Protein AF-A0A969I2B2-F1 (afdb_monomer)

Nearest PDB structures (foldseek):
  4gcz-assembly1_A  TM=7.208E-01  e=5.228E-14  Bacillus subtilis subsp. subtilis str. 168
  8a6x-assembly1_B  TM=5.875E-01  e=2.732E-14  Pseudomonas putida KT2440
  6blk-assembly3_A  TM=8.561E-01  e=3.526E-10  Mycolicibacterium hassiacum DSM 44199
  8a7f-assembly1_A  TM=5.817E-01  e=2.649E-13  Pseudomonas putida KT2440
  8isk-assembly1_B  TM=5.769E-01  e=7.878E-08  Zea mays

Radius of gyration: 53.0 Å; Cα contacts (8 Å, |Δi|>4): 396; chains: 1; bounding box: 136×80×151 Å

Foldseek 3Di:
DDDDDDDDDDDDDDDDDDDDDDDDDDDDADWDKDWDDDPPDPDIDIDIHRVVVVCVVCVVVVVVVVVVVVVVVVVVVVVVVVVVVVVVVVVVVVVVVVVVVVVVVVVVVVVVVVVVVVVLVVVLVQLVLLVVVLVVVLVVQLVVLVCLQVVLVVVLVVLVVLVVVLVVVVVVVVVVPDVVVNVVSCVVSVVVVSVVVSVVSVVSNVVSVVLNVLSVVLSCLLNDDLPDAFDFADVVVLLVSLCSSCVSLCVVQEAEAEAEDDDGTARASSNLVSLLSNLLVVVLSVQCVVQVPDRKYWYWHWDADPNWKIKIKIKIQGQWDDPVCQVCLLPQQDDPDDPSNDSSHSNVSSQCRQCVRQVWHWHWDIDRRIIMIMIIGTRDRPPPPPDPPPPPPDDDPPDDDD

Sequence (402 aa):
MTHRQATHYSNPARIAIPADPEVNSTEPDDVLVFYTTLSGSAWTLGYAVPAANLRASLMPLNAGAAVMALLLASSLGLLCWSFWCQHQRLERDNATLEQRVTERTAELQGALQTLQNTQIQLVQGEKMAALGQLVAGIAHEINNPTNFIYGNVTHARQYLDELNRLLTALLPLARQSNPEMVAALVADVELDFLQGDFAKLLTSMQHGAERTRNIVLSLRNFARLDEAPQKAVNLHDGIDQTLTLLSNRLKHGVKVIRNYGNLPLMECYPSQLNQVFMNLLVNALDAMEAASTSQPTLTITTGCVAGEQMVLSFSDNGPGIPPEQQARIFDPFFTTKAVGKGTGLGLAISHQIVVEQHAGKLYLESSPVGTTFTLELPLQPTQSLAHNQTVSLLPSLAVKTG

Secondary structure (DSSP, 8-state):
------------------------------EEEEEEE-TTSS-EEEEEEEHHHHHHHHHHHHHHHHHHHHHHHHHHHHHHHHHHHHHHHHHHHHHHHHHHHHHHHHHHHHHHHHHHHHHHHHHHHHHHHHHHHHHHHHHHHHHHHHHHHHHHHHHHHHHHHHHHHHHHHHHHHHHTT-HHHHHHHHHHTTHHHHHHHHHHHHHHHHHHHHHHHHHHHHHHHHHS-S-PPPEEE-HHHHHHHHHHHTHHHHTTTPEEEEEE-----EEE-HHHHHHHHHHHHHHHHHHHHHTT-SS-EEEEEEEEETTTEEEEEEEE-SS---HHHHTTTTSTT---SPTTT--S-HHHHHHIIIIIITS-EEEEEEETTEEEEEEEEESS------S------PPP------

Mean predicted aligned error: 16.87 Å

Solvent-accessible surface area (backbone atoms only — not comparable to full-atom values): 23118 Å² total; per-residue (Å²): 134,84,89,83,93,90,84,89,90,83,87,91,87,88,87,87,87,84,84,85,84,87,83,85,84,82,91,76,81,70,58,51,70,50,74,51,72,50,87,96,57,100,53,72,52,70,52,74,44,55,43,66,63,54,50,65,64,45,50,62,55,54,51,49,50,51,53,51,50,53,52,49,52,51,52,51,50,50,49,53,50,52,50,52,54,49,51,57,48,50,54,51,52,49,55,52,49,53,50,51,50,53,53,52,51,51,52,50,52,52,52,50,54,49,52,52,54,51,49,56,51,50,54,51,50,49,54,49,50,58,47,56,73,40,44,68,51,48,52,52,60,42,48,53,30,49,46,47,32,58,63,41,52,57,54,52,49,51,54,51,52,52,50,50,52,51,54,61,58,43,57,63,41,63,76,67,71,45,65,68,64,51,51,52,55,46,58,76,63,42,49,71,59,50,55,54,48,50,53,52,47,53,51,49,28,49,53,17,52,52,50,43,50,51,53,54,50,47,51,52,55,65,71,48,75,85,79,62,71,73,39,74,37,58,64,64,60,43,50,53,47,41,50,58,75,42,41,65,68,40,68,76,62,44,45,76,45,78,48,75,46,83,70,74,67,33,67,38,48,66,58,59,54,35,49,34,51,42,41,53,53,51,51,42,50,51,41,20,59,76,62,65,39,83,77,35,38,40,38,40,39,35,36,56,52,94,84,50,32,39,37,41,33,47,31,28,54,18,60,39,55,60,78,91,48,62,85,45,53,53,38,73,57,39,60,92,55,59,92,91,74,48,77,17,40,55,50,24,52,31,42,46,48,35,36,75,74,43,69,26,44,71,51,75,52,58,40,76,70,15,34,32,41,38,38,40,36,46,57,62,67,73,79,74,91,72,86,82,81,73,82,74,77,74,82,80,82,77,77,80,87,127

pLDDT: mean 77.23, std 19.61, range [26.81, 98.12]

Structure (mmCIF, N/CA/C/O backbone):
data_AF-A0A969I2B2-F1
#
_entry.id   AF-A0A969I2B2-F1
#
loop_
_atom_site.group_PDB
_atom_site.id
_atom_site.type_symbol
_atom_site.label_atom_id
_atom_site.label_alt_id
_atom_site.label_comp_id
_atom_site.label_asym_id
_atom_site.label_entity_id
_atom_site.label_seq_id
_atom_site.pdbx_PDB_ins_code
_atom_site.Cartn_x
_atom_site.Cartn_y
_atom_site.Cartn_z
_atom_site.occupancy
_atom_site.B_iso_or_equiv
_atom_site.auth_seq_id
_atom_site.auth_comp_id
_atom_site.auth_asym_id
_atom_site.auth_atom_id
_atom_site.pdbx_PDB_model_num
ATOM 1 N N . MET A 1 1 ? -47.568 54.260 36.498 1.00 35.81 1 MET A N 1
ATOM 2 C CA . MET A 1 1 ? -48.825 54.845 35.969 1.00 35.81 1 MET A CA 1
ATOM 3 C C . MET A 1 1 ? -49.821 53.709 35.757 1.00 35.81 1 MET A C 1
ATOM 5 O O . MET A 1 1 ? -49.339 52.608 35.564 1.00 35.81 1 MET A O 1
ATOM 9 N N . THR A 1 2 ? -51.130 54.005 35.862 1.00 32.94 2 THR A N 1
ATOM 10 C CA . THR A 1 2 ? -52.325 53.135 36.095 1.00 32.94 2 THR A CA 1
ATOM 11 C C . THR A 1 2 ? -52.418 52.567 37.530 1.00 32.94 2 THR A C 1
ATOM 13 O O . THR A 1 2 ? -51.658 51.669 37.856 1.00 32.94 2 THR A O 1
ATOM 16 N N . HIS A 1 3 ? -53.102 53.185 38.525 1.00 28.86 3 HIS A N 1
ATOM 17 C CA . HIS A 1 3 ? -54.566 53.389 38.773 1.00 28.86 3 HIS A CA 1
ATOM 18 C C . HIS A 1 3 ? -55.379 52.076 38.685 1.00 28.86 3 HIS A C 1
ATOM 20 O O . HIS A 1 3 ? -55.185 51.365 37.713 1.00 28.86 3 HIS A O 1
ATOM 26 N N . ARG A 1 4 ? -56.305 51.662 39.579 1.00 29.98 4 ARG A N 1
ATOM 27 C CA . ARG A 1 4 ? -57.244 52.277 40.566 1.00 29.98 4 ARG A CA 1
ATOM 28 C C . ARG A 1 4 ? -57.745 51.151 41.525 1.00 29.98 4 ARG A C 1
ATOM 30 O O . ARG A 1 4 ? -57.874 50.028 41.066 1.00 29.98 4 ARG A O 1
ATOM 37 N N . GLN A 1 5 ? -57.831 51.339 42.853 1.00 30.39 5 GLN A N 1
ATOM 38 C CA . GLN A 1 5 ? -58.982 51.767 43.703 1.00 30.39 5 GLN A CA 1
ATOM 39 C C . GLN A 1 5 ? -60.193 50.813 43.846 1.00 30.39 5 GLN A C 1
ATOM 41 O O . GLN A 1 5 ? -60.841 50.533 42.846 1.00 30.39 5 GLN A O 1
ATOM 46 N N . ALA A 1 6 ? -60.550 50.482 45.106 1.00 28.42 6 ALA A N 1
ATOM 47 C CA . ALA A 1 6 ? -61.898 50.486 45.742 1.00 28.42 6 ALA A CA 1
ATOM 48 C C . ALA A 1 6 ? -61.867 49.647 47.054 1.00 28.42 6 ALA A C 1
ATOM 50 O O . ALA A 1 6 ? -61.179 48.636 47.072 1.00 28.42 6 ALA A O 1
ATOM 51 N N . THR A 1 7 ? -62.532 49.899 48.193 1.00 29.84 7 THR A N 1
ATOM 52 C CA . THR A 1 7 ? -63.362 50.983 48.772 1.00 29.84 7 THR A CA 1
ATOM 53 C C . THR A 1 7 ? -63.624 50.618 50.253 1.00 29.84 7 THR A C 1
ATOM 55 O O . THR A 1 7 ? -63.816 49.447 50.566 1.00 29.84 7 THR A O 1
ATOM 58 N N . HIS A 1 8 ? -63.669 51.613 51.146 1.00 30.02 8 HIS A N 1
ATOM 59 C CA . HIS A 1 8 ? -64.176 51.540 52.532 1.00 30.02 8 HIS A CA 1
ATOM 60 C C . HIS A 1 8 ? -65.716 51.560 52.573 1.00 30.02 8 HIS A C 1
ATOM 62 O O . HIS A 1 8 ? -66.288 52.258 51.746 1.00 30.02 8 HIS A O 1
ATOM 68 N N . TYR A 1 9 ? -66.359 50.950 53.585 1.00 29.98 9 TYR A N 1
ATOM 69 C CA . TYR A 1 9 ? -67.604 51.460 54.197 1.00 29.98 9 TYR A CA 1
ATOM 70 C C . TYR A 1 9 ? -67.812 50.954 55.640 1.00 29.98 9 TYR A C 1
ATOM 72 O O . TYR A 1 9 ? -67.269 49.933 56.054 1.00 29.98 9 TYR A O 1
ATOM 80 N N . SER A 1 10 ? -68.563 51.754 56.394 1.00 29.80 10 SER A N 1
ATOM 81 C CA . SER A 1 10 ? -68.676 51.891 57.851 1.00 29.80 10 SER A CA 1
ATOM 82 C C . SER A 1 10 ? -69.996 51.354 58.463 1.00 29.80 10 SER A C 1
ATOM 84 O O . SER A 1 10 ? -70.934 51.022 57.752 1.00 29.80 10 SER A O 1
ATOM 86 N N . ASN A 1 11 ? -70.003 51.312 59.803 1.00 27.41 11 ASN A N 1
ATOM 87 C CA . ASN A 1 11 ? -70.902 50.752 60.846 1.00 27.41 11 ASN A CA 1
ATOM 88 C C . ASN A 1 11 ? -72.357 51.363 60.951 1.00 27.41 11 ASN A C 1
ATOM 90 O O . ASN A 1 11 ? -72.691 52.215 60.133 1.00 27.41 11 ASN A O 1
ATOM 94 N N . PRO A 1 12 ? -73.167 51.115 62.022 1.00 41.94 12 PRO A N 1
ATOM 95 C CA . PRO A 1 12 ? -74.282 50.153 62.230 1.00 41.94 12 PRO A CA 1
ATOM 96 C C . PRO A 1 12 ? -75.696 50.796 62.405 1.00 41.94 12 PRO A C 1
ATOM 98 O O . PRO A 1 12 ? -75.838 52.014 62.377 1.00 41.94 12 PRO A O 1
ATOM 101 N N . ALA A 1 13 ? -76.741 50.002 62.712 1.00 29.00 13 ALA A N 1
ATOM 102 C CA . ALA A 1 13 ? -78.041 50.500 63.205 1.00 29.00 13 ALA A CA 1
ATOM 103 C C . ALA A 1 13 ? -78.548 49.732 64.451 1.00 29.00 13 ALA A C 1
ATOM 105 O O . ALA A 1 13 ? -78.667 48.509 64.438 1.00 29.00 13 ALA A O 1
ATOM 106 N N . ARG A 1 14 ? -78.853 50.483 65.523 1.00 28.69 14 ARG A N 1
ATOM 107 C CA . ARG A 1 14 ? -79.584 50.076 66.743 1.00 28.69 14 ARG A CA 1
ATOM 108 C C . ARG A 1 14 ? -81.069 50.428 66.585 1.00 28.69 14 ARG A C 1
ATOM 110 O O . ARG A 1 14 ? -81.373 51.503 66.078 1.00 28.69 14 ARG A O 1
ATOM 117 N N . ILE A 1 15 ? -81.967 49.603 67.123 1.00 30.88 15 ILE A N 1
ATOM 118 C CA . ILE A 1 15 ? -83.361 49.974 67.432 1.00 30.88 15 ILE A CA 1
ATOM 119 C C . ILE A 1 15 ? -83.537 49.871 68.954 1.00 30.88 15 ILE A C 1
ATOM 121 O O . ILE A 1 15 ? -83.073 48.913 69.569 1.00 30.88 15 ILE A O 1
ATOM 125 N N . ALA A 1 16 ? -84.145 50.898 69.546 1.00 28.38 16 ALA A N 1
ATOM 126 C CA . ALA A 1 16 ? -84.400 51.080 70.977 1.00 28.38 16 ALA A CA 1
ATOM 127 C C . ALA A 1 16 ? -85.917 51.103 71.262 1.00 28.38 16 ALA A C 1
ATOM 129 O O . ALA A 1 16 ? -86.686 51.078 70.302 1.00 28.38 16 ALA A O 1
ATOM 130 N N . ILE A 1 17 ? -86.275 51.294 72.551 1.00 30.73 17 ILE A N 1
ATOM 131 C CA . ILE A 1 17 ? -87.557 51.776 73.156 1.00 30.73 17 ILE A CA 1
ATOM 132 C C . ILE A 1 17 ? -88.256 50.688 74.026 1.00 30.73 17 ILE A C 1
ATOM 134 O O . ILE A 1 17 ? -88.412 49.577 73.527 1.00 30.73 17 ILE A O 1
ATOM 138 N N . PRO A 1 18 ? -88.805 50.974 75.241 1.00 38.19 18 PRO A N 1
ATOM 139 C CA . PRO A 1 18 ? -88.449 51.990 76.255 1.00 38.19 18 PRO A CA 1
ATOM 140 C C . PRO A 1 18 ? -88.569 51.554 77.755 1.00 38.19 18 PRO A C 1
ATOM 142 O O . PRO A 1 18 ? -89.218 50.574 78.094 1.00 38.19 18 PRO A O 1
ATOM 145 N N . ALA A 1 19 ? -87.995 52.407 78.615 1.00 28.33 19 ALA A N 1
ATOM 146 C CA . ALA A 1 19 ? -88.453 52.928 79.921 1.00 28.33 19 ALA A CA 1
ATOM 147 C C . ALA A 1 19 ? -88.907 52.018 81.096 1.00 28.33 19 ALA A C 1
ATOM 149 O O . ALA A 1 19 ? -89.959 51.388 81.075 1.00 28.33 19 ALA A O 1
ATOM 150 N N . ASP A 1 20 ? -88.116 52.158 82.166 1.00 30.14 20 ASP A N 1
ATOM 151 C CA . ASP A 1 20 ? -88.347 52.033 83.620 1.00 30.14 20 ASP A CA 1
ATOM 152 C C . ASP A 1 20 ? -89.751 52.418 84.162 1.00 30.14 20 ASP A C 1
ATOM 154 O O . ASP A 1 20 ? -90.448 53.239 83.555 1.00 30.14 20 ASP A O 1
ATOM 158 N N . PRO A 1 21 ? -90.157 51.879 85.340 1.00 37.66 21 PRO A N 1
ATOM 159 C CA . PRO A 1 21 ? -89.801 52.537 86.608 1.00 37.66 21 PRO A CA 1
ATOM 160 C C . PRO A 1 21 ? -89.321 51.597 87.737 1.00 37.66 21 PRO A C 1
ATOM 162 O O . PRO A 1 21 ? -89.997 50.642 88.109 1.00 37.66 21 PRO A O 1
ATOM 165 N N . GLU A 1 22 ? -88.156 51.949 88.290 1.00 32.00 22 GLU A N 1
ATOM 166 C CA . GLU A 1 22 ? -87.705 51.860 89.693 1.00 32.00 22 GLU A CA 1
ATOM 167 C C . GLU A 1 22 ? -88.364 50.823 90.627 1.00 32.00 22 GLU A C 1
ATOM 169 O O . GLU A 1 22 ? -89.477 51.055 91.078 1.00 32.00 22 GLU A O 1
ATOM 174 N N . VAL A 1 23 ? -87.595 49.817 91.089 1.00 28.89 23 VAL A N 1
ATOM 175 C CA . VAL A 1 23 ? -87.392 49.518 92.531 1.00 28.89 23 VAL A CA 1
ATOM 176 C C . VAL A 1 23 ? -86.052 48.778 92.733 1.00 28.89 23 VAL A C 1
ATOM 178 O O . VAL A 1 23 ? -85.897 47.617 92.384 1.00 28.89 23 VAL A O 1
ATOM 181 N N . ASN A 1 24 ? -85.100 49.500 93.322 1.00 26.81 24 ASN A N 1
ATOM 182 C CA . ASN A 1 24 ? -84.130 49.120 94.359 1.00 26.81 24 ASN A CA 1
ATOM 183 C C . ASN A 1 24 ? -83.604 47.662 94.518 1.00 26.81 24 ASN A C 1
ATOM 185 O O . ASN A 1 24 ? -84.344 46.733 94.826 1.00 26.81 24 ASN A O 1
ATOM 189 N N . SER A 1 25 ? -82.268 47.597 94.622 1.00 29.66 25 SER A N 1
ATOM 190 C CA . SER A 1 25 ? -81.428 46.709 95.458 1.00 29.66 25 SER A CA 1
ATOM 191 C C . SER A 1 25 ? -80.918 45.347 94.931 1.00 29.66 25 SER A C 1
ATOM 193 O O . SER A 1 25 ? -81.668 44.413 94.680 1.00 29.66 25 SER A O 1
ATOM 195 N N . THR A 1 26 ? -79.575 45.267 94.931 1.00 31.33 26 THR A N 1
ATOM 196 C CA . THR A 1 26 ? -78.662 44.105 95.065 1.00 31.33 26 THR A CA 1
ATOM 197 C C . THR A 1 26 ? -78.613 43.048 93.951 1.00 31.33 26 THR A C 1
ATOM 199 O O . THR A 1 26 ? -79.557 42.297 93.739 1.00 31.33 26 THR A O 1
ATOM 202 N N . GLU A 1 27 ? -77.447 42.969 93.293 1.00 36.81 27 GLU A N 1
ATOM 203 C CA . GLU A 1 27 ? -77.009 41.918 92.359 1.00 36.81 27 GLU A CA 1
ATOM 204 C C . GLU A 1 27 ? -77.214 40.494 92.915 1.00 36.81 27 GLU A C 1
ATOM 206 O O . GLU A 1 27 ? -76.779 40.207 94.033 1.00 36.81 27 GLU A O 1
ATOM 211 N N . PRO A 1 28 ? -77.762 39.568 92.109 1.00 47.31 28 PRO A N 1
ATOM 212 C CA . PRO A 1 28 ? -77.466 38.149 92.224 1.00 47.31 28 PRO A CA 1
ATOM 213 C C . PRO A 1 28 ? -76.717 37.637 90.982 1.00 47.31 28 PRO A C 1
ATOM 215 O O . PRO A 1 28 ? -76.972 38.066 89.858 1.00 47.31 28 PRO A O 1
ATOM 218 N N . ASP A 1 29 ? -75.799 36.702 91.226 1.00 47.59 29 ASP A N 1
ATOM 219 C CA . ASP A 1 29 ? -74.978 35.963 90.261 1.00 47.59 29 ASP A CA 1
ATOM 220 C C . ASP A 1 29 ? -75.674 35.629 88.924 1.00 47.59 29 ASP A C 1
ATOM 222 O O . ASP A 1 29 ? -76.835 35.224 88.896 1.00 47.59 29 ASP A O 1
ATOM 226 N N . ASP A 1 30 ? -74.919 35.727 87.818 1.00 61.34 30 ASP A N 1
ATOM 227 C CA . ASP A 1 30 ? -75.319 35.382 86.443 1.00 61.34 30 ASP A CA 1
ATOM 228 C C . ASP A 1 30 ? -76.009 33.998 86.367 1.00 61.34 30 ASP A C 1
ATOM 230 O O . ASP A 1 30 ? -75.364 32.942 86.320 1.00 61.34 30 ASP A O 1
ATOM 234 N N . VAL A 1 31 ? -77.339 33.983 86.299 1.00 56.91 31 VAL A N 1
ATOM 235 C CA . VAL A 1 31 ? -78.154 32.789 86.039 1.00 56.91 31 VAL A CA 1
ATOM 236 C C . VAL A 1 31 ? -78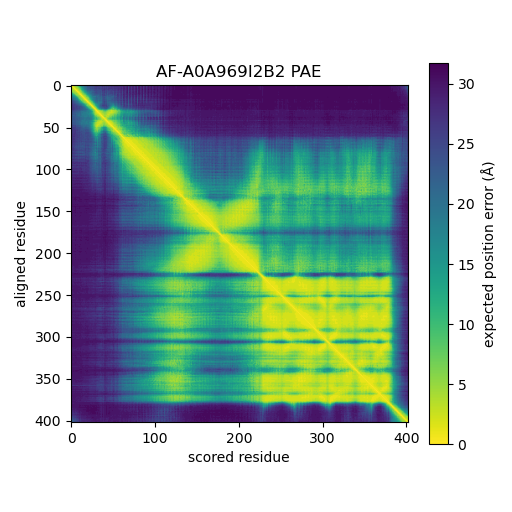.785 32.930 84.658 1.00 56.91 31 VAL A C 1
ATOM 238 O O . VAL A 1 31 ? -79.512 33.881 84.383 1.00 56.91 31 VAL A O 1
ATOM 241 N N . LEU A 1 32 ? -78.523 31.965 83.774 1.00 57.78 32 LEU A N 1
ATOM 242 C CA . LEU A 1 32 ? -79.167 31.907 82.465 1.00 57.78 32 LEU A CA 1
ATOM 243 C C . LEU A 1 32 ? -80.500 31.176 82.611 1.00 57.78 32 LEU A C 1
ATOM 245 O O . LEU A 1 32 ? -80.550 30.012 83.016 1.00 57.78 32 LEU A O 1
ATOM 249 N N . VAL A 1 33 ? -81.584 31.874 82.285 1.00 53.69 33 VAL A N 1
ATOM 250 C CA . VAL A 1 33 ? -82.944 31.350 82.405 1.00 53.69 33 VAL A CA 1
ATOM 251 C C . VAL A 1 33 ? -83.490 31.054 81.017 1.00 53.69 33 VAL A C 1
ATOM 253 O O . VAL A 1 33 ? -83.642 31.952 80.190 1.00 53.69 33 VAL A O 1
ATOM 256 N N . PHE A 1 34 ? -83.808 29.787 80.772 1.00 58.59 34 PHE A N 1
ATOM 257 C CA . PHE A 1 34 ? -84.489 29.347 79.561 1.00 58.59 34 PHE A CA 1
ATOM 258 C C . PHE A 1 34 ? -85.960 29.123 79.888 1.00 58.59 34 PHE A C 1
ATOM 260 O O . PHE A 1 34 ? -86.284 28.430 80.851 1.00 58.59 34 PHE A O 1
ATOM 267 N N . TYR A 1 35 ? -86.858 29.695 79.093 1.00 55.78 35 TYR A N 1
ATOM 268 C CA . TYR A 1 35 ? -88.294 29.491 79.243 1.00 55.78 35 TYR A CA 1
ATOM 269 C C . TYR A 1 35 ? -88.865 28.797 78.014 1.00 55.78 35 TYR A C 1
ATOM 271 O O . TYR A 1 35 ? -88.461 29.053 76.880 1.00 55.78 35 TYR A O 1
ATOM 279 N N . THR A 1 36 ? -89.832 27.919 78.250 1.00 55.09 36 THR A N 1
ATOM 280 C CA . THR A 1 36 ? -90.653 27.335 77.196 1.00 55.09 36 THR A CA 1
ATOM 281 C C . THR A 1 36 ? -92.116 27.325 77.634 1.00 55.09 36 THR A C 1
ATOM 283 O O . THR A 1 36 ? -92.439 27.098 78.804 1.00 55.09 36 THR A O 1
ATOM 286 N N . THR A 1 37 ? -93.015 27.655 76.712 1.00 56.22 37 THR A N 1
ATOM 287 C CA . THR A 1 37 ? -94.462 27.687 76.939 1.00 56.22 37 THR A CA 1
ATOM 288 C C . THR A 1 37 ? -95.058 26.320 76.623 1.00 56.22 37 THR A C 1
ATOM 290 O O . THR A 1 37 ? -94.885 25.787 75.526 1.00 56.22 37 THR A O 1
ATOM 293 N N . LEU A 1 38 ? -95.787 25.739 77.579 1.00 53.69 38 LEU A N 1
ATOM 294 C CA . LEU A 1 38 ? -96.500 24.481 77.361 1.00 53.69 38 LEU A CA 1
ATOM 295 C C . LEU A 1 38 ? -97.772 24.763 76.554 1.00 53.69 38 LEU A C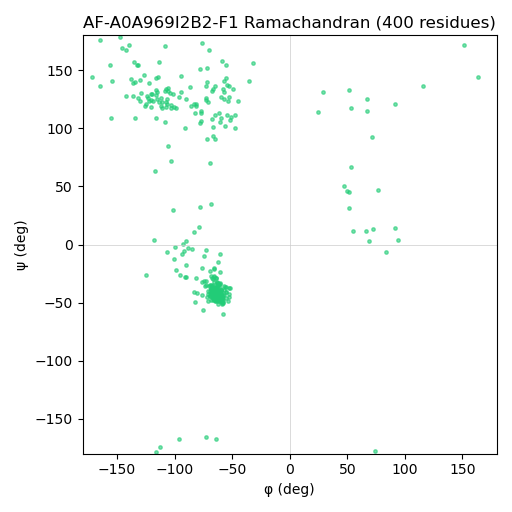 1
ATOM 297 O O . LEU A 1 38 ? -98.741 25.330 77.064 1.00 53.69 38 LEU A O 1
ATOM 301 N N . SER A 1 39 ? -97.734 24.382 75.276 1.00 44.25 39 SER A N 1
ATOM 302 C CA . SER A 1 39 ? -98.822 24.548 74.306 1.00 44.25 39 SER A CA 1
ATOM 303 C C . SER A 1 39 ? -100.187 24.139 74.883 1.00 44.25 39 SER A C 1
ATOM 305 O O . SER A 1 39 ? -100.363 23.007 75.329 1.00 44.25 39 SER A O 1
ATOM 307 N N . GLY A 1 40 ? -101.151 25.068 74.860 1.00 53.59 40 GLY A N 1
ATOM 308 C CA . GLY A 1 40 ? -102.536 24.849 75.300 1.00 53.59 40 GLY A CA 1
ATOM 309 C C . GLY A 1 40 ? -102.849 25.228 76.753 1.00 53.59 40 GLY A C 1
ATOM 310 O O . GLY A 1 40 ? -103.978 25.027 77.194 1.00 53.59 40 GLY A O 1
ATOM 311 N N . SER A 1 41 ? -101.897 25.803 77.495 1.00 52.09 41 SER A N 1
ATOM 312 C CA . SER A 1 41 ? -102.121 26.288 78.862 1.00 52.09 41 SER A CA 1
ATOM 313 C C . SER A 1 41 ? -101.508 27.676 79.085 1.00 52.09 41 SER A C 1
ATOM 315 O O . SER A 1 41 ? -100.575 28.064 78.386 1.00 52.09 41 SER A O 1
ATOM 317 N N . ALA A 1 42 ? -102.012 28.429 80.068 1.00 54.16 42 ALA A N 1
ATOM 318 C CA . ALA A 1 42 ? -101.475 29.745 80.438 1.00 54.16 42 ALA A CA 1
ATOM 319 C C . ALA A 1 42 ? -100.193 29.670 81.301 1.00 54.16 42 ALA A C 1
ATOM 321 O O . ALA A 1 42 ? -99.818 30.658 81.928 1.00 54.16 42 ALA A O 1
ATOM 322 N N . TRP A 1 43 ? -99.536 28.505 81.366 1.00 58.75 43 TRP A N 1
ATOM 323 C CA . TRP A 1 43 ? -98.376 28.257 82.224 1.00 58.75 43 TRP A CA 1
ATOM 324 C C . TRP A 1 43 ? -97.069 28.212 81.413 1.00 58.75 43 TRP A C 1
ATOM 326 O O . TRP A 1 43 ? -96.973 27.541 80.382 1.00 58.75 43 TRP A O 1
ATOM 336 N N . THR A 1 44 ? -96.035 28.893 81.910 1.00 60.19 44 THR A N 1
ATOM 337 C CA . THR A 1 44 ? -94.654 28.879 81.393 1.00 60.19 44 THR A CA 1
ATOM 338 C C . THR A 1 44 ? -93.763 28.053 82.315 1.00 60.19 44 THR A C 1
ATOM 340 O O . THR A 1 44 ? -93.764 28.271 83.525 1.00 60.19 44 THR A O 1
ATOM 343 N N . LEU A 1 45 ? -92.963 27.139 81.755 1.00 48.22 45 LEU A N 1
ATOM 344 C CA . LEU A 1 45 ? -91.941 26.420 82.514 1.00 48.22 45 LEU A CA 1
ATOM 345 C C . LEU A 1 45 ? -90.582 27.088 82.274 1.00 48.22 45 LEU A C 1
ATOM 347 O O . LEU A 1 45 ? -90.098 27.142 81.142 1.00 48.22 45 LEU A O 1
ATOM 351 N N . GLY A 1 46 ? -89.985 27.622 83.339 1.00 49.72 46 GLY A N 1
ATOM 352 C CA . GLY A 1 46 ? -88.639 28.192 83.323 1.00 49.72 46 GLY A CA 1
ATOM 353 C C . GLY A 1 46 ? -87.640 27.239 83.971 1.00 49.72 46 GLY A C 1
ATOM 354 O O . GLY A 1 46 ? -87.878 26.767 85.081 1.00 49.72 46 GLY A O 1
ATOM 355 N N . TYR A 1 47 ? -86.523 26.969 83.298 1.00 51.53 47 TYR A N 1
ATOM 356 C CA . TYR A 1 47 ? -85.378 26.274 83.882 1.00 51.53 47 TYR A CA 1
ATOM 357 C C . TYR A 1 47 ? -84.211 27.254 83.999 1.00 51.53 47 TYR A C 1
ATOM 359 O O . TYR A 1 47 ? -83.759 27.833 83.009 1.00 51.53 47 TYR A O 1
ATOM 367 N N . ALA A 1 48 ? -83.758 27.466 85.230 1.00 56.47 48 ALA A N 1
ATOM 368 C CA . ALA A 1 48 ? -82.691 28.394 85.561 1.00 56.47 48 ALA A CA 1
ATOM 369 C C . ALA A 1 48 ? -81.407 27.601 85.825 1.00 56.47 48 ALA A C 1
ATOM 371 O O . ALA A 1 48 ? -81.359 26.787 86.747 1.00 56.47 48 ALA A O 1
ATOM 372 N N . VAL A 1 49 ? -80.375 27.822 85.007 1.00 57.78 49 VAL A N 1
ATOM 373 C CA . VAL A 1 49 ? -79.061 27.194 85.189 1.00 57.78 49 VAL A CA 1
ATOM 374 C C . VAL A 1 49 ? -78.057 28.271 85.586 1.00 57.78 49 VAL A C 1
ATOM 376 O O . VAL A 1 49 ? -77.907 29.252 84.852 1.00 57.78 49 VAL A O 1
ATOM 379 N N . PRO A 1 50 ? -77.328 28.108 86.704 1.00 61.69 50 PRO A N 1
ATOM 380 C CA . PRO A 1 50 ? -76.247 29.023 87.054 1.00 61.69 50 PRO A CA 1
ATOM 381 C C . PRO A 1 50 ? -75.220 29.073 85.915 1.00 61.69 50 PRO A C 1
ATOM 383 O O . PRO A 1 50 ? -74.701 28.026 85.512 1.00 61.69 50 PRO A O 1
ATOM 386 N N . ALA A 1 51 ? -74.895 30.260 85.390 1.00 58.41 51 ALA A N 1
ATOM 387 C CA . ALA A 1 51 ? -73.973 30.400 84.256 1.00 58.41 51 ALA A CA 1
ATOM 388 C C . ALA A 1 51 ? -72.572 29.838 84.570 1.00 58.41 51 ALA A C 1
ATOM 390 O O . ALA A 1 51 ? -71.853 29.399 83.665 1.00 58.41 51 ALA A O 1
ATOM 391 N N . ALA A 1 52 ? -72.216 29.769 85.858 1.00 58.41 52 ALA A N 1
ATOM 392 C CA . ALA A 1 52 ? -71.021 29.104 86.367 1.00 58.41 52 ALA A CA 1
ATOM 393 C C . ALA A 1 52 ? -70.920 27.625 85.937 1.00 58.41 52 ALA A C 1
ATOM 395 O O . ALA A 1 52 ? -69.848 27.189 85.521 1.00 58.41 52 ALA A O 1
ATOM 396 N N . ASN A 1 53 ? -72.027 26.870 85.938 1.00 54.47 53 ASN A N 1
ATOM 397 C CA . ASN A 1 53 ? -72.027 25.443 85.585 1.00 54.47 53 ASN A CA 1
ATOM 398 C C . ASN A 1 53 ? -71.825 25.205 84.076 1.00 54.47 53 ASN A C 1
ATOM 400 O O . ASN A 1 53 ? -71.193 24.222 83.679 1.00 54.47 53 ASN A O 1
ATOM 404 N N . LEU A 1 54 ? -72.305 26.123 83.226 1.00 55.53 54 LEU A N 1
ATOM 405 C CA . LEU A 1 54 ? -72.090 26.061 81.775 1.00 55.53 54 LEU A CA 1
ATOM 406 C C . LEU A 1 54 ? -70.666 26.500 81.392 1.00 55.53 54 LEU A C 1
ATOM 408 O O . LEU A 1 54 ? -70.012 25.826 80.595 1.00 55.53 54 LEU A O 1
ATOM 412 N N . ARG A 1 55 ? -70.152 27.590 81.989 1.00 56.12 55 ARG A N 1
ATOM 413 C CA . ARG A 1 55 ? -68.755 28.038 81.806 1.00 56.12 55 ARG A CA 1
ATOM 414 C C . ARG A 1 55 ? -67.756 26.973 82.261 1.00 56.12 55 ARG A C 1
ATOM 416 O O . ARG A 1 55 ? -66.781 26.738 81.551 1.00 56.12 55 ARG A O 1
ATOM 423 N N . ALA A 1 56 ? -68.024 26.300 83.382 1.00 55.62 56 ALA A N 1
ATOM 424 C CA . ALA A 1 56 ? -67.188 25.212 83.888 1.00 55.62 56 ALA A CA 1
ATOM 425 C C . ALA A 1 56 ? -67.125 24.009 82.926 1.00 55.62 56 ALA A C 1
ATOM 427 O O . ALA A 1 56 ? -66.065 23.407 82.781 1.00 55.62 56 ALA A O 1
ATOM 428 N N . SER A 1 57 ? -68.218 23.696 82.219 1.00 54.97 57 SER A N 1
ATOM 429 C CA . SER A 1 57 ? -68.252 22.593 81.241 1.00 54.97 57 SER A CA 1
ATOM 430 C C . SER A 1 57 ? -67.667 22.962 79.868 1.00 54.97 57 SER A C 1
ATOM 432 O O . SER A 1 57 ? -67.133 22.097 79.178 1.00 54.97 57 SER A O 1
ATOM 434 N N . LEU A 1 58 ? -67.733 24.236 79.459 1.00 54.50 58 LEU A N 1
ATOM 435 C CA . LEU A 1 58 ? -67.272 24.707 78.140 1.00 54.50 58 LEU A CA 1
ATOM 436 C C . LEU A 1 58 ? -65.804 25.175 78.113 1.00 54.50 58 LEU A C 1
ATOM 438 O O . LEU A 1 58 ? -65.150 25.061 77.075 1.00 54.50 58 LEU A O 1
ATOM 442 N N . MET A 1 59 ? -65.253 25.666 79.231 1.00 59.06 59 MET A N 1
ATOM 443 C CA . MET A 1 59 ? -63.831 26.041 79.331 1.00 59.06 59 MET A CA 1
ATOM 444 C C . MET A 1 59 ? -62.848 24.926 78.923 1.00 59.06 59 MET A C 1
ATOM 446 O O . MET A 1 59 ? -61.963 25.208 78.110 1.00 59.06 59 MET A O 1
ATOM 450 N N . PRO A 1 60 ? -62.968 23.674 79.411 1.00 59.50 60 PRO A N 1
ATOM 451 C CA . PRO A 1 60 ? -62.059 22.600 79.007 1.00 59.50 60 PRO A CA 1
ATOM 452 C C . PRO A 1 60 ? -62.191 22.227 77.520 1.00 59.50 60 PRO A C 1
ATOM 454 O O . PRO A 1 60 ? -61.199 21.835 76.908 1.00 59.50 60 PRO A O 1
ATOM 457 N N . LEU A 1 61 ? -63.370 22.413 76.908 1.00 60.94 61 LEU A N 1
ATOM 458 C CA . LEU A 1 61 ? -63.595 22.166 75.477 1.00 60.94 61 LEU A CA 1
ATOM 459 C C . LEU A 1 61 ? -62.862 23.199 74.598 1.00 60.94 61 LEU A C 1
ATOM 461 O O . LEU A 1 61 ? -62.178 22.834 73.642 1.00 60.94 61 LEU A O 1
ATOM 465 N N . ASN A 1 62 ? -62.943 24.484 74.962 1.00 67.19 62 ASN A N 1
ATOM 466 C CA . ASN A 1 62 ? -62.234 25.568 74.269 1.00 67.19 62 ASN A CA 1
ATOM 467 C C . ASN A 1 62 ? -60.713 25.493 74.473 1.00 67.19 62 ASN A C 1
ATOM 469 O O . ASN A 1 62 ? -59.952 25.742 73.537 1.00 67.19 62 ASN A O 1
ATOM 473 N N . ALA A 1 63 ? -60.261 25.103 75.669 1.00 71.31 63 ALA A N 1
ATOM 474 C CA . ALA A 1 63 ? -58.847 24.851 75.935 1.00 71.31 63 ALA A CA 1
ATOM 475 C C . ALA A 1 63 ? -58.316 23.669 75.102 1.00 71.31 63 ALA A C 1
ATOM 477 O O . ALA A 1 63 ? -57.250 23.776 74.498 1.00 71.31 63 ALA A O 1
ATOM 478 N N . GLY A 1 64 ? -59.080 22.575 74.992 1.00 72.88 64 GLY A N 1
ATOM 479 C CA . GLY A 1 64 ? -58.733 21.425 74.150 1.00 72.88 64 GLY A CA 1
ATOM 480 C C . GLY A 1 64 ? -58.634 21.773 72.660 1.00 72.88 64 GLY A C 1
ATOM 481 O O . GLY A 1 64 ? -57.675 21.372 72.000 1.00 72.88 64 GLY A O 1
ATOM 482 N N . ALA A 1 65 ? -59.566 22.577 72.139 1.00 76.25 65 ALA A N 1
ATOM 483 C CA . ALA A 1 65 ? -59.529 23.060 70.757 1.00 76.25 65 ALA A CA 1
ATOM 484 C C . ALA A 1 65 ? -58.310 23.959 70.478 1.00 76.25 65 ALA A C 1
ATOM 486 O O . ALA A 1 65 ? -57.668 23.819 69.437 1.00 76.25 65 ALA A O 1
ATOM 487 N N . ALA A 1 66 ? -57.942 24.838 71.417 1.00 74.81 66 ALA A N 1
ATOM 488 C CA . ALA A 1 66 ? -56.752 25.682 71.300 1.00 74.81 66 ALA A CA 1
ATOM 489 C C . ALA A 1 66 ? -55.450 24.860 71.306 1.00 74.81 66 ALA A C 1
ATOM 491 O O . ALA A 1 66 ? -54.563 25.097 70.485 1.00 74.81 66 ALA A O 1
ATOM 492 N N . VAL A 1 67 ? -55.350 23.850 72.179 1.00 79.94 67 VAL A N 1
ATOM 493 C CA . VAL A 1 67 ? -54.212 22.915 72.201 1.00 79.94 67 VAL A CA 1
ATOM 494 C C . VAL A 1 67 ? -54.126 22.137 70.886 1.00 79.94 67 VAL A C 1
ATOM 496 O O . VAL A 1 67 ? -53.048 22.023 70.308 1.00 79.94 67 VAL A O 1
ATOM 499 N N . MET A 1 68 ? -55.256 21.656 70.363 1.00 80.50 68 MET A N 1
ATOM 500 C CA . MET A 1 68 ? -55.301 20.937 69.090 1.00 80.50 68 MET A CA 1
ATOM 501 C C . MET A 1 68 ? -54.908 21.828 67.902 1.00 80.50 68 MET A C 1
ATOM 503 O O . MET A 1 68 ? -54.156 21.389 67.036 1.00 80.50 68 MET A O 1
ATOM 507 N N . ALA A 1 69 ? -55.333 23.094 67.885 1.00 76.75 69 ALA A N 1
ATOM 508 C CA . ALA A 1 69 ? -54.929 24.063 66.868 1.00 76.75 69 ALA A CA 1
ATOM 509 C C . ALA A 1 69 ? -53.418 24.357 66.907 1.00 76.75 69 ALA A C 1
ATOM 511 O O . ALA A 1 69 ? -52.781 24.421 65.857 1.00 76.75 69 ALA A O 1
ATOM 512 N N . LEU A 1 70 ? -52.822 24.473 68.100 1.00 84.06 70 LEU A N 1
ATOM 513 C CA . LEU A 1 70 ? -51.374 24.648 68.267 1.00 84.06 70 LEU A CA 1
ATOM 514 C C . LEU A 1 70 ? -50.580 23.408 67.828 1.00 84.06 70 LEU A C 1
ATOM 516 O O . LEU A 1 70 ? -49.528 23.543 67.204 1.00 84.06 70 LEU A O 1
ATOM 520 N N . LEU A 1 71 ? -51.085 22.202 68.109 1.00 87.56 71 LEU A N 1
ATOM 521 C CA . LEU A 1 71 ? -50.486 20.946 67.643 1.00 87.56 71 LEU A CA 1
ATOM 522 C C . LEU A 1 71 ? -50.570 20.802 66.118 1.00 87.56 71 LEU A C 1
ATOM 524 O O . LEU A 1 71 ? -49.596 20.412 65.479 1.00 87.56 71 LEU A O 1
ATOM 528 N N . LEU A 1 72 ? -51.703 21.167 65.516 1.00 88.25 72 LEU A N 1
ATOM 529 C CA . LEU A 1 72 ? -51.847 21.173 64.062 1.00 88.25 72 LEU A CA 1
ATOM 530 C C . LEU A 1 72 ? -50.910 22.199 63.425 1.00 88.25 72 LEU A C 1
ATOM 532 O O . LEU A 1 72 ? -50.164 21.846 62.514 1.00 88.25 72 LEU A O 1
ATOM 536 N N . ALA A 1 73 ? -50.873 23.430 63.938 1.00 85.69 73 ALA A N 1
ATOM 537 C CA . ALA A 1 73 ? -49.986 24.476 63.439 1.00 85.69 73 ALA A CA 1
ATOM 538 C C . ALA A 1 73 ? -48.502 24.089 63.558 1.00 85.69 73 ALA A C 1
ATOM 540 O O . ALA A 1 73 ? -47.738 24.306 62.616 1.00 85.69 73 ALA A O 1
ATOM 541 N N . SER A 1 74 ? -48.090 23.467 64.669 1.00 90.94 74 SER A N 1
ATOM 542 C CA . SER A 1 74 ? -46.714 22.987 64.831 1.00 90.94 74 SER A CA 1
ATOM 543 C C . SER A 1 74 ? -46.395 21.824 63.887 1.00 90.94 74 SER A C 1
ATOM 545 O O . SER A 1 74 ? -45.334 21.828 63.264 1.00 90.94 74 SER A O 1
ATOM 547 N N . SER A 1 75 ? -47.324 20.882 63.689 1.00 91.44 75 SER A N 1
ATOM 548 C CA . SER A 1 75 ? -47.150 19.774 62.740 1.00 91.44 75 SER A CA 1
ATOM 549 C C . SER A 1 75 ? -47.053 20.245 61.281 1.00 91.44 75 SER A C 1
ATOM 551 O O . SER A 1 75 ? -46.183 19.782 60.546 1.00 91.44 75 SER A O 1
ATOM 553 N N . LEU A 1 76 ? -47.872 21.226 60.881 1.00 93.12 76 LEU A N 1
ATOM 554 C CA . LEU A 1 76 ? -47.816 21.884 59.571 1.00 93.12 76 LEU A CA 1
ATOM 555 C C . LEU A 1 76 ? -46.504 22.652 59.386 1.00 93.12 76 LEU A C 1
ATOM 557 O O . LEU A 1 76 ? -45.884 22.555 58.330 1.00 93.12 76 LEU A O 1
ATOM 561 N N . GLY A 1 77 ? -46.045 23.363 60.421 1.00 91.94 77 GLY A N 1
ATOM 562 C CA . GLY A 1 77 ? -44.749 24.042 60.415 1.00 91.94 77 GLY A CA 1
ATOM 563 C C . GLY A 1 77 ? -43.581 23.074 60.207 1.00 91.94 77 GLY A C 1
ATOM 564 O O . GLY A 1 77 ? -42.716 23.331 59.372 1.00 91.94 77 GLY A O 1
ATOM 565 N N . LEU A 1 78 ? -43.589 21.929 60.899 1.00 94.62 78 LEU A N 1
ATOM 566 C CA . LEU A 1 78 ? -42.588 20.869 60.731 1.00 94.62 78 LEU A CA 1
ATOM 567 C C . LEU A 1 78 ? -42.633 20.245 59.329 1.00 94.62 78 LEU A C 1
ATOM 569 O O . LEU A 1 78 ? -41.580 20.009 58.738 1.00 94.62 78 LEU A O 1
ATOM 573 N N . LEU A 1 79 ? -43.827 20.026 58.772 1.00 94.75 79 LEU A N 1
ATOM 574 C CA . LEU A 1 79 ? -44.010 19.537 57.402 1.00 94.75 79 LEU A CA 1
ATOM 575 C C . LEU A 1 79 ? -43.446 20.519 56.371 1.00 94.75 79 LEU A C 1
ATOM 577 O O . LEU A 1 79 ? -42.616 20.122 55.555 1.00 94.75 79 LEU A O 1
ATOM 581 N N . CYS A 1 80 ? -43.815 21.800 56.448 1.00 94.12 80 CYS A N 1
ATOM 582 C CA . CYS A 1 80 ? -43.289 22.845 55.566 1.00 94.12 80 CYS A CA 1
ATOM 583 C C . CYS A 1 80 ? -41.766 22.974 55.677 1.00 94.12 80 CYS A C 1
ATOM 585 O O . CYS A 1 80 ? -41.083 23.060 54.658 1.00 94.12 80 CYS A O 1
ATOM 587 N N . TRP A 1 81 ? -41.227 22.931 56.900 1.00 93.12 81 TRP A N 1
ATOM 588 C CA . TRP A 1 81 ? -39.784 22.931 57.132 1.00 93.12 81 TRP A CA 1
ATOM 589 C C . TRP A 1 81 ? -39.109 21.709 56.498 1.00 93.12 81 TRP A C 1
ATOM 591 O O . TRP A 1 81 ? -38.114 21.852 55.791 1.00 93.12 81 TRP A O 1
ATOM 601 N N . SER A 1 82 ? -39.675 20.512 56.683 1.00 94.94 82 SER A N 1
ATOM 602 C CA . SER A 1 82 ? -39.137 19.277 56.102 1.00 94.94 82 SER A CA 1
ATOM 603 C C . SER A 1 82 ? -39.146 19.303 54.571 1.00 94.94 82 SER A C 1
ATOM 605 O O . SER A 1 82 ? -38.143 18.952 53.952 1.00 94.94 82 SER A O 1
ATOM 607 N N . PHE A 1 83 ? -40.227 19.801 53.964 1.00 95.75 83 PHE A N 1
ATOM 608 C CA . PHE A 1 83 ? -40.362 19.924 52.516 1.00 95.75 83 PHE A CA 1
ATOM 609 C C . PHE A 1 83 ? -39.384 20.957 51.953 1.00 95.75 83 PHE A C 1
ATOM 611 O O . PHE A 1 83 ? -38.715 20.695 50.956 1.00 95.75 83 PHE A O 1
ATOM 618 N N . TRP A 1 84 ? -39.226 22.099 52.629 1.00 94.38 84 TRP A N 1
ATOM 619 C CA . TRP A 1 84 ? -38.234 23.110 52.266 1.00 94.38 84 TRP A CA 1
ATOM 620 C C . TRP A 1 84 ? -36.804 22.559 52.347 1.00 94.38 84 TRP A C 1
ATOM 622 O O . TRP A 1 84 ? -36.027 22.714 51.403 1.00 94.38 84 TRP A O 1
ATOM 632 N N . CYS A 1 85 ? -36.464 21.841 53.424 1.00 95.38 85 CYS A N 1
ATOM 633 C CA . CYS A 1 85 ? -35.172 21.166 53.546 1.00 95.38 85 CYS A CA 1
ATOM 634 C C . CYS A 1 85 ? -34.954 20.128 52.435 1.00 95.38 85 CYS A C 1
ATOM 636 O O . CYS A 1 85 ? -33.849 20.030 51.901 1.00 95.38 85 CYS A O 1
ATOM 638 N N . GLN A 1 86 ? -35.987 19.363 52.073 1.00 94.25 86 GLN A N 1
ATOM 639 C CA . GLN A 1 86 ? -35.909 18.361 51.012 1.00 94.25 86 GLN A CA 1
ATOM 640 C C . GLN A 1 86 ? -35.734 19.004 49.630 1.00 94.25 86 GLN A C 1
ATOM 642 O O . GLN A 1 86 ? -34.898 18.543 48.857 1.00 94.25 86 GLN A O 1
ATOM 647 N N . HIS A 1 87 ? -36.444 20.098 49.341 1.00 93.94 87 HIS A N 1
ATOM 648 C CA . HIS A 1 87 ? -36.296 20.860 48.099 1.00 93.94 87 HIS A CA 1
ATOM 649 C C . HIS A 1 87 ? -34.881 21.430 47.952 1.00 93.94 87 HIS A C 1
ATOM 651 O O . HIS A 1 87 ? -34.238 21.247 46.924 1.00 93.94 87 HIS A O 1
ATOM 657 N N . GLN A 1 88 ? -34.351 22.040 49.016 1.00 93.94 88 GLN A N 1
ATOM 658 C CA . GLN A 1 88 ? -32.975 22.543 49.046 1.00 93.94 88 GLN A CA 1
ATOM 659 C C . GLN A 1 88 ? -31.939 21.430 48.846 1.00 93.94 88 GLN A C 1
ATOM 661 O O . GLN A 1 88 ? -30.886 21.649 48.248 1.00 93.94 88 GLN A O 1
ATOM 666 N N . ARG A 1 89 ? -32.214 20.220 49.346 1.00 95.50 89 ARG A N 1
ATOM 667 C CA . ARG A 1 89 ? -31.350 19.059 49.114 1.00 95.50 89 ARG A CA 1
ATOM 668 C C . ARG A 1 89 ? -31.401 18.607 47.656 1.00 95.50 89 ARG A C 1
ATOM 670 O O . ARG A 1 89 ? -30.347 18.394 47.072 1.00 95.50 89 ARG A O 1
ATOM 677 N N . LEU A 1 90 ? -32.596 18.549 47.068 1.00 94.56 90 LEU A N 1
ATOM 678 C CA . LEU A 1 90 ? -32.793 18.191 45.664 1.00 94.56 90 LEU A CA 1
ATOM 679 C C . LEU A 1 90 ? -32.069 19.162 44.721 1.00 94.56 90 LEU A C 1
ATOM 681 O O . LEU A 1 90 ? -31.395 18.717 43.802 1.00 94.56 90 LEU A O 1
ATOM 685 N N . GLU A 1 91 ? -32.166 20.472 44.962 1.00 94.25 91 GLU A N 1
ATOM 686 C CA . GLU A 1 91 ? -31.474 21.486 44.153 1.00 94.25 91 GLU A CA 1
ATOM 687 C C . GLU A 1 91 ? -29.951 21.336 44.225 1.00 94.25 91 GLU A C 1
ATOM 689 O O . GLU A 1 91 ? -29.275 21.404 43.199 1.00 94.25 91 GLU A O 1
ATOM 694 N N . ARG A 1 92 ? -29.402 21.075 45.419 1.00 94.88 92 ARG A N 1
ATOM 695 C CA . ARG A 1 92 ? -27.963 20.811 45.589 1.00 94.88 92 ARG A CA 1
ATOM 696 C C . ARG A 1 92 ? -27.527 19.537 44.877 1.00 94.88 92 ARG A C 1
ATOM 698 O O . ARG A 1 92 ? -26.480 19.538 44.230 1.00 94.88 92 ARG A O 1
ATOM 705 N N . ASP A 1 93 ? -28.312 18.471 44.991 1.00 92.81 93 ASP A N 1
ATOM 706 C CA . ASP A 1 93 ? -28.022 17.202 44.330 1.00 92.81 93 ASP A CA 1
ATOM 707 C C . ASP A 1 93 ? -28.079 17.367 42.800 1.00 92.81 93 ASP A C 1
ATOM 709 O O . ASP A 1 93 ? -27.168 16.909 42.114 1.00 92.81 93 ASP A O 1
ATOM 713 N N . ASN A 1 94 ? -29.064 18.103 42.266 1.00 93.94 94 ASN A N 1
ATOM 714 C CA . ASN A 1 94 ? -29.159 18.421 40.836 1.00 93.94 94 ASN A CA 1
ATOM 715 C C . ASN A 1 94 ? -27.972 19.255 40.347 1.00 93.94 94 ASN A C 1
ATOM 717 O O . ASN A 1 94 ? -27.334 18.877 39.371 1.00 93.94 94 ASN A O 1
ATOM 721 N N . ALA A 1 95 ? -27.617 20.334 41.050 1.00 94.62 95 ALA A N 1
ATOM 722 C CA . ALA A 1 95 ? -26.466 21.159 40.684 1.00 94.62 95 ALA A CA 1
ATOM 723 C C . ALA A 1 95 ? -25.158 20.345 40.693 1.00 94.62 95 ALA A C 1
ATOM 725 O O . ALA A 1 95 ? -24.324 20.472 39.798 1.00 94.62 95 ALA A O 1
ATOM 726 N N . THR A 1 96 ? -25.003 19.448 41.672 1.00 96.00 96 THR A N 1
ATOM 727 C CA . THR A 1 96 ? -23.846 18.544 41.750 1.00 96.00 96 THR A CA 1
ATOM 728 C C . THR A 1 96 ? -23.842 17.534 40.598 1.00 96.00 96 THR A C 1
ATOM 730 O O . THR A 1 96 ? -22.782 17.220 40.056 1.00 96.00 96 THR A O 1
ATOM 733 N N . LEU A 1 97 ? -25.008 17.006 40.212 1.00 95.38 97 LEU A N 1
ATOM 734 C CA . LEU A 1 97 ? -25.145 16.097 39.072 1.00 95.38 97 LEU A CA 1
ATOM 735 C C . LEU A 1 97 ? -24.830 16.800 37.751 1.00 95.38 97 LEU A C 1
ATOM 737 O O . LEU A 1 97 ? -24.062 16.255 36.963 1.00 95.38 97 LEU A O 1
ATOM 741 N N . GLU A 1 98 ? -25.352 18.005 37.527 1.00 94.62 98 GLU A N 1
ATOM 742 C CA . GLU A 1 98 ? -25.049 18.813 36.340 1.00 94.62 98 GLU A CA 1
ATOM 743 C C . GLU A 1 98 ? -23.550 19.113 36.241 1.00 94.62 98 GLU A C 1
ATOM 745 O O . GLU A 1 98 ? -22.940 18.915 35.185 1.00 94.62 98 GLU A O 1
ATOM 750 N N . GLN A 1 99 ? -22.918 19.485 37.357 1.00 95.81 99 GLN A N 1
ATOM 751 C CA . GLN A 1 99 ? -21.472 19.678 37.407 1.00 95.81 99 GLN A CA 1
ATOM 752 C C . GLN A 1 99 ? -20.717 18.388 37.044 1.00 95.81 99 GLN A C 1
ATOM 754 O O . GLN A 1 99 ? -19.847 18.401 36.180 1.00 95.81 99 GLN A O 1
ATOM 759 N N . ARG A 1 100 ? -21.090 17.238 37.615 1.00 95.06 100 ARG A N 1
ATOM 760 C CA . ARG A 1 100 ? -20.449 15.955 37.275 1.00 95.06 100 ARG A CA 1
ATOM 761 C C . ARG A 1 100 ? -20.640 15.569 35.813 1.00 95.06 100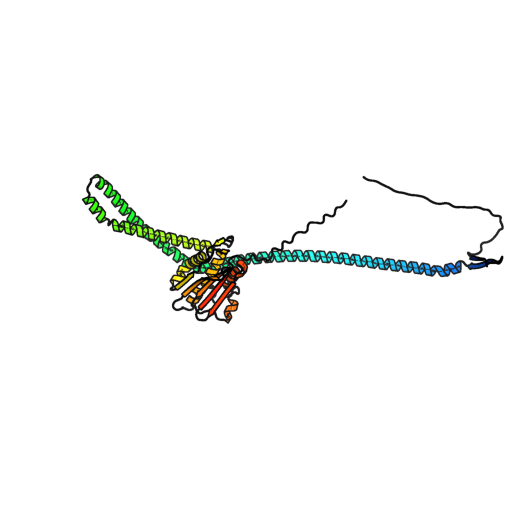 ARG A C 1
ATOM 763 O O . ARG A 1 100 ? -19.719 15.031 35.206 1.00 95.06 100 ARG A O 1
ATOM 770 N N . VAL A 1 101 ? -21.820 15.807 35.243 1.00 95.81 101 VAL A N 1
ATOM 771 C CA . VAL A 1 101 ? -22.087 15.526 33.827 1.00 95.81 101 VAL A CA 1
ATOM 772 C C . VAL A 1 101 ? -21.200 16.399 32.949 1.00 95.81 101 VAL A C 1
ATOM 774 O O . VAL A 1 101 ? -20.564 15.879 32.036 1.00 95.81 101 VAL A O 1
ATOM 777 N N . THR A 1 102 ? -21.108 17.697 33.235 1.00 95.06 102 THR A N 1
ATOM 778 C CA . THR A 1 102 ? -20.247 18.614 32.471 1.00 95.06 102 THR A CA 1
ATOM 779 C C . THR A 1 102 ? -18.766 18.253 32.583 1.00 95.06 102 THR A C 1
ATOM 781 O O . THR A 1 102 ? -18.098 18.158 31.554 1.00 95.06 102 THR A O 1
ATOM 784 N N . GLU A 1 103 ? -18.272 17.942 33.783 1.00 95.06 103 GLU A N 1
ATOM 785 C CA . GLU A 1 103 ? -16.900 17.466 34.007 1.00 95.06 103 GLU A CA 1
ATOM 786 C C . GLU A 1 103 ? -16.618 16.174 33.230 1.00 95.06 103 GLU A C 1
ATOM 788 O O . GLU A 1 103 ? -15.659 16.107 32.462 1.00 95.06 103 GLU A O 1
ATOM 793 N N . ARG A 1 104 ? -17.493 15.165 33.343 1.00 92.75 104 ARG A N 1
ATOM 794 C CA . ARG A 1 104 ? -17.334 13.894 32.619 1.00 92.75 104 ARG A CA 1
ATOM 795 C C . ARG A 1 104 ? -17.422 14.058 31.111 1.00 92.75 104 ARG A C 1
ATOM 797 O O . ARG A 1 104 ? -16.689 13.393 30.389 1.00 92.75 104 ARG A O 1
ATOM 804 N N . THR A 1 105 ? -18.290 14.942 30.631 1.00 93.25 105 THR A N 1
ATOM 805 C CA . THR A 1 105 ? -18.412 15.225 29.197 1.00 93.25 105 THR A CA 1
ATOM 806 C C . THR A 1 105 ? -17.131 15.875 28.673 1.00 93.25 105 THR A C 1
ATOM 808 O O . THR A 1 105 ? -16.632 15.465 27.627 1.00 93.25 105 THR A O 1
ATOM 811 N N . ALA A 1 106 ? -16.545 16.815 29.421 1.00 93.81 106 ALA A N 1
ATOM 812 C CA . ALA A 1 106 ? -15.271 17.437 29.065 1.00 93.81 106 ALA A CA 1
ATOM 813 C C . ALA A 1 106 ? -14.099 16.438 29.102 1.00 93.81 106 ALA A C 1
ATOM 815 O O . ALA A 1 106 ? -13.290 16.413 28.173 1.00 93.81 106 ALA A O 1
ATOM 816 N N . GLU A 1 107 ? -14.029 15.577 30.124 1.00 94.38 107 GLU A N 1
ATOM 817 C CA . GLU A 1 107 ? -13.033 14.498 30.209 1.00 94.38 107 GLU A CA 1
ATOM 818 C C . GLU A 1 107 ? -13.138 13.534 29.022 1.00 94.38 107 GLU A C 1
ATOM 820 O O . GLU A 1 107 ? -12.129 13.220 28.388 1.00 94.38 107 GLU A O 1
ATOM 825 N N . LEU A 1 108 ? -14.355 13.088 28.690 1.00 91.69 108 LEU A N 1
ATOM 826 C CA . LEU A 1 108 ? -14.609 12.193 27.561 1.00 91.69 108 LEU A CA 1
ATOM 827 C C . LEU A 1 108 ? -14.218 12.840 26.235 1.00 91.69 108 LEU A C 1
ATOM 829 O O . LEU A 1 108 ? -13.568 12.201 25.412 1.00 91.69 108 LEU A O 1
ATOM 833 N N . GLN A 1 109 ? -14.570 14.109 26.033 1.00 89.88 109 GLN A N 1
ATOM 834 C CA . GLN A 1 109 ? -14.210 14.835 24.820 1.00 89.88 109 GLN A CA 1
ATOM 835 C C . GLN A 1 109 ? -12.689 15.000 24.693 1.00 89.88 109 GLN A C 1
ATOM 837 O O . GLN A 1 109 ? -12.138 14.798 23.610 1.00 89.88 109 GLN A O 1
ATOM 842 N N . GLY A 1 110 ? -11.999 15.293 25.800 1.00 91.62 110 GLY A N 1
ATOM 843 C CA . GLY A 1 110 ? -10.539 15.330 25.847 1.00 91.62 110 GLY A CA 1
ATOM 844 C C . GLY A 1 110 ? -9.915 13.977 25.499 1.00 91.62 110 GLY A C 1
ATOM 845 O O . GLY A 1 110 ? -9.049 13.905 24.627 1.00 91.62 110 GLY A O 1
ATOM 846 N N . ALA A 1 111 ? -10.401 12.896 26.113 1.00 89.38 111 ALA A N 1
ATOM 847 C CA . ALA A 1 111 ? -9.928 11.539 25.850 1.00 89.38 111 ALA A CA 1
ATOM 848 C C . ALA A 1 111 ? -10.166 11.106 24.394 1.00 89.38 111 ALA A C 1
ATOM 850 O O . ALA A 1 111 ? -9.269 10.530 23.779 1.00 89.38 111 ALA A O 1
ATOM 851 N N . LEU A 1 112 ? -11.330 11.424 23.815 1.00 88.50 112 LEU A N 1
ATOM 852 C CA . LEU A 1 112 ? -11.635 11.157 22.406 1.00 88.50 112 LEU A CA 1
ATOM 853 C C . LEU A 1 112 ? -10.678 11.896 21.471 1.00 88.50 112 LEU A C 1
ATOM 855 O O . LEU A 1 112 ? -10.148 11.289 20.542 1.00 88.50 112 LEU A O 1
ATOM 859 N N . GLN A 1 113 ? -10.402 13.175 21.737 1.00 84.31 113 GLN A N 1
ATOM 860 C CA . GLN A 1 113 ? -9.451 13.942 20.935 1.00 84.31 113 GLN A CA 1
ATOM 861 C C . GLN A 1 113 ? -8.036 13.358 21.031 1.00 84.31 113 GLN A C 1
ATOM 863 O O . GLN A 1 113 ? -7.333 13.260 20.024 1.00 84.31 113 GLN A O 1
ATOM 868 N N . THR A 1 114 ? -7.609 12.950 22.230 1.00 87.19 114 THR A N 1
ATOM 869 C CA . THR A 1 114 ? -6.319 12.278 22.416 1.00 87.19 114 THR A CA 1
ATOM 870 C C . THR A 1 114 ? -6.264 10.968 21.636 1.00 87.19 114 THR A C 1
ATOM 872 O O . THR A 1 114 ? -5.311 10.763 20.890 1.00 87.19 114 THR A O 1
ATOM 875 N N . LEU A 1 115 ? -7.294 10.121 21.739 1.00 84.88 115 LEU A N 1
ATOM 876 C CA . LEU A 1 115 ? -7.370 8.855 21.007 1.00 84.88 115 LEU A CA 1
ATOM 877 C C . LEU A 1 115 ? -7.302 9.063 19.492 1.00 84.88 115 LEU A C 1
ATOM 879 O O . LEU A 1 115 ? -6.511 8.393 18.831 1.00 84.88 115 LEU A O 1
ATOM 883 N N . GLN A 1 116 ? -8.057 10.021 18.948 1.00 73.94 116 GLN A N 1
ATOM 884 C CA . GLN A 1 116 ? -8.017 10.355 17.521 1.00 73.94 116 GLN A CA 1
ATOM 885 C C . GLN A 1 116 ? -6.618 10.798 17.076 1.00 73.94 116 GLN A C 1
ATOM 887 O O . GLN A 1 116 ? -6.095 10.304 16.076 1.00 73.94 116 GLN A O 1
ATOM 892 N N . ASN A 1 117 ? -5.973 11.684 17.839 1.00 75.69 117 ASN A N 1
ATOM 893 C CA . ASN A 1 117 ? -4.626 12.156 17.519 1.00 75.69 117 ASN A CA 1
ATOM 894 C C . ASN A 1 117 ? -3.600 11.014 17.561 1.00 75.69 117 ASN A C 1
ATOM 896 O O . ASN A 1 117 ? -2.757 10.904 16.668 1.00 75.69 117 ASN A O 1
ATOM 900 N N . THR A 1 118 ? -3.678 10.143 18.570 1.00 80.69 118 THR A N 1
ATOM 901 C CA . THR A 1 118 ? -2.811 8.964 18.676 1.00 80.69 118 THR A CA 1
ATOM 902 C C . THR A 1 118 ? -3.047 7.993 17.520 1.00 80.69 118 THR A C 1
ATOM 904 O O . THR A 1 118 ? -2.084 7.483 16.953 1.00 80.69 118 THR A O 1
ATOM 907 N N . GLN A 1 119 ? -4.298 7.774 17.111 1.00 77.06 119 GLN A N 1
ATOM 908 C CA . GLN A 1 119 ? -4.627 6.915 15.974 1.00 77.06 119 GLN A CA 1
ATOM 909 C C . GLN A 1 119 ? -4.007 7.435 14.669 1.00 77.06 119 GLN A C 1
ATOM 911 O O . GLN A 1 119 ? -3.373 6.664 13.949 1.00 77.06 119 GLN A O 1
ATOM 916 N N . ILE A 1 120 ? -4.111 8.741 14.392 1.00 76.25 120 ILE A N 1
ATOM 917 C CA . ILE A 1 120 ? -3.486 9.364 13.212 1.00 76.25 120 ILE A CA 1
ATOM 918 C C . ILE A 1 120 ? -1.968 9.145 13.225 1.00 76.25 120 ILE A C 1
ATOM 920 O O . ILE A 1 120 ? -1.387 8.746 12.214 1.00 76.25 120 ILE A O 1
ATOM 924 N N . GLN A 1 121 ? -1.323 9.350 14.378 1.00 75.81 121 GLN A N 1
ATOM 925 C CA . GLN A 1 121 ? 0.117 9.132 14.524 1.00 75.81 121 GLN A CA 1
ATOM 926 C C . GLN A 1 121 ? 0.516 7.669 14.294 1.00 75.81 121 GLN A C 1
ATOM 928 O O . GLN A 1 121 ? 1.533 7.417 13.649 1.00 75.81 121 GLN A O 1
ATOM 933 N N . LEU A 1 122 ? -0.275 6.707 14.779 1.00 79.12 122 LEU A N 1
ATOM 934 C CA . LEU A 1 122 ? -0.013 5.279 14.578 1.00 79.12 122 LEU A CA 1
ATOM 935 C C . LEU A 1 122 ? -0.132 4.877 13.106 1.00 79.12 122 LEU A C 1
ATOM 937 O O . LEU A 1 122 ? 0.755 4.198 12.589 1.00 79.12 122 LEU A O 1
ATOM 941 N N . VAL A 1 123 ? -1.179 5.337 12.414 1.00 75.25 123 VAL A N 1
ATOM 942 C CA . VAL A 1 123 ? -1.357 5.088 10.974 1.00 75.25 123 VAL A CA 1
ATOM 943 C C . VAL A 1 123 ? -0.201 5.697 10.179 1.00 75.25 123 VAL A C 1
ATOM 945 O O . VAL A 1 123 ? 0.365 5.044 9.303 1.00 75.25 123 VAL A O 1
ATOM 948 N N . GLN A 1 124 ? 0.208 6.925 10.504 1.00 72.56 124 GLN A N 1
ATOM 949 C CA . GLN A 1 124 ? 1.343 7.564 9.842 1.00 72.56 124 GLN A CA 1
ATOM 950 C C . GLN A 1 124 ? 2.660 6.829 10.125 1.00 72.56 124 GLN A C 1
ATOM 952 O O . GLN A 1 124 ? 3.462 6.636 9.211 1.00 72.56 124 GLN A O 1
ATOM 957 N N . GLY A 1 125 ? 2.875 6.388 11.365 1.00 75.31 125 GLY A N 1
ATOM 958 C CA . GLY A 1 125 ? 4.033 5.585 11.748 1.00 75.31 125 GLY A CA 1
ATOM 959 C C . GLY A 1 125 ? 4.108 4.266 10.978 1.00 75.31 125 GLY A C 1
ATOM 960 O O . GLY A 1 125 ? 5.184 3.895 10.512 1.00 75.31 125 GLY A O 1
ATOM 961 N N . GLU A 1 126 ? 2.975 3.591 10.775 1.00 76.50 126 GLU A N 1
ATOM 962 C CA . GLU A 1 126 ? 2.905 2.362 9.980 1.00 76.50 126 GLU A CA 1
ATOM 963 C C . GLU A 1 126 ? 3.207 2.613 8.498 1.00 76.50 126 GLU A C 1
ATOM 965 O O . GLU A 1 126 ? 4.075 1.930 7.948 1.00 76.50 126 GLU A O 1
ATOM 970 N N . LYS A 1 127 ? 2.623 3.654 7.885 1.00 74.06 127 LYS A N 1
ATOM 971 C CA . LYS A 1 127 ? 2.955 4.049 6.503 1.00 74.06 127 LYS A CA 1
ATOM 972 C C . LYS A 1 127 ? 4.448 4.340 6.344 1.00 74.06 127 LYS A C 1
ATOM 974 O O . LYS A 1 127 ? 5.064 3.904 5.373 1.00 74.06 127 LYS A O 1
ATOM 979 N N . MET A 1 128 ? 5.050 5.055 7.296 1.00 73.38 128 MET A N 1
ATOM 980 C CA . MET A 1 128 ? 6.484 5.367 7.269 1.00 73.38 128 MET A CA 1
ATOM 981 C C . MET A 1 128 ? 7.358 4.130 7.490 1.00 73.38 128 MET A C 1
ATOM 983 O O . MET A 1 128 ? 8.419 4.027 6.879 1.00 73.38 128 MET A O 1
ATOM 987 N N . ALA A 1 129 ? 6.923 3.174 8.312 1.00 72.06 129 ALA A N 1
ATOM 988 C CA . ALA A 1 129 ? 7.628 1.910 8.498 1.00 72.06 129 ALA A CA 1
ATOM 989 C C . ALA A 1 129 ? 7.584 1.045 7.227 1.00 72.06 129 ALA A C 1
ATOM 991 O O . ALA A 1 129 ? 8.628 0.555 6.792 1.00 72.06 129 ALA A O 1
ATOM 992 N N . ALA A 1 130 ? 6.411 0.921 6.592 1.00 70.94 130 ALA A N 1
ATOM 993 C CA . ALA A 1 130 ? 6.249 0.237 5.309 1.00 70.94 130 ALA A CA 1
ATOM 994 C C . ALA A 1 130 ? 7.113 0.894 4.221 1.00 70.94 130 ALA A C 1
ATOM 996 O O . ALA A 1 130 ? 7.830 0.213 3.488 1.00 70.94 130 ALA A O 1
ATOM 997 N N . LEU A 1 131 ? 7.132 2.231 4.176 1.00 71.25 131 LEU A N 1
ATOM 998 C CA . LEU A 1 131 ? 8.016 2.981 3.291 1.00 71.25 131 LEU A CA 1
ATOM 999 C C . LEU A 1 131 ? 9.488 2.685 3.591 1.00 71.25 131 LEU A C 1
ATOM 1001 O O . LEU A 1 131 ? 10.238 2.380 2.670 1.00 71.25 131 LEU A O 1
ATOM 1005 N N . GLY A 1 132 ? 9.884 2.729 4.866 1.00 70.69 132 GLY A N 1
ATOM 1006 C CA . GLY A 1 132 ? 11.236 2.452 5.354 1.00 70.69 132 GLY A CA 1
ATOM 1007 C C . GLY A 1 132 ? 11.779 1.106 4.880 1.00 70.69 132 GLY A C 1
ATOM 1008 O O . GLY A 1 132 ? 12.916 1.030 4.417 1.00 70.69 132 GLY A O 1
ATOM 1009 N N . GLN A 1 133 ? 10.946 0.063 4.908 1.00 65.88 133 GLN A N 1
ATOM 1010 C CA . GLN A 1 133 ? 11.300 -1.262 4.387 1.00 65.88 133 GLN A CA 1
ATOM 1011 C C . GLN A 1 133 ? 11.545 -1.267 2.873 1.00 65.88 133 GLN A C 1
ATOM 1013 O O . GLN A 1 133 ? 12.352 -2.053 2.380 1.00 65.88 133 GLN A O 1
ATOM 1018 N N . LEU A 1 134 ? 10.894 -0.367 2.137 1.00 70.31 134 LEU A N 1
ATOM 1019 C CA . LEU A 1 134 ? 11.038 -0.230 0.691 1.00 70.31 134 LEU A CA 1
ATOM 1020 C C . LEU A 1 134 ? 12.144 0.756 0.280 1.00 70.31 134 LEU A C 1
ATOM 1022 O O . LEU A 1 134 ? 12.602 0.676 -0.859 1.00 70.31 134 LEU A O 1
ATOM 1026 N N . VAL A 1 135 ? 12.622 1.645 1.167 1.00 69.81 135 VAL A N 1
ATOM 1027 C CA . VAL A 1 135 ? 13.584 2.723 0.832 1.00 69.81 135 VAL A CA 1
ATOM 1028 C C . VAL A 1 135 ? 14.825 2.196 0.112 1.00 69.81 135 VAL A C 1
ATOM 1030 O O . VAL A 1 135 ? 15.221 2.767 -0.902 1.00 69.81 135 VAL A O 1
ATOM 1033 N N . ALA A 1 136 ? 15.420 1.095 0.583 1.00 66.69 136 ALA A N 1
ATOM 1034 C CA . ALA A 1 136 ? 16.612 0.523 -0.049 1.00 66.69 136 ALA A CA 1
ATOM 1035 C C . ALA A 1 136 ? 16.330 0.040 -1.485 1.00 66.69 136 ALA A C 1
ATOM 1037 O O . ALA A 1 136 ? 17.132 0.260 -2.394 1.00 66.69 136 ALA A O 1
ATOM 1038 N N . GLY A 1 137 ? 15.158 -0.563 -1.709 1.00 68.38 137 GLY A N 1
ATOM 1039 C CA . GLY A 1 137 ? 14.728 -1.008 -3.030 1.00 68.38 137 GLY A CA 1
ATOM 1040 C C . GLY A 1 137 ? 14.369 0.153 -3.955 1.00 68.38 137 GLY A C 1
ATOM 1041 O O . GLY A 1 137 ? 14.745 0.133 -5.123 1.00 68.38 137 GLY A O 1
ATOM 1042 N N . ILE A 1 138 ? 13.710 1.187 -3.427 1.00 77.62 138 ILE A N 1
ATOM 1043 C CA . ILE A 1 138 ? 13.300 2.380 -4.177 1.00 77.62 138 ILE A CA 1
ATOM 1044 C C . ILE A 1 138 ? 14.512 3.220 -4.581 1.00 77.62 138 ILE A C 1
ATOM 1046 O O . ILE A 1 138 ? 14.590 3.663 -5.723 1.00 77.62 138 ILE A O 1
ATOM 1050 N N . ALA A 1 139 ? 15.489 3.404 -3.690 1.00 76.81 139 ALA A N 1
ATOM 1051 C CA . ALA A 1 139 ? 16.727 4.103 -4.022 1.00 76.81 139 ALA A CA 1
ATOM 1052 C C . ALA A 1 139 ? 17.448 3.416 -5.191 1.00 76.81 139 ALA A C 1
ATOM 1054 O O . ALA A 1 139 ? 17.864 4.073 -6.144 1.00 76.81 139 ALA A O 1
ATOM 1055 N N . HIS A 1 140 ? 17.523 2.082 -5.170 1.00 76.44 140 HIS A N 1
ATOM 1056 C CA . HIS A 1 140 ? 18.101 1.319 -6.271 1.00 76.44 140 HIS A CA 1
ATOM 1057 C C . HIS A 1 140 ? 17.255 1.410 -7.560 1.00 76.44 140 HIS A C 1
ATOM 1059 O O . HIS A 1 140 ? 17.802 1.538 -8.657 1.00 76.44 140 HIS A O 1
ATOM 1065 N N . GLU A 1 141 ? 15.926 1.387 -7.443 1.00 77.75 141 GLU A N 1
ATOM 1066 C CA . GLU A 1 141 ? 14.974 1.541 -8.554 1.00 77.75 141 GLU A CA 1
ATOM 1067 C C . GLU A 1 141 ? 14.998 2.933 -9.194 1.00 77.75 141 GLU A C 1
ATOM 1069 O O . GLU A 1 141 ? 14.722 3.031 -10.385 1.00 77.75 141 GLU A O 1
ATOM 1074 N N . ILE A 1 142 ? 15.329 3.988 -8.443 1.00 84.50 142 ILE A N 1
ATOM 1075 C CA . ILE A 1 142 ? 15.527 5.354 -8.955 1.00 84.50 142 ILE A CA 1
ATOM 1076 C C . ILE A 1 142 ? 16.918 5.489 -9.578 1.00 84.50 142 ILE A C 1
ATOM 1078 O O . ILE A 1 142 ? 17.063 6.074 -10.654 1.00 84.50 142 ILE A O 1
ATOM 1082 N N . ASN A 1 143 ? 17.945 4.926 -8.940 1.00 84.38 143 ASN A N 1
ATOM 1083 C CA . ASN A 1 143 ? 19.316 5.006 -9.441 1.00 84.38 143 ASN A CA 1
ATOM 1084 C C . ASN A 1 143 ? 19.475 4.314 -10.799 1.00 84.38 143 ASN A C 1
ATOM 1086 O O . ASN A 1 143 ? 20.179 4.831 -11.658 1.00 84.38 143 ASN A O 1
ATOM 1090 N N . ASN A 1 144 ? 18.786 3.196 -11.038 1.00 83.38 144 ASN A N 1
ATOM 1091 C CA . ASN A 1 144 ? 18.868 2.465 -12.308 1.00 83.38 144 ASN A CA 1
ATOM 1092 C C . ASN A 1 144 ? 18.483 3.311 -13.546 1.00 83.38 144 ASN A C 1
ATOM 1094 O O . ASN A 1 144 ? 19.329 3.501 -14.419 1.00 83.38 144 ASN A O 1
ATOM 1098 N N . PRO A 1 145 ? 17.259 3.862 -13.657 1.00 87.12 145 PRO A N 1
ATOM 1099 C CA . PRO A 1 145 ? 16.899 4.752 -14.754 1.00 87.12 145 PRO A CA 1
ATOM 1100 C C . PRO A 1 145 ? 17.719 6.040 -14.757 1.00 87.12 145 PRO A C 1
ATOM 1102 O O . PRO A 1 145 ? 18.043 6.537 -15.829 1.00 87.12 145 PRO A O 1
ATOM 1105 N N . THR A 1 146 ? 18.116 6.555 -13.590 1.00 89.31 146 THR A N 1
ATOM 1106 C CA . THR A 1 146 ? 18.989 7.737 -13.515 1.00 89.31 146 THR A CA 1
ATOM 1107 C C . THR A 1 146 ? 20.352 7.464 -14.153 1.00 89.31 146 THR A C 1
ATOM 1109 O O . THR A 1 146 ? 20.843 8.301 -14.905 1.00 89.31 146 THR A O 1
ATOM 1112 N N . ASN A 1 147 ? 20.920 6.273 -13.953 1.00 86.56 147 ASN A N 1
ATOM 1113 C CA . ASN A 1 147 ? 22.146 5.838 -14.620 1.00 86.56 147 ASN A CA 1
ATOM 1114 C C . ASN A 1 147 ? 21.941 5.664 -16.128 1.00 86.56 147 ASN A C 1
ATOM 1116 O O . ASN A 1 147 ? 22.808 6.066 -16.899 1.00 86.56 147 ASN A O 1
ATOM 1120 N N . PHE A 1 148 ? 20.791 5.134 -16.565 1.00 83.62 148 PHE A N 1
ATOM 1121 C CA . PHE A 1 148 ? 20.457 5.076 -17.993 1.00 83.62 148 PHE A CA 1
ATOM 1122 C C . PHE A 1 148 ? 20.298 6.454 -18.620 1.00 83.62 148 PHE A C 1
ATOM 1124 O O . PHE A 1 148 ? 20.552 6.584 -19.805 1.00 83.62 148 PHE A O 1
ATOM 1131 N N . ILE A 1 149 ? 19.885 7.476 -17.873 1.00 90.75 149 ILE A N 1
ATOM 1132 C CA . ILE A 1 149 ? 19.868 8.854 -18.370 1.00 90.75 149 ILE A CA 1
ATOM 1133 C C . ILE A 1 149 ? 21.300 9.389 -18.401 1.00 90.75 149 ILE A C 1
ATOM 1135 O O . ILE A 1 149 ? 21.797 9.780 -19.450 1.00 90.75 149 ILE A O 1
ATOM 1139 N N . TYR A 1 150 ? 21.991 9.355 -17.263 1.00 89.81 150 TYR A N 1
ATOM 1140 C CA . TYR A 1 150 ? 23.307 9.964 -17.092 1.00 89.81 150 TYR A CA 1
ATOM 1141 C C . TYR A 1 150 ? 24.381 9.367 -18.014 1.00 89.81 150 TYR A C 1
ATOM 1143 O O . TYR A 1 150 ? 25.119 10.112 -18.660 1.00 89.81 150 TYR A O 1
ATOM 1151 N N . GLY A 1 151 ? 24.449 8.036 -18.127 1.00 87.56 151 GLY A N 1
ATOM 1152 C CA . GLY A 1 151 ? 25.412 7.362 -19.004 1.00 87.56 151 GLY A CA 1
ATOM 1153 C C . GLY A 1 151 ? 25.183 7.699 -20.478 1.00 87.56 151 GLY A C 1
ATOM 1154 O O . GLY A 1 151 ? 26.120 7.977 -21.221 1.00 87.56 151 GLY A O 1
ATOM 1155 N N . ASN A 1 152 ? 23.916 7.784 -20.870 1.00 91.19 152 ASN A N 1
ATOM 1156 C CA . ASN A 1 152 ? 23.507 8.087 -22.231 1.00 91.19 152 ASN A CA 1
ATOM 1157 C C . ASN A 1 152 ? 23.688 9.561 -22.622 1.00 91.19 152 ASN A C 1
ATOM 1159 O O . ASN A 1 152 ? 24.006 9.847 -23.773 1.00 91.19 152 ASN A O 1
ATOM 1163 N N . VAL A 1 153 ? 23.562 10.507 -21.685 1.00 92.62 153 VAL A N 1
ATOM 1164 C CA . VAL A 1 153 ? 23.797 11.940 -21.954 1.00 92.62 153 VAL A CA 1
ATOM 1165 C C . VAL A 1 153 ? 25.197 12.186 -22.528 1.00 92.62 153 VAL A C 1
ATOM 1167 O O . VAL A 1 153 ? 25.362 13.026 -23.413 1.00 92.62 153 VAL A O 1
ATOM 1170 N N . THR A 1 154 ? 26.204 11.438 -22.067 1.00 90.00 154 THR A N 1
ATOM 1171 C CA . THR A 1 154 ? 27.582 11.570 -22.566 1.00 90.00 154 THR A CA 1
ATOM 1172 C C . THR A 1 154 ? 27.684 11.175 -24.039 1.00 90.00 154 THR A C 1
ATOM 1174 O O . THR A 1 154 ? 28.228 11.937 -24.837 1.00 90.00 154 THR A O 1
ATOM 1177 N N . HIS A 1 155 ? 27.106 10.032 -24.412 1.00 90.81 155 HIS A N 1
ATOM 1178 C CA . HIS A 1 155 ? 27.081 9.548 -25.794 1.00 90.81 155 HIS A CA 1
ATOM 1179 C C . HIS A 1 155 ? 26.219 10.428 -26.702 1.00 90.81 155 HIS A C 1
ATOM 1181 O O . HIS A 1 155 ? 26.635 10.778 -27.802 1.00 90.81 155 HIS A O 1
ATOM 1187 N N . ALA A 1 156 ? 25.066 10.889 -26.209 1.00 92.19 156 ALA A N 1
ATOM 1188 C CA . ALA A 1 156 ? 24.226 11.840 -26.927 1.00 92.19 156 ALA A CA 1
ATOM 1189 C C . ALA A 1 156 ? 24.993 13.126 -27.277 1.00 92.19 156 ALA A C 1
ATOM 1191 O O . ALA A 1 156 ? 24.843 13.649 -28.379 1.00 92.19 156 ALA A O 1
ATOM 1192 N N . ARG A 1 157 ? 25.844 13.620 -26.366 1.00 92.44 157 ARG A N 1
ATOM 1193 C CA . ARG A 1 157 ? 26.696 14.784 -26.638 1.00 92.44 157 ARG A CA 1
ATOM 1194 C C . ARG A 1 157 ? 27.751 14.490 -27.705 1.00 92.44 157 ARG A C 1
ATOM 1196 O O . ARG A 1 157 ? 27.934 15.317 -28.587 1.00 92.44 157 ARG A O 1
ATOM 1203 N N . GLN A 1 158 ? 28.396 13.323 -27.654 1.00 91.00 158 GLN A N 1
ATOM 1204 C CA . GLN A 1 158 ? 29.375 12.908 -28.668 1.00 91.00 158 GLN A CA 1
ATOM 1205 C C . GLN A 1 158 ? 28.747 12.843 -30.067 1.00 91.00 158 GLN A C 1
ATOM 1207 O O . GLN A 1 158 ? 29.278 13.441 -30.999 1.00 91.00 158 GLN A O 1
ATOM 1212 N N . TYR A 1 159 ? 27.573 12.220 -30.194 1.00 91.00 159 TYR A N 1
ATOM 1213 C CA . TYR A 1 159 ? 26.847 12.160 -31.466 1.00 91.00 159 TYR A CA 1
ATOM 1214 C C . TYR A 1 159 ? 26.406 13.540 -31.961 1.00 91.00 159 TYR A C 1
ATOM 1216 O O . TYR A 1 159 ? 26.484 13.821 -33.156 1.00 91.00 159 TYR A O 1
ATOM 1224 N N . LEU A 1 160 ? 25.997 14.438 -31.058 1.00 90.56 160 LEU A N 1
ATOM 1225 C CA . LEU A 1 160 ? 25.680 15.821 -31.421 1.00 90.56 160 LEU A CA 1
ATOM 1226 C C . LEU A 1 160 ? 26.916 16.568 -31.959 1.00 90.56 160 LEU A C 1
ATOM 1228 O O . LEU A 1 160 ? 26.809 17.307 -32.939 1.00 90.56 160 LEU A O 1
ATOM 1232 N N . ASP A 1 161 ? 28.084 16.375 -31.342 1.00 90.94 161 ASP A N 1
ATOM 1233 C CA . ASP A 1 161 ? 29.342 16.998 -31.766 1.00 90.94 161 ASP A CA 1
ATOM 1234 C C . ASP A 1 161 ? 29.802 16.472 -33.138 1.00 90.94 161 ASP A C 1
ATOM 1236 O O . ASP A 1 161 ? 30.203 17.258 -34.001 1.00 90.94 161 ASP A O 1
ATOM 1240 N N . GLU A 1 162 ? 29.684 15.164 -33.381 1.00 87.88 162 GLU A N 1
ATOM 1241 C CA . GLU A 1 162 ? 29.972 14.538 -34.679 1.00 87.88 162 GLU A CA 1
ATOM 1242 C C . GLU A 1 162 ? 29.032 15.041 -35.781 1.00 87.88 162 GLU A C 1
ATOM 1244 O O . GLU A 1 162 ? 29.495 15.440 -36.854 1.00 87.88 162 GLU A O 1
ATOM 1249 N N . LEU A 1 163 ? 27.727 15.132 -35.498 1.00 88.31 163 LEU A N 1
ATOM 1250 C CA . LEU A 1 163 ? 26.748 15.717 -36.417 1.00 88.31 163 LEU A CA 1
ATOM 1251 C C . LEU A 1 163 ? 27.067 17.181 -36.730 1.00 88.31 163 LEU A C 1
ATOM 1253 O O . LEU A 1 163 ? 27.049 17.576 -37.895 1.00 88.31 163 LEU A O 1
ATOM 1257 N N . ASN A 1 164 ? 27.410 17.987 -35.722 1.00 88.00 164 ASN A N 1
ATOM 1258 C CA . ASN A 1 164 ? 27.795 19.385 -35.922 1.00 88.00 164 ASN A CA 1
ATOM 1259 C C . ASN A 1 164 ? 29.064 19.515 -36.774 1.00 88.00 164 ASN A C 1
ATOM 1261 O O . ASN A 1 164 ? 29.145 20.394 -37.640 1.00 88.00 164 ASN A O 1
ATOM 1265 N N . ARG A 1 165 ? 30.050 18.636 -36.566 1.00 87.12 165 ARG A N 1
ATOM 1266 C CA . ARG A 1 165 ? 31.280 18.596 -37.364 1.00 87.12 165 ARG A CA 1
ATOM 1267 C C . ARG A 1 165 ? 30.980 18.258 -38.824 1.00 87.12 165 ARG A C 1
ATOM 1269 O O . ARG A 1 165 ? 31.465 18.961 -39.712 1.00 87.12 165 ARG A O 1
ATOM 1276 N N . LEU A 1 166 ? 30.149 17.245 -39.069 1.00 86.06 166 LEU A N 1
ATOM 1277 C CA . LEU A 1 166 ? 29.712 16.858 -40.410 1.00 86.06 166 LEU A CA 1
ATOM 1278 C C . LEU A 1 166 ? 28.940 17.998 -41.090 1.00 86.06 166 LEU A C 1
ATOM 1280 O O . LEU A 1 166 ? 29.250 18.361 -42.221 1.00 86.06 166 LEU A O 1
ATOM 1284 N N . LEU A 1 167 ? 28.011 18.642 -40.384 1.00 84.50 167 LEU A N 1
ATOM 1285 C CA . LEU A 1 167 ? 27.213 19.751 -40.914 1.00 84.50 167 LEU A CA 1
ATOM 1286 C C . LEU A 1 167 ? 28.083 20.973 -41.264 1.00 84.50 167 LEU A C 1
ATOM 1288 O O . LEU A 1 167 ? 27.898 21.597 -42.311 1.00 84.50 167 LEU A O 1
ATOM 1292 N N . THR A 1 168 ? 29.094 21.262 -40.439 1.00 86.69 168 THR A N 1
ATOM 1293 C CA . THR A 1 168 ? 30.082 22.327 -40.686 1.00 86.69 168 THR A CA 1
ATOM 1294 C C . THR A 1 168 ? 30.953 22.028 -41.908 1.00 86.69 168 THR A C 1
ATOM 1296 O O . THR A 1 168 ? 31.237 22.933 -42.692 1.00 86.69 168 THR A O 1
ATOM 1299 N N . ALA A 1 169 ? 31.362 20.771 -42.094 1.00 83.44 169 ALA A N 1
ATOM 1300 C CA . ALA A 1 169 ? 32.190 20.341 -43.220 1.00 83.44 169 ALA A CA 1
ATOM 1301 C C . ALA A 1 169 ? 31.400 20.219 -44.539 1.00 83.44 169 ALA A C 1
ATOM 1303 O O . ALA A 1 169 ? 31.935 20.518 -45.609 1.00 83.44 169 ALA A O 1
ATOM 1304 N N . LEU A 1 170 ? 30.115 19.859 -44.478 1.00 82.44 170 LEU A N 1
ATOM 1305 C CA . LEU A 1 170 ? 29.237 19.784 -45.648 1.00 82.44 170 LEU A CA 1
ATOM 1306 C C . LEU A 1 170 ? 28.887 21.159 -46.224 1.00 82.44 170 LEU A C 1
ATOM 1308 O O . LEU A 1 170 ? 28.785 21.301 -47.441 1.00 82.44 170 LEU A O 1
ATOM 1312 N N . LEU A 1 171 ? 28.728 22.185 -45.383 1.00 77.75 171 LEU A N 1
ATOM 1313 C CA . LEU A 1 171 ? 28.320 23.526 -45.814 1.00 77.75 171 LEU A CA 1
ATOM 1314 C C . LEU A 1 171 ? 29.222 24.148 -46.915 1.00 77.75 171 LEU A C 1
ATOM 1316 O O . LEU A 1 171 ? 28.679 24.667 -47.895 1.00 77.75 171 LEU A O 1
ATOM 1320 N N . PRO A 1 172 ? 30.569 24.115 -46.828 1.00 80.50 172 PRO A N 1
ATOM 1321 C CA . PRO A 1 172 ? 31.440 24.589 -47.905 1.00 80.50 172 PRO A CA 1
ATOM 1322 C C . PRO A 1 172 ? 31.484 23.649 -49.122 1.00 80.50 172 PRO A C 1
ATOM 1324 O O . PRO A 1 172 ? 31.549 24.142 -50.247 1.00 80.50 172 PRO A O 1
ATOM 1327 N N . LEU A 1 173 ? 31.405 22.326 -48.931 1.00 77.38 173 LEU A N 1
ATOM 1328 C CA . LEU A 1 173 ? 31.430 21.343 -50.027 1.00 77.38 173 LEU A CA 1
ATOM 1329 C C . LEU A 1 173 ? 30.163 21.400 -50.891 1.00 77.38 173 LEU A C 1
ATOM 1331 O O . LEU A 1 173 ? 30.241 21.328 -52.118 1.00 77.38 173 LEU A O 1
ATOM 1335 N N . ALA A 1 174 ? 29.004 21.615 -50.265 1.00 71.44 174 ALA A N 1
ATOM 1336 C CA . ALA A 1 174 ? 27.733 21.813 -50.953 1.00 71.44 174 ALA A CA 1
ATOM 1337 C C . ALA A 1 174 ? 27.746 23.078 -51.828 1.00 71.44 174 ALA A C 1
ATOM 1339 O O . ALA A 1 174 ? 27.226 23.066 -52.941 1.00 71.44 174 ALA A O 1
ATOM 1340 N N . ARG A 1 175 ? 28.410 24.156 -51.379 1.00 72.69 175 ARG A N 1
ATOM 1341 C CA . ARG A 1 175 ? 28.603 25.379 -52.185 1.00 72.69 175 ARG A CA 1
ATOM 1342 C C . ARG A 1 175 ? 29.489 25.152 -53.412 1.00 72.69 175 ARG A C 1
ATOM 1344 O O . ARG A 1 175 ? 29.339 25.865 -54.397 1.00 72.69 175 ARG A O 1
ATOM 1351 N N . GLN A 1 176 ? 30.397 24.180 -53.355 1.00 78.12 176 GLN A N 1
ATOM 1352 C CA . GLN A 1 176 ? 31.322 23.844 -54.442 1.00 78.12 176 GLN A CA 1
ATOM 1353 C C . GLN A 1 176 ? 30.794 22.738 -55.374 1.00 78.12 176 GLN A C 1
ATOM 1355 O O . GLN A 1 176 ? 31.475 22.398 -56.335 1.00 78.12 176 GLN A O 1
ATOM 1360 N N . SER A 1 177 ? 29.588 22.199 -55.131 1.00 75.44 177 SER A N 1
ATOM 1361 C CA . SER A 1 177 ? 28.967 21.126 -55.932 1.00 75.44 177 SER A CA 1
ATOM 1362 C C . SER A 1 177 ? 29.877 19.907 -56.147 1.00 75.44 177 SER A C 1
ATOM 1364 O O . SER A 1 177 ? 29.981 19.402 -57.262 1.00 75.44 177 SER A O 1
ATOM 1366 N N . ASN A 1 178 ? 30.541 19.429 -55.086 1.00 77.94 178 ASN A N 1
ATOM 1367 C CA . ASN A 1 178 ? 31.402 18.241 -55.143 1.00 77.94 178 ASN A CA 1
ATOM 1368 C C . ASN A 1 178 ? 30.733 17.016 -54.471 1.00 77.94 178 ASN A C 1
ATOM 1370 O O . ASN A 1 178 ? 30.963 16.767 -53.283 1.00 77.94 178 ASN A O 1
ATOM 1374 N N . PRO A 1 179 ? 29.881 16.263 -55.195 1.00 77.44 179 PRO A N 1
ATOM 1375 C CA . PRO A 1 179 ? 29.093 15.166 -54.631 1.00 77.44 179 PRO A CA 1
ATOM 1376 C C . PRO A 1 179 ? 29.931 13.963 -54.175 1.00 77.44 179 PRO A C 1
ATOM 1378 O O . PRO A 1 179 ? 29.534 13.292 -53.226 1.00 77.44 179 PRO A O 1
ATOM 1381 N N . GLU A 1 180 ? 31.095 13.701 -54.782 1.00 81.00 180 GLU A N 1
ATOM 1382 C CA . GLU A 1 180 ? 31.973 12.592 -54.370 1.00 81.00 180 GLU A CA 1
ATOM 1383 C C . GLU A 1 180 ? 32.569 12.828 -52.979 1.00 81.00 180 GLU A C 1
ATOM 1385 O O . GLU A 1 180 ? 32.540 11.941 -52.128 1.00 81.00 180 GLU A O 1
ATOM 1390 N N . MET A 1 181 ? 33.045 14.050 -52.711 1.00 78.25 181 MET A N 1
ATOM 1391 C CA . MET A 1 181 ? 33.602 14.410 -51.403 1.00 78.25 181 MET A CA 1
ATOM 1392 C C . MET A 1 181 ? 32.528 14.394 -50.303 1.00 78.25 181 MET A C 1
ATOM 1394 O O . MET A 1 181 ? 32.801 14.020 -49.165 1.00 78.25 181 MET A O 1
ATOM 1398 N N . VAL A 1 182 ? 31.292 14.773 -50.647 1.00 78.81 182 VAL A N 1
ATOM 1399 C CA . VAL A 1 182 ? 30.131 14.692 -49.746 1.00 78.81 182 VAL A CA 1
ATOM 1400 C C . VAL A 1 182 ? 29.795 13.237 -49.419 1.00 78.81 182 VAL A C 1
ATOM 1402 O O . VAL A 1 182 ? 29.620 12.910 -48.249 1.00 78.81 182 VAL A O 1
ATOM 1405 N N . ALA A 1 183 ? 29.745 12.358 -50.424 1.00 79.44 183 ALA A N 1
ATOM 1406 C CA . ALA A 1 183 ? 29.465 10.939 -50.221 1.00 79.44 183 ALA A CA 1
ATOM 1407 C C . ALA A 1 183 ? 30.545 10.255 -49.365 1.00 79.44 183 ALA A C 1
ATOM 1409 O O . ALA A 1 183 ? 30.212 9.494 -48.460 1.00 79.44 183 ALA A O 1
ATOM 1410 N N . ALA A 1 184 ? 31.823 10.577 -49.595 1.00 81.94 184 ALA A N 1
ATOM 1411 C CA . ALA A 1 184 ? 32.933 10.063 -48.795 1.00 81.94 184 ALA A CA 1
ATOM 1412 C C . ALA A 1 184 ? 32.839 10.501 -47.324 1.00 81.94 184 ALA A C 1
ATOM 1414 O O . ALA A 1 184 ? 33.013 9.683 -46.427 1.00 81.94 184 ALA A O 1
ATOM 1415 N N . LEU A 1 185 ? 32.506 11.770 -47.072 1.00 79.56 185 LEU A N 1
ATOM 1416 C CA . LEU A 1 185 ? 32.366 12.309 -45.718 1.00 79.56 185 LEU A CA 1
ATOM 1417 C C . LEU A 1 185 ? 31.159 11.721 -44.966 1.00 79.56 185 LEU A C 1
ATOM 1419 O O . LEU A 1 185 ? 31.238 11.475 -43.767 1.00 79.56 185 LEU A O 1
ATOM 1423 N N . VAL A 1 186 ? 30.038 11.497 -45.659 1.00 79.62 186 VAL A N 1
ATOM 1424 C CA . VAL A 1 186 ? 28.845 10.856 -45.077 1.00 79.62 186 VAL A CA 1
ATOM 1425 C C . VAL A 1 186 ? 29.115 9.389 -44.733 1.00 79.62 186 VAL A C 1
ATOM 1427 O O . VAL A 1 186 ? 28.648 8.917 -43.696 1.00 79.62 186 VAL A O 1
ATOM 1430 N N . ALA A 1 187 ? 29.881 8.685 -45.572 1.00 81.94 187 ALA A N 1
ATOM 1431 C CA . ALA A 1 187 ? 30.288 7.307 -45.317 1.00 81.94 187 ALA A CA 1
ATOM 1432 C C . ALA A 1 187 ? 31.285 7.193 -44.148 1.00 81.94 187 ALA A C 1
ATOM 1434 O O . ALA A 1 187 ? 31.142 6.287 -43.337 1.00 81.94 187 ALA A O 1
ATOM 1435 N N . ASP A 1 188 ? 32.240 8.124 -44.026 1.00 82.44 188 ASP A N 1
ATOM 1436 C CA . ASP A 1 188 ? 33.249 8.157 -42.948 1.00 82.44 188 ASP A CA 1
ATOM 1437 C C . ASP A 1 188 ? 32.630 8.287 -41.545 1.00 82.44 188 ASP A C 1
ATOM 1439 O O . ASP A 1 188 ? 33.132 7.726 -40.578 1.00 82.44 188 ASP A O 1
ATOM 1443 N N . VAL A 1 189 ? 31.503 8.995 -41.438 1.00 80.50 189 VAL A N 1
ATOM 1444 C CA . VAL A 1 189 ? 30.780 9.202 -40.170 1.00 80.50 189 VAL A CA 1
ATOM 1445 C C . VAL A 1 189 ? 29.756 8.092 -39.890 1.00 80.50 189 VAL A C 1
ATOM 1447 O O . VAL A 1 189 ? 29.117 8.102 -38.842 1.00 80.50 189 VAL A O 1
ATOM 1450 N N . GLU A 1 190 ? 29.575 7.134 -40.807 1.00 87.31 190 GLU A N 1
ATOM 1451 C CA . GLU A 1 190 ? 28.546 6.087 -40.707 1.00 87.31 190 GLU A CA 1
ATOM 1452 C C . GLU A 1 190 ? 27.166 6.671 -40.337 1.00 87.31 190 GLU A C 1
ATOM 1454 O O . GLU A 1 190 ? 26.501 6.239 -39.392 1.00 87.31 190 GLU A O 1
ATOM 1459 N N . LEU A 1 191 ? 26.735 7.705 -41.073 1.00 83.94 191 LEU A N 1
ATOM 1460 C CA . LEU A 1 191 ? 25.597 8.555 -40.697 1.00 83.94 191 LEU A CA 1
ATOM 1461 C C . LEU A 1 191 ? 24.309 7.776 -40.359 1.00 83.94 1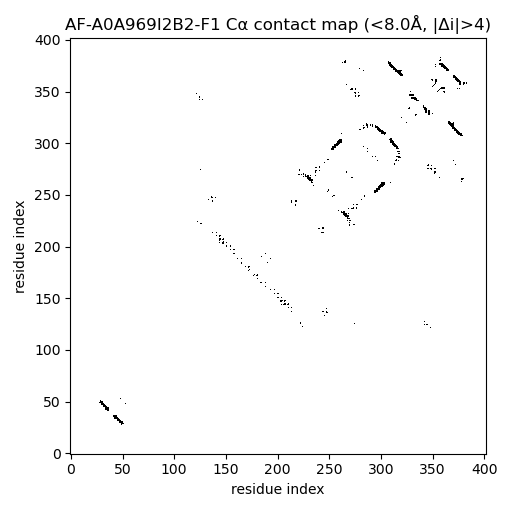91 LEU A C 1
ATOM 1463 O O . LEU A 1 191 ? 23.596 8.156 -39.429 1.00 83.94 191 LEU A O 1
ATOM 1467 N N . ASP A 1 192 ? 24.024 6.686 -41.077 1.00 85.56 192 ASP A N 1
ATOM 1468 C CA . ASP A 1 192 ? 22.848 5.837 -40.837 1.00 85.56 192 ASP A CA 1
ATOM 1469 C C . ASP A 1 192 ? 22.909 5.127 -39.474 1.00 85.56 192 ASP A C 1
ATOM 1471 O O . ASP A 1 192 ? 21.899 5.030 -38.769 1.00 85.56 192 ASP A O 1
ATOM 1475 N N . PHE A 1 193 ? 24.098 4.663 -39.071 1.00 88.00 193 PHE A N 1
ATOM 1476 C CA . PHE A 1 193 ? 24.317 4.076 -37.752 1.00 88.00 193 PHE A CA 1
ATOM 1477 C C . PHE A 1 193 ? 24.156 5.137 -36.665 1.00 88.00 193 PHE A C 1
ATOM 1479 O O . PHE A 1 193 ? 23.402 4.922 -35.717 1.00 88.00 193 PHE A O 1
ATOM 1486 N N . LEU A 1 194 ? 24.789 6.302 -36.836 1.00 88.94 194 LEU A N 1
ATOM 1487 C CA . LEU A 1 194 ? 24.735 7.397 -35.868 1.00 88.94 194 LEU A CA 1
ATOM 1488 C C . LEU A 1 194 ? 23.295 7.873 -35.637 1.00 88.94 194 LEU A C 1
ATOM 1490 O O . LEU A 1 194 ? 22.859 7.985 -34.492 1.00 88.94 194 LEU A O 1
ATOM 1494 N N . GLN A 1 195 ? 22.523 8.106 -36.703 1.00 85.81 195 GLN A N 1
ATOM 1495 C CA . GLN A 1 195 ? 21.116 8.508 -36.584 1.00 85.81 195 GLN A CA 1
ATOM 1496 C C . GLN A 1 195 ? 20.270 7.437 -35.885 1.00 85.81 195 GLN A C 1
ATOM 1498 O O . GLN A 1 195 ? 19.468 7.756 -35.001 1.00 85.81 195 GLN A O 1
ATOM 1503 N N . GLY A 1 196 ? 20.452 6.169 -36.267 1.00 89.25 196 GLY A N 1
ATOM 1504 C CA . GLY A 1 196 ? 19.720 5.051 -35.684 1.00 89.25 196 GLY A CA 1
ATOM 1505 C C . GLY A 1 196 ? 20.039 4.847 -34.204 1.00 89.25 196 GLY A C 1
ATOM 1506 O O . GLY A 1 196 ? 19.127 4.625 -33.404 1.00 89.25 196 GLY A O 1
ATOM 1507 N N . ASP A 1 197 ? 21.313 4.939 -33.828 1.00 91.44 197 ASP A N 1
ATOM 1508 C CA . ASP A 1 197 ? 21.734 4.772 -32.443 1.00 91.44 197 ASP A CA 1
ATOM 1509 C C . ASP A 1 197 ? 21.327 5.969 -31.585 1.00 91.44 197 ASP A C 1
ATOM 1511 O O . ASP A 1 197 ? 20.687 5.779 -30.554 1.00 91.44 197 ASP A O 1
ATOM 1515 N N . PHE A 1 198 ? 21.527 7.204 -32.060 1.00 91.25 198 PHE A N 1
ATOM 1516 C CA . PHE A 1 198 ? 21.097 8.417 -31.356 1.00 91.25 198 PHE A CA 1
ATOM 1517 C C . PHE A 1 198 ? 19.593 8.407 -31.034 1.00 91.25 198 PHE A C 1
ATOM 1519 O O . PHE A 1 198 ? 19.196 8.742 -29.916 1.00 91.25 198 PHE A O 1
ATOM 1526 N N . ALA A 1 199 ? 18.744 7.946 -31.961 1.00 89.56 199 ALA A N 1
ATOM 1527 C CA . ALA A 1 199 ? 17.307 7.803 -31.722 1.00 89.56 199 ALA A CA 1
ATOM 1528 C C . ALA A 1 199 ? 16.979 6.761 -30.632 1.00 89.56 199 ALA A C 1
ATOM 1530 O O . ALA A 1 199 ? 16.140 7.013 -29.755 1.00 89.56 199 ALA A O 1
ATOM 1531 N N . LYS A 1 200 ? 17.652 5.601 -30.640 1.00 90.94 200 LYS A N 1
ATOM 1532 C CA . LYS A 1 200 ? 17.512 4.581 -29.580 1.00 90.94 200 LYS A CA 1
ATOM 1533 C C . LYS A 1 200 ? 17.958 5.128 -28.228 1.00 90.94 200 LYS A C 1
ATOM 1535 O O . LYS A 1 200 ? 17.308 4.879 -27.213 1.00 90.94 200 LYS A O 1
ATOM 1540 N N . LEU A 1 201 ? 19.028 5.909 -28.233 1.00 91.69 201 LEU A N 1
ATOM 1541 C CA . LEU A 1 201 ? 19.633 6.520 -27.063 1.00 91.69 201 LEU A CA 1
ATOM 1542 C C . LEU A 1 201 ? 18.675 7.527 -26.403 1.00 91.69 201 LEU A C 1
ATOM 1544 O O . LEU A 1 201 ? 18.388 7.421 -25.208 1.00 91.69 201 LEU A O 1
ATOM 1548 N N . LEU A 1 202 ? 18.082 8.429 -27.192 1.00 90.88 202 LEU A N 1
ATOM 1549 C CA . LEU A 1 202 ? 17.030 9.349 -26.736 1.00 90.88 202 LEU A CA 1
ATOM 1550 C C . LEU A 1 202 ? 15.814 8.596 -26.177 1.00 90.88 202 LEU A C 1
ATOM 1552 O O . LEU A 1 202 ? 15.329 8.924 -25.093 1.00 90.88 202 LEU A O 1
ATOM 1556 N N . THR A 1 203 ? 15.370 7.544 -26.871 1.00 90.12 203 THR A N 1
ATOM 1557 C CA . THR A 1 203 ? 14.249 6.697 -26.431 1.00 90.12 203 THR A CA 1
ATOM 1558 C C . THR A 1 203 ? 14.549 6.024 -25.086 1.00 90.12 203 THR A C 1
ATOM 1560 O O . THR A 1 203 ? 13.708 6.009 -24.187 1.00 90.12 203 THR A O 1
ATOM 1563 N N . SER A 1 204 ? 15.768 5.510 -24.898 1.00 88.75 204 SER A N 1
ATOM 1564 C CA . SER A 1 204 ? 16.206 4.912 -23.633 1.00 88.75 204 SER A CA 1
ATOM 1565 C C . SER A 1 204 ? 16.209 5.927 -22.486 1.00 88.75 204 SER A C 1
ATOM 1567 O O . SER A 1 204 ? 15.773 5.603 -21.380 1.00 88.75 204 SER A O 1
ATOM 1569 N N . MET A 1 205 ? 16.684 7.153 -22.727 1.00 91.69 205 MET A N 1
ATOM 1570 C CA . MET A 1 205 ? 16.661 8.218 -21.718 1.00 91.69 205 MET A CA 1
ATOM 1571 C C . MET A 1 205 ? 15.233 8.642 -21.369 1.00 91.69 205 MET A C 1
ATOM 1573 O O . MET A 1 205 ? 14.929 8.839 -20.192 1.00 91.69 205 MET A O 1
ATOM 1577 N N . GLN A 1 206 ? 14.342 8.730 -22.361 1.00 89.12 206 GLN A N 1
ATOM 1578 C CA . GLN A 1 206 ? 12.934 9.059 -22.149 1.00 89.12 206 GLN A CA 1
ATOM 1579 C C . GLN A 1 206 ? 12.234 8.007 -21.279 1.00 89.12 206 GLN A C 1
ATOM 1581 O O . GLN A 1 206 ? 11.605 8.370 -20.285 1.00 89.12 206 GLN A O 1
ATOM 1586 N N . HIS A 1 207 ? 12.404 6.715 -21.583 1.00 86.06 207 HIS A N 1
ATOM 1587 C CA . HIS A 1 207 ? 11.876 5.636 -20.742 1.00 86.06 207 HIS A CA 1
ATOM 1588 C C . HIS A 1 207 ? 12.450 5.675 -19.320 1.00 86.06 207 HIS A C 1
ATOM 1590 O O . HIS A 1 207 ? 11.724 5.458 -18.348 1.00 86.06 207 HIS A O 1
ATOM 1596 N N . GLY A 1 208 ? 13.746 5.980 -19.177 1.00 87.88 208 GLY A N 1
ATOM 1597 C CA . GLY A 1 208 ? 14.368 6.194 -17.872 1.00 87.88 208 GLY A CA 1
ATOM 1598 C C . GLY A 1 208 ? 13.682 7.319 -17.093 1.00 87.88 208 GLY A C 1
ATOM 1599 O O . GLY A 1 208 ? 13.271 7.125 -15.950 1.00 87.88 208 GLY A O 1
ATOM 1600 N N . ALA A 1 209 ? 13.490 8.478 -17.723 1.00 88.94 209 ALA A N 1
ATOM 1601 C CA . ALA A 1 209 ? 12.875 9.642 -17.092 1.00 88.94 209 ALA A CA 1
ATOM 1602 C C . ALA A 1 209 ? 11.412 9.388 -16.699 1.00 88.94 209 ALA A C 1
ATOM 1604 O O . ALA A 1 209 ? 10.995 9.740 -15.592 1.00 88.94 209 ALA A O 1
ATOM 1605 N N . GLU A 1 210 ? 10.642 8.736 -17.571 1.00 84.31 210 GLU A N 1
ATOM 1606 C CA . GLU A 1 210 ? 9.254 8.358 -17.305 1.00 84.31 210 GLU A CA 1
ATOM 1607 C C . GLU A 1 210 ? 9.154 7.377 -16.132 1.00 84.31 210 GLU A C 1
ATOM 1609 O O . GLU A 1 210 ? 8.350 7.576 -15.219 1.00 84.31 210 GLU A O 1
ATOM 1614 N N . ARG A 1 211 ? 10.039 6.376 -16.081 1.00 82.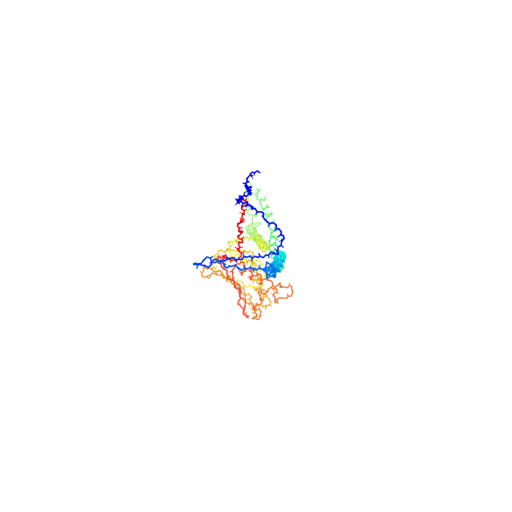25 211 ARG A N 1
ATOM 1615 C CA . ARG A 1 211 ? 10.116 5.444 -14.952 1.00 82.25 211 ARG A CA 1
ATOM 1616 C C . ARG A 1 211 ? 10.416 6.167 -13.641 1.00 82.25 211 ARG A C 1
ATOM 1618 O O . ARG A 1 211 ? 9.711 5.940 -12.658 1.00 82.25 211 ARG A O 1
ATOM 1625 N N . THR A 1 212 ? 11.417 7.048 -13.618 1.00 86.38 212 THR A N 1
ATOM 1626 C CA . THR A 1 212 ? 11.753 7.839 -12.422 1.00 86.38 212 THR A CA 1
ATOM 1627 C C . THR A 1 212 ? 10.562 8.679 -11.968 1.00 86.38 212 THR A C 1
ATOM 1629 O O . THR A 1 212 ? 10.217 8.677 -10.786 1.00 86.38 212 THR A O 1
ATOM 1632 N N . ARG A 1 213 ? 9.883 9.351 -12.906 1.00 83.38 213 ARG A N 1
ATOM 1633 C CA . ARG A 1 213 ? 8.673 10.129 -12.618 1.00 83.38 213 ARG A CA 1
ATOM 1634 C C . ARG A 1 213 ? 7.586 9.260 -11.989 1.00 83.38 213 ARG A C 1
ATOM 1636 O O . ARG A 1 213 ? 7.012 9.664 -10.980 1.00 83.38 213 ARG A O 1
ATOM 1643 N N . ASN A 1 214 ? 7.317 8.087 -12.555 1.00 76.50 214 ASN A N 1
ATOM 1644 C CA . ASN A 1 214 ? 6.279 7.184 -12.060 1.00 76.50 214 ASN A CA 1
ATOM 1645 C C . ASN A 1 214 ? 6.594 6.682 -10.646 1.00 76.50 214 ASN A C 1
ATOM 1647 O O . ASN A 1 214 ? 5.712 6.704 -9.793 1.00 76.50 214 ASN A O 1
ATOM 1651 N N . ILE A 1 215 ? 7.853 6.337 -10.353 1.00 80.56 215 ILE A N 1
ATOM 1652 C CA . ILE A 1 215 ? 8.277 5.948 -8.998 1.00 80.56 215 ILE A CA 1
ATOM 1653 C C . ILE A 1 215 ? 8.030 7.087 -7.998 1.00 80.56 215 ILE A C 1
ATOM 1655 O O . ILE A 1 215 ? 7.416 6.871 -6.953 1.00 80.56 215 ILE A O 1
ATOM 1659 N N . VAL A 1 216 ? 8.458 8.313 -8.322 1.00 82.50 216 VAL A N 1
ATOM 1660 C CA . VAL A 1 216 ? 8.288 9.479 -7.438 1.00 82.50 216 VAL A CA 1
ATOM 1661 C C . VAL A 1 216 ? 6.809 9.819 -7.231 1.00 82.50 216 VAL A C 1
ATOM 1663 O O . VAL A 1 216 ? 6.402 10.136 -6.112 1.00 82.50 216 VAL A O 1
ATOM 1666 N N . LEU A 1 217 ? 5.985 9.734 -8.280 1.00 74.31 217 LEU A N 1
ATOM 1667 C CA . LEU A 1 217 ? 4.542 9.962 -8.179 1.00 74.31 217 LEU A CA 1
ATOM 1668 C C . LEU A 1 217 ? 3.864 8.916 -7.292 1.00 74.31 217 LEU A C 1
ATOM 1670 O O . LEU A 1 217 ? 3.087 9.297 -6.417 1.00 74.31 217 LEU A O 1
ATOM 1674 N N . SER A 1 218 ? 4.189 7.634 -7.464 1.00 74.00 218 SER A N 1
ATOM 1675 C CA . SER A 1 218 ? 3.653 6.557 -6.628 1.00 74.00 218 SER A CA 1
ATOM 1676 C C . SER A 1 218 ? 4.060 6.726 -5.161 1.00 74.00 218 SER A C 1
ATOM 1678 O O . SER A 1 218 ? 3.211 6.625 -4.277 1.00 74.00 218 SER A O 1
ATOM 1680 N N . LEU A 1 219 ? 5.321 7.088 -4.894 1.00 76.38 219 LEU A N 1
ATOM 1681 C CA . LEU A 1 219 ? 5.815 7.376 -3.543 1.00 76.38 219 LEU A CA 1
ATOM 1682 C C . LEU A 1 219 ? 5.053 8.542 -2.899 1.00 76.38 219 LEU A C 1
ATOM 1684 O O . LEU A 1 219 ? 4.602 8.452 -1.759 1.00 76.38 219 LEU A O 1
ATOM 1688 N N . ARG A 1 220 ? 4.881 9.641 -3.645 1.00 75.50 220 ARG A N 1
ATOM 1689 C CA . ARG A 1 220 ? 4.174 10.835 -3.170 1.00 75.50 220 ARG A CA 1
ATOM 1690 C C . ARG A 1 220 ? 2.701 10.549 -2.894 1.00 75.50 220 ARG A C 1
ATOM 1692 O O . ARG A 1 220 ? 2.164 11.050 -1.912 1.00 75.50 220 ARG A O 1
ATOM 1699 N N . ASN A 1 221 ? 2.049 9.772 -3.758 1.00 69.38 221 ASN A N 1
ATOM 1700 C CA . ASN A 1 221 ? 0.648 9.397 -3.587 1.00 69.38 221 ASN A CA 1
ATOM 1701 C C . ASN A 1 221 ? 0.451 8.512 -2.349 1.00 69.38 221 ASN A C 1
ATOM 1703 O O . ASN A 1 221 ? -0.538 8.691 -1.645 1.00 69.38 221 ASN A O 1
ATOM 1707 N N . PHE A 1 222 ? 1.402 7.621 -2.053 1.00 69.94 222 PHE A N 1
ATOM 1708 C CA . PHE A 1 222 ? 1.382 6.785 -0.851 1.00 69.94 222 PHE A CA 1
ATOM 1709 C C . PHE A 1 222 ? 1.658 7.581 0.437 1.00 69.94 222 PHE A C 1
ATOM 1711 O O . PHE A 1 222 ? 0.985 7.392 1.445 1.00 69.94 222 PHE A O 1
ATOM 1718 N N . ALA A 1 223 ? 2.628 8.501 0.404 1.00 70.06 223 ALA A N 1
ATOM 1719 C CA . ALA A 1 223 ? 3.039 9.285 1.572 1.00 70.06 223 ALA A CA 1
ATOM 1720 C C . ALA A 1 223 ? 2.054 10.400 1.964 1.00 70.06 223 ALA A C 1
ATOM 1722 O O . ALA A 1 223 ? 2.221 11.026 3.013 1.00 70.06 223 ALA A O 1
ATOM 1723 N N . ARG A 1 224 ? 1.054 10.701 1.127 1.00 66.94 224 ARG A N 1
ATOM 1724 C CA . ARG A 1 224 ? 0.108 11.781 1.406 1.00 66.94 224 ARG A CA 1
ATOM 1725 C C . ARG A 1 224 ? -0.846 11.382 2.534 1.00 66.94 224 ARG A C 1
ATOM 1727 O O . ARG A 1 224 ? -1.370 10.270 2.553 1.00 66.94 224 ARG A O 1
ATOM 1734 N N . LEU A 1 225 ? -1.081 12.324 3.447 1.00 53.62 225 LEU A N 1
ATOM 1735 C CA . LEU A 1 225 ? -2.136 12.236 4.455 1.00 53.62 225 LEU A CA 1
ATOM 1736 C C . LEU A 1 225 ? -3.489 12.013 3.762 1.00 53.62 225 LEU A C 1
ATOM 1738 O O . LEU A 1 225 ? -3.724 12.545 2.671 1.00 53.62 225 LEU A O 1
ATOM 1742 N N . ASP A 1 226 ? -4.349 11.206 4.388 1.00 57.03 226 ASP A N 1
ATOM 1743 C CA . ASP A 1 226 ? -5.645 10.726 3.880 1.00 57.03 226 ASP A CA 1
ATOM 1744 C C . ASP A 1 226 ? -6.722 11.827 3.745 1.00 57.03 226 ASP A C 1
ATOM 1746 O O . ASP A 1 226 ? -7.909 11.580 3.905 1.00 57.03 226 ASP A O 1
ATOM 1750 N N . GLU A 1 227 ? -6.337 13.053 3.389 1.00 53.62 227 GLU A N 1
ATOM 1751 C CA . GLU A 1 227 ? -7.240 14.183 3.129 1.00 53.62 227 GLU A CA 1
ATOM 1752 C C . GLU A 1 227 ? -7.810 14.177 1.700 1.00 53.62 227 GLU A C 1
ATOM 1754 O O . GLU A 1 227 ? -8.392 15.161 1.238 1.00 53.62 227 GLU A O 1
ATOM 1759 N N . ALA A 1 228 ? -7.624 13.094 0.940 1.00 60.03 228 ALA A N 1
ATOM 1760 C CA . ALA A 1 228 ? -8.258 12.996 -0.366 1.00 60.03 228 ALA A CA 1
ATOM 1761 C C . ALA A 1 228 ? -9.771 12.794 -0.165 1.00 60.03 228 ALA A C 1
ATOM 1763 O O . ALA A 1 228 ? -10.149 11.802 0.456 1.00 60.03 228 ALA A O 1
ATOM 1764 N N . PRO A 1 229 ? -10.643 13.666 -0.710 1.00 72.25 229 PRO A N 1
ATOM 1765 C CA . PRO A 1 229 ? -12.071 13.368 -0.744 1.00 72.25 229 PRO A CA 1
ATOM 1766 C C . PRO A 1 229 ? -12.305 12.062 -1.510 1.00 72.25 229 PRO A C 1
ATOM 1768 O O . PRO A 1 229 ? -11.462 11.668 -2.328 1.00 72.25 229 PRO A O 1
ATOM 1771 N N . GLN A 1 230 ? -13.449 11.417 -1.265 1.00 81.44 230 GLN A N 1
ATOM 1772 C CA . GLN A 1 230 ? -13.872 10.266 -2.059 1.00 81.44 230 GLN A CA 1
ATOM 1773 C C . GLN A 1 230 ? -13.853 10.623 -3.547 1.00 81.44 230 GLN A C 1
ATOM 1775 O O . GLN A 1 230 ? -14.248 11.723 -3.947 1.00 81.44 230 GLN A O 1
ATOM 1780 N N . LYS A 1 231 ? -13.337 9.709 -4.366 1.00 85.69 231 LYS A N 1
ATOM 1781 C CA . LYS A 1 231 ? -13.230 9.884 -5.816 1.00 85.69 231 LYS A CA 1
ATOM 1782 C C . LYS A 1 231 ? -13.621 8.604 -6.517 1.00 85.69 231 LYS A C 1
ATOM 1784 O O . LYS A 1 231 ? -13.228 7.531 -6.073 1.00 85.69 231 LYS A O 1
ATOM 1789 N N . ALA A 1 232 ? -14.309 8.754 -7.644 1.00 88.56 232 ALA A N 1
ATOM 1790 C CA . ALA A 1 232 ? -14.487 7.685 -8.611 1.00 88.56 232 ALA A CA 1
ATOM 1791 C C . ALA A 1 232 ? -13.120 7.321 -9.212 1.00 88.56 232 ALA A C 1
ATOM 1793 O O . ALA A 1 232 ? -12.514 8.131 -9.920 1.00 88.56 232 ALA A O 1
ATOM 1794 N N . VAL A 1 233 ? -12.614 6.131 -8.899 1.00 88.38 233 VAL A N 1
ATOM 1795 C CA . VAL A 1 233 ? -11.309 5.647 -9.362 1.00 88.38 233 VAL A CA 1
ATOM 1796 C C . VAL A 1 233 ? -11.397 4.228 -9.905 1.00 88.38 233 VAL A C 1
ATOM 1798 O O . VAL A 1 233 ? -12.262 3.442 -9.520 1.00 88.38 233 VAL A O 1
ATOM 1801 N N . ASN A 1 234 ? -10.470 3.901 -10.803 1.00 91.25 234 ASN A N 1
ATOM 1802 C CA . ASN A 1 234 ? -10.230 2.532 -11.226 1.00 91.25 234 ASN A CA 1
ATOM 1803 C C . ASN A 1 234 ? -9.332 1.836 -10.192 1.00 91.25 234 ASN A C 1
ATOM 1805 O O . ASN A 1 234 ? -8.209 2.277 -9.941 1.00 91.25 234 ASN A O 1
ATOM 1809 N N . LEU A 1 235 ? -9.814 0.743 -9.597 1.00 92.56 235 LEU A N 1
ATOM 1810 C CA . LEU A 1 235 ? -9.045 -0.012 -8.605 1.00 92.56 235 LEU A CA 1
ATOM 1811 C C . LEU A 1 235 ? -7.834 -0.728 -9.217 1.00 92.56 235 LEU A C 1
ATOM 1813 O O . LEU A 1 235 ? -6.838 -0.915 -8.519 1.00 92.56 235 LEU A O 1
ATOM 1817 N N . HIS A 1 236 ? -7.871 -1.083 -10.508 1.00 94.62 236 HIS A N 1
ATOM 1818 C CA . HIS A 1 236 ? -6.712 -1.681 -11.182 1.00 94.62 236 HIS A CA 1
ATOM 1819 C C . HIS A 1 236 ? -5.517 -0.731 -11.194 1.00 94.62 236 HIS A C 1
ATOM 1821 O O . HIS A 1 236 ? -4.407 -1.165 -10.897 1.00 94.62 236 HIS A O 1
ATOM 1827 N N . ASP A 1 237 ? -5.747 0.568 -11.410 1.00 90.69 237 ASP A N 1
ATOM 1828 C CA . ASP A 1 237 ? -4.682 1.576 -11.376 1.00 90.69 237 ASP A CA 1
ATOM 1829 C C . ASP A 1 237 ? -3.998 1.610 -9.998 1.00 90.69 237 ASP A C 1
ATOM 1831 O O . ASP A 1 237 ? -2.778 1.747 -9.906 1.00 90.69 237 ASP A O 1
ATOM 1835 N N . GLY A 1 238 ? -4.771 1.454 -8.917 1.00 90.12 238 GLY A N 1
ATOM 1836 C CA . GLY A 1 238 ? -4.255 1.393 -7.546 1.00 90.12 238 GLY A CA 1
ATOM 1837 C C . GLY A 1 238 ? -3.405 0.147 -7.273 1.00 90.12 238 GLY A C 1
ATOM 1838 O O . GLY A 1 238 ? -2.328 0.232 -6.669 1.00 90.12 238 GLY A O 1
ATOM 1839 N N . ILE A 1 239 ? -3.842 -1.008 -7.780 1.00 93.62 239 ILE A N 1
ATOM 1840 C CA . ILE A 1 239 ? -3.090 -2.267 -7.693 1.00 93.62 239 ILE A CA 1
ATOM 1841 C C . ILE A 1 239 ? -1.788 -2.158 -8.494 1.00 93.62 239 ILE A C 1
ATOM 1843 O O . ILE A 1 239 ? -0.716 -2.466 -7.973 1.00 93.62 239 ILE A O 1
ATOM 1847 N N . ASP A 1 240 ? -1.849 -1.675 -9.734 1.00 91.44 240 ASP A N 1
ATOM 1848 C CA . ASP A 1 240 ? -0.690 -1.591 -10.624 1.00 91.44 240 ASP A CA 1
ATOM 1849 C C . ASP A 1 240 ? 0.341 -0.560 -10.141 1.00 91.44 240 ASP A C 1
ATOM 1851 O O . ASP A 1 240 ? 1.554 -0.796 -10.226 1.00 91.44 240 ASP A O 1
ATOM 1855 N N . GLN A 1 241 ? -0.107 0.549 -9.543 1.00 86.38 241 GLN A N 1
ATOM 1856 C CA . GLN A 1 241 ? 0.776 1.493 -8.850 1.00 86.38 241 GLN A CA 1
ATOM 1857 C C . GLN A 1 241 ? 1.499 0.824 -7.678 1.00 86.38 241 GLN A C 1
ATOM 1859 O O . GLN A 1 241 ? 2.715 0.981 -7.530 1.00 86.38 241 GLN A O 1
ATOM 1864 N N . THR A 1 242 ? 0.781 0.035 -6.881 1.00 89.00 242 THR A N 1
ATOM 1865 C CA . THR A 1 242 ? 1.367 -0.706 -5.760 1.00 89.00 242 THR A CA 1
ATOM 1866 C C . THR A 1 242 ? 2.365 -1.766 -6.242 1.00 89.00 242 THR A C 1
ATOM 1868 O O . THR A 1 242 ? 3.476 -1.852 -5.722 1.00 89.00 242 THR A O 1
ATOM 1871 N N . LEU A 1 243 ? 2.042 -2.517 -7.299 1.00 89.75 243 LEU A N 1
ATOM 1872 C CA . LEU A 1 243 ? 2.969 -3.470 -7.923 1.00 89.75 243 LEU A CA 1
ATOM 1873 C C . LEU A 1 243 ? 4.224 -2.784 -8.474 1.00 89.75 243 LEU A C 1
ATOM 1875 O O . LEU A 1 243 ? 5.318 -3.340 -8.396 1.00 89.75 243 LEU A O 1
ATOM 1879 N N . THR A 1 244 ? 4.086 -1.566 -9.002 1.00 84.50 244 THR A N 1
ATOM 1880 C CA . THR A 1 244 ? 5.225 -0.770 -9.477 1.00 84.50 244 THR A CA 1
ATOM 1881 C C . THR A 1 244 ? 6.167 -0.413 -8.326 1.00 84.50 244 THR A C 1
ATOM 1883 O O . THR A 1 244 ? 7.383 -0.559 -8.467 1.00 84.50 244 THR A O 1
ATOM 1886 N N . LEU A 1 245 ? 5.623 -0.024 -7.166 1.00 82.56 245 LEU A N 1
ATOM 1887 C CA . LEU A 1 245 ? 6.410 0.231 -5.950 1.00 82.56 245 LEU A CA 1
ATOM 1888 C C . LEU A 1 245 ? 7.138 -1.026 -5.450 1.00 82.56 245 LEU A C 1
ATOM 1890 O O . LEU A 1 245 ? 8.254 -0.933 -4.944 1.00 82.56 245 LEU A O 1
ATOM 1894 N N . LEU A 1 246 ? 6.537 -2.202 -5.643 1.00 86.44 246 LEU A N 1
ATOM 1895 C CA . LEU A 1 246 ? 7.101 -3.498 -5.254 1.00 86.44 246 LEU A CA 1
ATOM 1896 C C . LEU A 1 246 ? 7.954 -4.161 -6.344 1.00 86.44 246 LEU A C 1
ATOM 1898 O O . LEU A 1 246 ? 8.465 -5.263 -6.138 1.00 86.44 246 LEU A O 1
ATOM 1902 N N . SER A 1 247 ? 8.153 -3.505 -7.489 1.00 83.56 247 SER A N 1
ATOM 1903 C CA . SER A 1 247 ? 8.791 -4.102 -8.667 1.00 83.56 247 SER A CA 1
ATOM 1904 C C . SER A 1 247 ? 10.173 -4.695 -8.385 1.00 83.56 247 SER A C 1
ATOM 1906 O O . SER A 1 247 ? 10.485 -5.762 -8.911 1.00 83.56 247 SER A O 1
ATOM 1908 N N . ASN A 1 248 ? 10.977 -4.078 -7.513 1.00 78.81 248 ASN A N 1
ATOM 1909 C CA . ASN A 1 248 ? 12.282 -4.631 -7.158 1.00 78.81 248 ASN A CA 1
ATOM 1910 C C . ASN A 1 248 ? 12.159 -5.965 -6.415 1.00 78.81 248 ASN A C 1
ATOM 1912 O O . ASN A 1 248 ? 12.857 -6.916 -6.741 1.00 78.81 248 ASN A O 1
ATOM 1916 N N . ARG A 1 249 ? 11.229 -6.075 -5.462 1.00 81.50 249 ARG A N 1
ATOM 1917 C CA . ARG A 1 249 ? 10.988 -7.334 -4.743 1.00 81.50 249 ARG A CA 1
ATOM 1918 C C . ARG A 1 249 ? 10.461 -8.414 -5.683 1.00 81.50 249 ARG A C 1
ATOM 1920 O O . ARG A 1 249 ? 10.948 -9.535 -5.665 1.00 81.50 249 ARG A O 1
ATOM 1927 N N . LEU A 1 250 ? 9.568 -8.040 -6.598 1.00 85.56 250 LEU A N 1
ATOM 1928 C CA . LEU A 1 250 ? 9.011 -8.954 -7.599 1.00 85.56 250 LEU A CA 1
ATOM 1929 C C . LEU A 1 250 ? 10.066 -9.507 -8.573 1.00 85.56 250 LEU A C 1
ATOM 1931 O O . LEU A 1 250 ? 9.979 -10.666 -8.975 1.00 85.56 250 LEU A O 1
ATOM 1935 N N . LYS A 1 251 ? 11.100 -8.725 -8.915 1.00 77.69 251 LYS A N 1
ATOM 1936 C CA . LYS A 1 251 ? 12.207 -9.170 -9.785 1.00 77.69 251 LYS A CA 1
ATOM 1937 C C . LYS A 1 251 ? 13.022 -10.336 -9.216 1.00 77.69 251 LYS A C 1
ATOM 1939 O O . LYS A 1 251 ? 13.729 -10.981 -9.985 1.00 77.69 251 LYS A O 1
ATOM 1944 N N . HIS A 1 252 ? 12.901 -10.657 -7.928 1.00 74.56 252 HIS A N 1
ATOM 1945 C CA . HIS A 1 252 ? 13.599 -11.782 -7.293 1.00 74.56 252 HIS A CA 1
ATOM 1946 C C . HIS A 1 252 ? 12.949 -13.148 -7.607 1.00 74.56 252 HIS A C 1
ATOM 1948 O O . HIS A 1 252 ? 12.985 -14.065 -6.794 1.00 74.56 252 HIS A O 1
ATOM 1954 N N . GLY A 1 253 ? 12.362 -13.299 -8.801 1.00 79.94 253 GLY A N 1
ATOM 1955 C CA . GLY A 1 253 ? 11.804 -14.564 -9.287 1.00 79.94 253 GLY A CA 1
ATOM 1956 C C . GLY A 1 253 ? 10.324 -14.796 -8.978 1.00 79.94 253 GLY A C 1
ATOM 1957 O O . GLY A 1 253 ? 9.860 -15.922 -9.146 1.00 79.94 253 GLY A O 1
ATOM 1958 N N . VAL A 1 254 ? 9.573 -13.768 -8.562 1.00 90.44 254 VAL A N 1
ATOM 1959 C CA . VAL A 1 254 ? 8.131 -13.892 -8.287 1.00 90.44 254 VAL A CA 1
ATOM 1960 C C . VAL A 1 254 ? 7.325 -13.756 -9.576 1.00 90.44 254 VAL A C 1
ATOM 1962 O O . VAL A 1 254 ? 7.361 -12.727 -10.254 1.00 90.44 254 VAL A O 1
ATOM 1965 N N . LYS A 1 255 ? 6.547 -14.786 -9.913 1.00 93.44 255 LYS A N 1
ATOM 1966 C CA . LYS A 1 255 ? 5.605 -14.759 -11.034 1.00 93.44 255 LYS A CA 1
ATOM 1967 C C . LYS A 1 255 ? 4.314 -14.064 -10.606 1.00 93.44 255 LYS A C 1
ATOM 1969 O O . LYS A 1 255 ? 3.615 -14.553 -9.727 1.00 93.44 255 LYS A O 1
ATOM 1974 N N . VAL A 1 256 ? 3.965 -12.957 -11.259 1.00 95.75 256 VAL A N 1
ATOM 1975 C CA . VAL A 1 256 ? 2.700 -12.244 -11.010 1.00 95.75 256 VAL A CA 1
ATOM 1976 C C . VAL A 1 256 ? 1.677 -12.603 -12.085 1.00 95.75 256 VAL A C 1
ATOM 1978 O O . VAL A 1 256 ? 1.890 -12.323 -13.265 1.00 95.75 256 VAL A O 1
ATOM 1981 N N . ILE A 1 257 ? 0.563 -13.208 -11.679 1.00 96.25 257 ILE A N 1
ATOM 1982 C CA . ILE A 1 257 ? -0.577 -13.550 -12.534 1.00 96.25 257 ILE A CA 1
ATOM 1983 C C . ILE A 1 257 ? -1.693 -12.535 -12.269 1.00 96.25 257 ILE A C 1
ATOM 1985 O O . ILE A 1 257 ? -2.163 -12.407 -11.141 1.00 96.25 257 ILE A O 1
ATOM 1989 N N . ARG A 1 258 ? -2.109 -11.804 -13.309 1.00 96.81 258 ARG A N 1
ATOM 1990 C CA . ARG A 1 258 ? -3.176 -10.795 -13.238 1.00 96.81 258 ARG A CA 1
ATOM 1991 C C . ARG A 1 258 ? -4.414 -11.307 -13.963 1.00 96.81 258 ARG A C 1
ATOM 1993 O O . ARG A 1 258 ? -4.454 -11.309 -15.190 1.00 96.81 258 ARG A O 1
ATOM 2000 N N . ASN A 1 259 ? -5.420 -11.706 -13.201 1.00 96.88 259 ASN A N 1
ATOM 2001 C CA . ASN A 1 259 ? -6.727 -12.109 -13.703 1.00 96.88 259 ASN A CA 1
ATOM 2002 C C . ASN A 1 259 ? -7.710 -10.963 -13.456 1.00 96.88 259 ASN A C 1
ATOM 2004 O O . ASN A 1 259 ? -8.527 -11.007 -12.535 1.00 96.88 259 ASN A O 1
ATOM 2008 N N . TYR A 1 260 ? -7.567 -9.885 -14.227 1.00 96.19 260 TYR A N 1
ATOM 2009 C CA . TYR A 1 260 ? -8.417 -8.711 -14.069 1.00 96.19 260 TYR A CA 1
ATOM 2010 C C . TYR A 1 260 ? -9.741 -8.910 -14.806 1.00 96.19 260 TYR A C 1
ATOM 2012 O O . TYR A 1 260 ? -9.776 -8.995 -16.033 1.00 96.19 260 TYR A O 1
ATOM 2020 N N . GLY A 1 261 ? -10.830 -8.995 -14.046 1.00 91.56 261 GLY A N 1
ATOM 2021 C CA . GLY A 1 261 ? -12.181 -8.885 -14.578 1.00 91.56 261 GLY A CA 1
ATOM 2022 C C . GLY A 1 261 ? -12.534 -7.433 -14.889 1.00 91.56 261 GLY A C 1
ATOM 2023 O O . GLY A 1 261 ? -11.789 -6.511 -14.567 1.00 91.56 261 GLY A O 1
ATOM 2024 N N . ASN A 1 262 ? -13.695 -7.212 -15.501 1.00 88.69 262 ASN A N 1
ATOM 2025 C CA . ASN A 1 262 ? -14.182 -5.857 -15.737 1.00 88.69 262 ASN A CA 1
ATOM 2026 C C . ASN A 1 262 ? -14.742 -5.273 -14.430 1.00 88.69 262 ASN A C 1
ATOM 2028 O O . ASN A 1 262 ? -15.749 -5.769 -13.922 1.00 88.69 262 ASN A O 1
ATOM 2032 N N . LEU A 1 263 ? -14.086 -4.243 -13.892 1.00 89.62 263 LEU A N 1
ATOM 2033 C CA . LEU A 1 263 ? -14.543 -3.514 -12.711 1.00 89.62 263 LEU A CA 1
ATOM 2034 C C . LEU A 1 263 ? -15.056 -2.127 -13.123 1.00 89.62 263 LEU A C 1
ATOM 2036 O O . LEU A 1 263 ? -14.375 -1.432 -13.880 1.00 89.62 263 LEU A O 1
ATOM 2040 N N . PRO A 1 264 ? -16.225 -1.690 -12.632 1.00 89.75 264 PRO A N 1
ATOM 2041 C CA . PRO A 1 264 ? -16.644 -0.302 -12.784 1.00 89.75 264 PRO A CA 1
ATOM 2042 C C . PRO A 1 264 ? -15.788 0.628 -11.907 1.00 89.75 264 PRO A C 1
ATOM 2044 O O . PRO A 1 264 ? -15.063 0.189 -11.014 1.00 89.75 264 PRO A O 1
ATOM 2047 N N . LEU A 1 265 ? -15.896 1.936 -12.152 1.00 89.88 265 LEU A N 1
ATOM 2048 C CA . LEU A 1 265 ? -15.282 2.939 -11.283 1.00 89.88 265 LEU A CA 1
ATOM 2049 C C . LEU A 1 265 ? -15.934 2.907 -9.897 1.00 89.88 265 LEU A C 1
ATOM 2051 O O . LEU A 1 265 ? -17.159 2.856 -9.789 1.00 89.88 265 LEU A O 1
ATOM 2055 N N . MET A 1 266 ? -15.109 2.981 -8.854 1.00 88.06 266 MET A N 1
ATOM 2056 C CA . MET A 1 266 ? -15.551 2.980 -7.463 1.00 88.06 266 MET A CA 1
ATOM 2057 C C . MET A 1 266 ? -15.382 4.358 -6.839 1.00 88.06 266 MET A C 1
ATOM 2059 O O . MET A 1 266 ? -14.292 4.921 -6.913 1.00 88.06 266 MET A O 1
ATOM 2063 N N . GLU A 1 267 ? -16.408 4.871 -6.162 1.00 89.31 267 GLU A N 1
ATOM 2064 C CA . GLU A 1 267 ? -16.251 6.014 -5.258 1.00 89.31 267 GLU A CA 1
ATOM 2065 C C . GLU A 1 267 ? -15.645 5.556 -3.928 1.00 89.31 267 GLU A C 1
ATOM 2067 O O . GLU A 1 267 ? -16.308 4.925 -3.107 1.00 89.31 267 GLU A O 1
ATOM 2072 N N . CYS A 1 268 ? -14.361 5.846 -3.720 1.00 89.00 268 CYS A N 1
ATOM 2073 C CA . CYS A 1 268 ? -13.629 5.391 -2.539 1.00 89.00 268 CYS A CA 1
ATOM 2074 C C . CYS A 1 268 ? -12.553 6.391 -2.104 1.00 89.00 268 CYS A C 1
ATOM 2076 O O . CYS A 1 268 ? -12.336 7.412 -2.762 1.00 89.00 268 CYS A O 1
ATOM 2078 N N . TYR A 1 269 ? -11.853 6.080 -1.009 1.00 88.06 269 TYR A N 1
ATOM 2079 C CA . TYR A 1 269 ? -10.646 6.784 -0.572 1.00 88.06 269 TYR A CA 1
ATOM 2080 C C . TYR A 1 269 ? -9.404 6.103 -1.175 1.00 88.06 269 TYR A C 1
ATOM 2082 O O . TYR A 1 269 ? -8.960 5.070 -0.664 1.00 88.06 269 TYR A O 1
ATOM 2090 N N . PRO A 1 270 ? -8.800 6.635 -2.259 1.00 87.06 270 PRO A N 1
ATOM 2091 C CA . PRO A 1 270 ? -7.816 5.872 -3.031 1.00 87.06 270 PRO A CA 1
ATOM 2092 C C . PRO A 1 270 ? -6.520 5.596 -2.260 1.00 87.06 270 PRO A C 1
ATOM 2094 O O . PRO A 1 270 ? -5.935 4.527 -2.401 1.00 87.06 270 PRO A O 1
ATOM 2097 N N . SER A 1 271 ? -6.070 6.537 -1.419 1.00 83.12 271 SER A N 1
ATOM 2098 C CA . SER A 1 271 ? -4.868 6.358 -0.591 1.00 83.12 271 SER A CA 1
ATOM 2099 C C . SER A 1 271 ? -5.033 5.226 0.422 1.00 83.12 271 SER A C 1
ATOM 2101 O O . SER A 1 271 ? -4.106 4.442 0.612 1.00 83.12 271 SER A O 1
ATOM 2103 N N . GLN A 1 272 ? -6.223 5.110 1.015 1.00 86.00 272 GLN A N 1
ATOM 2104 C CA . GLN A 1 272 ? -6.542 4.066 1.981 1.00 86.00 272 GLN A CA 1
ATOM 2105 C C . GLN A 1 272 ? -6.589 2.689 1.305 1.00 86.00 272 GLN A C 1
ATOM 2107 O O . GLN A 1 272 ? -5.929 1.765 1.768 1.00 86.00 272 GLN A O 1
ATOM 2112 N N . LEU A 1 273 ? -7.281 2.537 0.168 1.00 91.38 273 LEU A N 1
ATOM 2113 C CA . LEU A 1 273 ? -7.298 1.248 -0.541 1.00 91.38 273 LEU A CA 1
ATOM 2114 C C . LEU A 1 273 ? -5.916 0.850 -1.075 1.00 91.38 273 LEU A C 1
ATOM 2116 O O . LEU A 1 273 ? -5.535 -0.313 -0.971 1.00 91.38 273 LEU A O 1
ATOM 2120 N N . ASN A 1 274 ? -5.116 1.806 -1.552 1.00 89.50 274 ASN A N 1
ATOM 2121 C CA . ASN A 1 274 ? -3.733 1.527 -1.943 1.00 89.50 274 ASN A CA 1
ATOM 2122 C C . ASN A 1 274 ? -2.885 1.024 -0.761 1.00 89.50 274 ASN A C 1
ATOM 2124 O O . ASN A 1 274 ? -2.021 0.170 -0.952 1.00 89.50 274 ASN A O 1
ATOM 2128 N N . GLN A 1 275 ? -3.139 1.501 0.463 1.00 86.62 275 GLN A N 1
ATOM 2129 C CA . GLN A 1 275 ? -2.494 0.976 1.671 1.00 86.62 275 GLN A CA 1
ATOM 2130 C C . GLN A 1 275 ? -2.913 -0.471 1.956 1.00 86.62 275 GLN A C 1
ATOM 2132 O O . GLN A 1 275 ? -2.058 -1.292 2.282 1.00 86.62 275 GLN A O 1
ATOM 2137 N N . VAL A 1 276 ? -4.192 -0.811 1.760 1.00 92.44 276 VAL A N 1
ATOM 2138 C CA . VAL A 1 276 ? -4.663 -2.203 1.855 1.00 92.44 276 VAL A CA 1
ATOM 2139 C C . VAL A 1 276 ? -3.913 -3.084 0.856 1.00 92.44 276 VAL A C 1
ATOM 2141 O O . VAL A 1 276 ? -3.335 -4.098 1.241 1.00 92.44 276 VAL A O 1
ATOM 2144 N N . PHE A 1 277 ? -3.856 -2.679 -0.417 1.00 94.62 277 PHE A N 1
ATOM 2145 C CA . PHE A 1 277 ? -3.153 -3.442 -1.452 1.00 94.62 277 PHE A CA 1
ATOM 2146 C C . PHE A 1 277 ? -1.673 -3.613 -1.114 1.00 94.62 277 PHE A C 1
ATOM 2148 O O . PHE A 1 277 ? -1.148 -4.719 -1.221 1.00 94.62 277 PHE A O 1
ATOM 2155 N N . MET A 1 278 ? -1.010 -2.551 -0.650 1.00 90.69 278 MET A N 1
ATOM 2156 C CA . MET A 1 278 ? 0.389 -2.607 -0.224 1.00 90.69 278 MET A CA 1
ATOM 2157 C C . MET A 1 278 ? 0.588 -3.641 0.883 1.00 90.69 278 MET A C 1
ATOM 2159 O O . MET A 1 278 ? 1.463 -4.497 0.770 1.00 90.69 278 MET A O 1
ATOM 2163 N N . ASN A 1 279 ? -0.245 -3.603 1.920 1.00 89.94 279 ASN A N 1
ATOM 2164 C CA . ASN A 1 279 ? -0.118 -4.488 3.072 1.00 89.94 279 ASN A CA 1
ATOM 2165 C C . ASN A 1 279 ? -0.332 -5.957 2.699 1.00 89.94 279 ASN A C 1
ATOM 2167 O O . ASN A 1 279 ? 0.437 -6.818 3.131 1.00 89.94 279 ASN A O 1
ATOM 2171 N N . LEU A 1 280 ? -1.320 -6.250 1.852 1.00 94.50 280 LEU A N 1
ATOM 2172 C CA . LEU A 1 280 ? -1.575 -7.611 1.378 1.00 94.50 280 LEU A CA 1
ATOM 2173 C C . LEU A 1 280 ? -0.441 -8.127 0.485 1.00 94.50 280 LEU A C 1
ATOM 2175 O O . LEU A 1 280 ? 0.048 -9.238 0.689 1.00 94.50 280 LEU A O 1
ATOM 2179 N N . LEU A 1 281 ? 0.026 -7.306 -0.457 1.00 94.06 281 LEU A N 1
ATOM 2180 C CA . LEU A 1 281 ? 1.096 -7.678 -1.381 1.00 94.06 281 LEU A CA 1
ATOM 2181 C C . LEU A 1 281 ? 2.439 -7.865 -0.664 1.00 94.06 281 LEU A C 1
ATOM 2183 O O . LEU A 1 281 ? 3.144 -8.835 -0.930 1.00 94.06 281 LEU A O 1
ATOM 2187 N N . VAL A 1 282 ? 2.792 -6.983 0.274 1.00 90.31 282 VAL A N 1
ATOM 2188 C CA . VAL A 1 282 ? 4.012 -7.124 1.084 1.00 90.31 282 VAL A CA 1
ATOM 2189 C C . VAL A 1 282 ? 3.949 -8.378 1.951 1.00 90.31 282 VAL A C 1
ATOM 2191 O O . VAL A 1 282 ? 4.940 -9.099 2.032 1.00 90.31 282 VAL A O 1
ATOM 2194 N N . ASN A 1 283 ? 2.799 -8.682 2.560 1.00 90.88 283 ASN A N 1
ATOM 2195 C CA . ASN A 1 283 ? 2.647 -9.892 3.368 1.00 90.88 283 ASN A CA 1
ATOM 2196 C C . ASN A 1 283 ? 2.791 -11.174 2.540 1.00 90.88 283 ASN A C 1
ATOM 2198 O O . ASN A 1 283 ? 3.486 -12.086 2.984 1.00 90.88 283 ASN A O 1
ATOM 2202 N N . ALA A 1 284 ? 2.212 -11.217 1.338 1.00 93.06 284 ALA A N 1
ATOM 2203 C CA . ALA A 1 284 ? 2.394 -12.325 0.401 1.00 93.06 284 ALA A CA 1
ATOM 2204 C C . ALA A 1 284 ? 3.877 -12.530 0.041 1.00 93.06 284 ALA A C 1
ATOM 2206 O O . ALA A 1 284 ? 4.394 -13.647 0.105 1.00 93.06 284 ALA A O 1
ATOM 2207 N N . LEU A 1 285 ? 4.588 -11.448 -0.298 1.00 91.38 285 LEU A N 1
ATOM 2208 C CA . LEU A 1 285 ? 6.014 -11.507 -0.640 1.00 91.38 285 LEU A CA 1
ATOM 2209 C C . LEU A 1 285 ? 6.874 -11.953 0.545 1.00 91.38 285 LEU A C 1
ATOM 2211 O O . LEU A 1 285 ? 7.706 -12.843 0.390 1.00 91.38 285 LEU A O 1
ATOM 2215 N N . ASP A 1 286 ? 6.642 -11.393 1.733 1.00 89.75 286 ASP A N 1
ATOM 2216 C CA . ASP A 1 286 ? 7.370 -11.762 2.950 1.00 89.75 286 ASP A CA 1
ATOM 2217 C C . ASP A 1 286 ? 7.175 -13.243 3.304 1.00 89.75 286 ASP A C 1
ATOM 2219 O O . ASP A 1 286 ? 8.132 -13.911 3.698 1.00 89.75 286 ASP A O 1
ATOM 2223 N N . ALA A 1 287 ? 5.953 -13.764 3.155 1.00 90.31 287 ALA A N 1
ATOM 2224 C CA . ALA A 1 287 ? 5.642 -15.164 3.427 1.00 90.31 287 ALA A CA 1
ATOM 2225 C C . ALA A 1 287 ? 6.372 -16.103 2.453 1.00 90.31 287 ALA A C 1
ATOM 2227 O O . ALA A 1 287 ? 6.999 -17.077 2.880 1.00 90.31 287 ALA A O 1
ATOM 2228 N N . MET A 1 288 ? 6.346 -15.784 1.155 1.00 92.38 288 MET A N 1
ATOM 2229 C CA . MET A 1 288 ? 7.028 -16.573 0.128 1.00 92.38 288 MET A CA 1
ATOM 2230 C C . MET A 1 288 ? 8.557 -16.547 0.285 1.00 92.38 288 MET A C 1
ATOM 2232 O O . MET A 1 288 ? 9.197 -17.594 0.146 1.00 92.38 288 MET A O 1
ATOM 2236 N N . GLU A 1 289 ? 9.131 -15.379 0.599 1.00 88.88 289 GLU A N 1
ATOM 2237 C CA . GLU A 1 289 ? 10.570 -15.192 0.829 1.00 88.88 289 GLU A CA 1
ATOM 2238 C C . GLU A 1 289 ? 11.047 -15.939 2.084 1.00 88.88 289 GLU A C 1
ATOM 2240 O O . GLU A 1 289 ? 12.042 -16.662 2.028 1.00 88.88 289 GLU A O 1
ATOM 2245 N N . ALA A 1 290 ? 10.327 -15.824 3.206 1.00 86.06 290 ALA A N 1
ATOM 2246 C CA . ALA A 1 290 ? 10.701 -16.480 4.462 1.00 86.06 290 ALA A CA 1
ATOM 2247 C C . ALA A 1 290 ? 10.694 -18.013 4.356 1.00 86.06 290 ALA A C 1
ATOM 2249 O O . ALA A 1 290 ? 11.539 -18.676 4.956 1.00 86.06 290 ALA A O 1
ATOM 2250 N N . ALA A 1 291 ? 9.773 -18.573 3.569 1.00 85.25 291 ALA A N 1
ATOM 2251 C CA . ALA A 1 291 ? 9.683 -20.010 3.328 1.00 85.25 291 ALA A CA 1
ATOM 2252 C C . ALA A 1 291 ? 10.607 -20.518 2.209 1.00 85.25 291 ALA A C 1
ATOM 2254 O O . ALA A 1 291 ? 10.647 -21.723 1.971 1.00 85.25 291 ALA A O 1
ATOM 2255 N N . SER A 1 292 ? 11.342 -19.634 1.514 1.00 85.38 292 SER A N 1
ATOM 2256 C CA . SER A 1 292 ? 12.135 -19.992 0.323 1.00 85.38 292 SER A CA 1
ATOM 2257 C C . SER A 1 292 ? 11.315 -20.794 -0.699 1.00 85.38 292 SER A C 1
ATOM 2259 O O . SER A 1 292 ? 11.746 -21.831 -1.205 1.00 85.38 292 SER A O 1
ATOM 2261 N N . THR A 1 293 ? 10.096 -20.318 -0.959 1.00 85.75 293 THR A N 1
ATOM 2262 C CA . THR A 1 293 ? 9.103 -21.002 -1.799 1.00 85.75 293 THR A CA 1
ATOM 2263 C C . THR A 1 293 ? 9.662 -21.269 -3.197 1.00 85.75 293 THR A C 1
ATOM 2265 O O . THR A 1 293 ? 10.196 -20.369 -3.847 1.00 85.75 293 THR A O 1
ATOM 2268 N N . SER A 1 294 ? 9.521 -22.502 -3.689 1.00 85.88 294 SER A N 1
ATOM 2269 C CA . SER A 1 294 ? 9.912 -22.846 -5.058 1.00 85.88 294 SER A CA 1
ATOM 2270 C C . SER A 1 294 ? 8.915 -22.247 -6.051 1.00 85.88 294 SER A C 1
ATOM 2272 O O . SER A 1 294 ? 7.720 -22.512 -5.956 1.00 85.88 294 SER A O 1
ATOM 2274 N N . GLN A 1 295 ? 9.405 -21.450 -7.005 1.00 89.88 295 GLN A N 1
ATOM 2275 C CA . GLN A 1 295 ? 8.586 -20.715 -7.984 1.00 89.88 295 GLN A CA 1
ATOM 2276 C C . GLN A 1 295 ? 7.490 -19.854 -7.319 1.00 89.88 295 GLN A C 1
ATOM 2278 O O . GLN A 1 295 ? 6.292 -20.126 -7.478 1.00 89.88 295 GLN A O 1
ATOM 2283 N N . PRO A 1 296 ? 7.881 -18.809 -6.566 1.00 93.75 296 PRO A N 1
ATOM 2284 C CA . PRO A 1 296 ? 6.928 -17.961 -5.865 1.00 93.75 296 PRO A CA 1
ATOM 2285 C C . PRO A 1 296 ? 5.965 -17.321 -6.868 1.00 93.75 296 PRO A C 1
ATOM 2287 O O . PRO A 1 296 ? 6.380 -16.739 -7.873 1.00 93.75 296 PRO A O 1
ATOM 2290 N N . THR A 1 297 ? 4.669 -17.473 -6.624 1.00 95.50 297 THR A N 1
ATOM 2291 C CA . THR A 1 297 ? 3.599 -17.046 -7.521 1.00 95.50 297 THR A CA 1
ATOM 2292 C C . THR A 1 297 ? 2.577 -16.241 -6.739 1.00 95.50 297 THR A C 1
ATOM 2294 O O . THR A 1 297 ? 1.983 -16.726 -5.781 1.00 95.50 297 THR A O 1
ATOM 2297 N N . LEU A 1 298 ? 2.350 -15.016 -7.199 1.00 96.81 298 LEU A N 1
ATOM 2298 C CA . LEU A 1 298 ? 1.318 -14.121 -6.708 1.00 96.81 298 LEU A CA 1
ATOM 2299 C C . LEU A 1 298 ? 0.214 -14.032 -7.763 1.00 96.81 298 LEU A C 1
ATOM 2301 O O . LEU A 1 298 ? 0.468 -13.625 -8.897 1.00 96.81 298 LEU A O 1
ATOM 2305 N N . THR A 1 299 ? -1.013 -14.372 -7.391 1.00 97.56 299 THR A N 1
ATOM 2306 C CA . THR A 1 299 ? -2.186 -14.299 -8.262 1.00 97.56 299 THR A CA 1
ATOM 2307 C C . THR A 1 299 ? -3.145 -13.238 -7.747 1.00 97.56 299 THR A C 1
ATOM 2309 O O . THR A 1 299 ? -3.612 -13.312 -6.614 1.00 97.56 299 THR A O 1
ATOM 2312 N N . ILE A 1 300 ? -3.459 -12.259 -8.593 1.00 98.12 300 ILE A N 1
ATOM 2313 C CA . ILE A 1 300 ? -4.435 -11.210 -8.299 1.00 98.12 300 ILE A CA 1
ATOM 2314 C C . ILE A 1 300 ? -5.636 -11.441 -9.198 1.00 98.12 300 ILE A C 1
ATOM 2316 O O . ILE A 1 300 ? -5.517 -11.374 -10.422 1.00 98.12 300 ILE A O 1
ATOM 2320 N N . THR A 1 301 ? -6.785 -11.707 -8.591 1.00 97.62 301 THR A N 1
ATOM 2321 C CA . THR A 1 301 ? -8.045 -11.900 -9.307 1.00 97.62 301 THR A CA 1
ATOM 2322 C C . THR A 1 301 ? -9.001 -10.791 -8.925 1.00 97.62 301 THR A C 1
ATOM 2324 O O . THR A 1 301 ? -9.173 -10.503 -7.746 1.00 97.62 301 THR A O 1
ATOM 2327 N N . THR A 1 302 ? -9.614 -10.154 -9.915 1.00 96.75 302 THR A N 1
ATOM 2328 C CA . THR A 1 302 ? -10.657 -9.160 -9.667 1.00 96.75 302 THR A CA 1
ATOM 2329 C C . THR A 1 302 ? -11.912 -9.508 -10.442 1.00 96.75 302 THR A C 1
ATOM 2331 O O . THR A 1 302 ? -11.845 -10.049 -11.544 1.00 96.75 302 THR A O 1
ATOM 2334 N N . GLY A 1 303 ? -13.070 -9.211 -9.871 1.00 93.88 303 GLY A N 1
ATOM 2335 C CA . GLY A 1 303 ? -14.351 -9.460 -10.510 1.00 93.88 303 GLY A CA 1
ATOM 2336 C C . GLY A 1 303 ? -15.478 -8.706 -9.830 1.00 93.88 303 GLY A C 1
ATOM 2337 O O . GLY A 1 303 ? -15.288 -8.051 -8.809 1.00 93.88 303 GLY A O 1
ATOM 2338 N N . CYS A 1 304 ? -16.668 -8.807 -10.407 1.00 90.19 304 CYS A N 1
ATOM 2339 C CA . CYS A 1 304 ? -17.877 -8.252 -9.825 1.00 90.19 304 CYS A CA 1
ATOM 2340 C C . CYS A 1 304 ? -18.908 -9.370 -9.664 1.00 90.19 304 CYS A C 1
ATOM 2342 O O . CYS A 1 304 ? -19.208 -10.086 -10.620 1.00 90.19 304 CYS A O 1
ATOM 2344 N N . VAL A 1 305 ? -19.425 -9.535 -8.449 1.00 85.06 305 VAL A N 1
ATOM 2345 C CA . VAL A 1 305 ? -20.464 -10.512 -8.122 1.00 85.06 305 VAL A CA 1
ATOM 2346 C C . VAL A 1 305 ? -21.813 -9.805 -8.161 1.00 85.06 305 VAL A C 1
ATOM 2348 O O . VAL A 1 305 ? -21.995 -8.753 -7.545 1.00 85.06 305 VAL A O 1
ATOM 2351 N N . ALA A 1 306 ? -22.745 -10.375 -8.929 1.00 73.25 306 ALA A N 1
ATOM 2352 C CA . ALA A 1 306 ? -24.122 -9.899 -9.093 1.00 73.25 306 ALA A CA 1
ATOM 2353 C C . ALA A 1 306 ? -24.286 -8.430 -9.548 1.00 73.25 306 ALA A C 1
ATOM 2355 O O . ALA A 1 306 ? -25.395 -7.913 -9.520 1.00 73.25 306 ALA A O 1
ATOM 2356 N N . GLY A 1 307 ? -23.219 -7.756 -9.995 1.00 69.12 307 GLY A N 1
ATOM 2357 C CA . GLY A 1 307 ? -23.282 -6.349 -10.406 1.00 69.12 307 GLY A CA 1
ATOM 2358 C C . GLY A 1 307 ? -23.450 -5.358 -9.250 1.00 69.12 307 GLY A C 1
ATOM 2359 O O . GLY A 1 307 ? -23.765 -4.204 -9.514 1.00 69.12 307 GLY A O 1
ATOM 2360 N N . GLU A 1 308 ? -23.248 -5.793 -8.000 1.00 77.00 308 GLU A N 1
ATOM 2361 C CA . GLU A 1 308 ? -23.436 -4.977 -6.786 1.00 77.00 308 GLU A CA 1
ATOM 2362 C C . GLU A 1 308 ? -22.183 -4.929 -5.899 1.00 77.00 308 GLU A C 1
ATOM 2364 O O . GLU A 1 308 ? -21.967 -3.960 -5.166 1.00 77.00 308 GLU A O 1
ATOM 2369 N N . GLN A 1 309 ? -21.329 -5.955 -5.980 1.00 87.56 309 GLN A N 1
ATOM 2370 C CA . GLN A 1 309 ? -20.137 -6.087 -5.145 1.00 87.56 309 GLN A CA 1
ATOM 2371 C C . GLN A 1 309 ? -18.903 -6.364 -5.999 1.00 87.56 309 GLN A C 1
ATOM 2373 O O . GLN A 1 309 ? -18.900 -7.252 -6.851 1.00 87.56 309 GLN A O 1
ATOM 2378 N N . MET A 1 310 ? -17.841 -5.600 -5.771 1.00 92.69 310 MET A N 1
ATOM 2379 C CA . MET A 1 310 ? -16.520 -5.868 -6.328 1.00 92.69 310 MET A CA 1
ATOM 2380 C C . MET A 1 310 ? -15.769 -6.816 -5.411 1.00 92.69 310 MET A C 1
ATOM 2382 O O . MET A 1 310 ? -15.753 -6.636 -4.196 1.00 92.69 310 MET A O 1
ATOM 2386 N N . VAL A 1 311 ? -15.126 -7.808 -6.009 1.00 95.25 311 VAL A N 1
ATOM 2387 C CA . VAL A 1 311 ? -14.332 -8.805 -5.304 1.00 95.25 311 VAL A CA 1
ATOM 2388 C C . VAL A 1 311 ? -12.907 -8.736 -5.821 1.00 95.25 311 VAL A C 1
ATOM 2390 O O . VAL A 1 311 ? -12.670 -8.818 -7.028 1.00 95.25 311 VAL A O 1
ATOM 2393 N N . LEU A 1 312 ? -11.963 -8.545 -4.906 1.00 97.12 312 LEU A N 1
ATOM 2394 C CA . LEU A 1 312 ? -10.534 -8.541 -5.186 1.00 97.12 312 LEU A CA 1
ATOM 2395 C C . LEU A 1 312 ? -9.882 -9.617 -4.323 1.00 97.12 312 LEU A C 1
ATOM 2397 O O . LEU A 1 312 ? -9.985 -9.569 -3.102 1.00 97.12 312 LEU A O 1
ATOM 2401 N N . SER A 1 313 ? -9.185 -10.558 -4.945 1.00 97.25 313 SER A N 1
ATOM 2402 C CA . SER A 1 313 ? -8.490 -11.643 -4.257 1.00 97.25 313 SER A CA 1
ATOM 2403 C C . SER A 1 313 ? -6.997 -11.586 -4.550 1.00 97.25 313 SER A C 1
ATOM 2405 O O . SER A 1 313 ? -6.585 -11.523 -5.711 1.00 97.25 313 SER A O 1
ATOM 2407 N N . PHE A 1 314 ? -6.193 -11.639 -3.493 1.00 97.88 314 PHE A N 1
ATOM 2408 C CA . PHE A 1 314 ? -4.735 -11.646 -3.525 1.00 97.88 314 PHE A CA 1
ATOM 2409 C C . PHE A 1 314 ? -4.262 -12.982 -2.960 1.00 97.88 314 PHE A C 1
ATOM 2411 O O . PHE A 1 314 ? -4.410 -13.233 -1.765 1.00 97.88 314 PHE A O 1
ATOM 2418 N N . SER A 1 315 ? -3.744 -13.843 -3.831 1.00 97.25 315 SER A N 1
ATOM 2419 C CA . SER A 1 315 ? -3.370 -15.219 -3.512 1.00 97.25 315 SER A CA 1
ATOM 2420 C C . SER A 1 315 ? -1.871 -15.432 -3.683 1.00 97.25 315 SER A C 1
ATOM 2422 O O . SER A 1 315 ? -1.317 -15.103 -4.734 1.00 97.25 315 SER A O 1
ATOM 2424 N N . ASP A 1 316 ? -1.217 -15.981 -2.668 1.00 96.56 316 ASP A N 1
ATOM 2425 C CA . ASP A 1 316 ? 0.177 -16.418 -2.697 1.00 96.56 316 ASP A CA 1
ATOM 2426 C C . ASP A 1 316 ? 0.279 -17.939 -2.563 1.00 96.56 316 ASP A C 1
ATOM 2428 O O . ASP A 1 316 ? -0.619 -18.581 -2.023 1.00 96.56 316 ASP A O 1
ATOM 2432 N N . ASN A 1 317 ? 1.386 -18.513 -3.038 1.00 95.56 317 ASN A N 1
ATOM 2433 C CA . ASN A 1 317 ? 1.719 -19.928 -2.852 1.00 95.56 317 ASN A CA 1
ATOM 2434 C C . ASN A 1 317 ? 2.763 -20.156 -1.743 1.00 95.56 317 ASN A C 1
ATOM 2436 O O . ASN A 1 317 ? 3.577 -21.075 -1.836 1.00 95.56 317 ASN A O 1
ATOM 2440 N N . GLY A 1 318 ? 2.784 -19.284 -0.732 1.00 92.62 318 GLY A N 1
ATOM 2441 C CA . GLY A 1 318 ? 3.671 -19.385 0.419 1.00 92.62 318 GLY A CA 1
ATOM 2442 C C . GLY A 1 318 ? 3.275 -20.506 1.394 1.00 92.62 318 GLY A C 1
ATOM 2443 O O . GLY A 1 318 ? 2.450 -21.364 1.083 1.00 92.62 318 GLY A O 1
ATOM 2444 N N . PRO A 1 319 ? 3.833 -20.508 2.618 1.00 91.75 319 PRO A N 1
ATOM 2445 C CA . PRO A 1 319 ? 3.662 -21.599 3.585 1.00 91.75 319 PRO A CA 1
ATOM 2446 C C . PRO A 1 319 ? 2.265 -21.666 4.225 1.00 91.75 319 PRO A C 1
ATOM 2448 O O . PRO A 1 319 ? 1.999 -22.564 5.025 1.00 91.75 319 P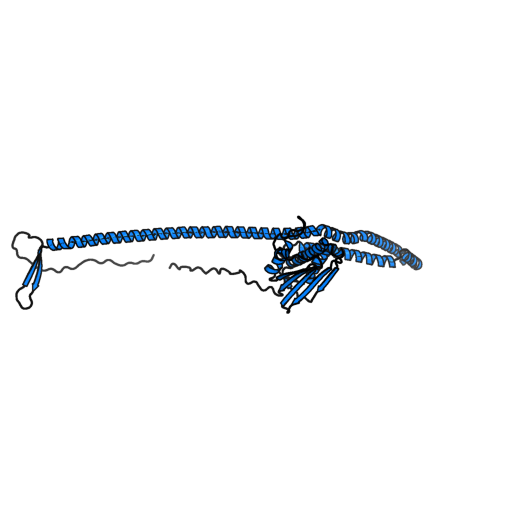RO A O 1
ATOM 2451 N N . GLY A 1 320 ? 1.389 -20.703 3.928 1.00 91.88 320 GLY A N 1
ATOM 2452 C CA . GLY A 1 320 ? 0.118 -20.540 4.622 1.00 91.88 320 GLY A CA 1
ATOM 2453 C C . GLY A 1 320 ? 0.249 -19.966 6.034 1.00 91.88 320 GLY A C 1
ATOM 2454 O O . GLY A 1 320 ? 1.334 -19.642 6.520 1.00 91.88 320 GLY A O 1
ATOM 2455 N N . ILE A 1 321 ? -0.896 -19.850 6.702 1.00 92.06 321 ILE A N 1
ATOM 2456 C CA . ILE A 1 321 ? -1.055 -19.351 8.066 1.00 92.06 321 ILE A CA 1
ATOM 2457 C C . ILE A 1 321 ? -1.662 -20.480 8.914 1.00 92.06 321 ILE A C 1
ATOM 2459 O O . ILE A 1 321 ? -2.752 -20.963 8.585 1.00 92.06 321 ILE A O 1
ATOM 2463 N N . PRO A 1 322 ? -1.008 -20.893 10.016 1.00 92.12 322 PRO A N 1
ATOM 2464 C CA . PRO A 1 322 ? -1.534 -21.919 10.911 1.00 92.12 322 PRO A CA 1
ATOM 2465 C C . PRO A 1 322 ? -2.923 -21.559 11.463 1.00 92.12 322 PRO A C 1
ATOM 2467 O O . PRO A 1 322 ? -3.133 -20.394 11.819 1.00 92.12 322 PRO A O 1
ATOM 2470 N N . PRO A 1 323 ? -3.861 -22.520 11.591 1.00 89.56 323 PRO A N 1
ATOM 2471 C CA . PRO A 1 323 ? -5.227 -22.258 12.054 1.00 89.56 323 PRO A CA 1
ATOM 2472 C C . PRO A 1 323 ? -5.298 -21.496 13.382 1.00 89.56 323 PRO A C 1
ATOM 2474 O O . PRO A 1 323 ? -6.131 -20.605 13.533 1.00 89.56 323 PRO A O 1
ATOM 2477 N N . GLU A 1 324 ? -4.390 -21.774 14.324 1.00 89.50 324 GLU A N 1
ATOM 2478 C CA . GLU A 1 324 ? -4.344 -21.081 15.615 1.00 89.50 324 GLU A CA 1
ATOM 2479 C C . GLU A 1 324 ? -3.995 -19.585 15.517 1.00 89.50 324 GLU A C 1
ATOM 2481 O O . GLU A 1 324 ? -4.291 -18.818 16.435 1.00 89.50 324 GLU A O 1
ATOM 2486 N N . GLN A 1 325 ? -3.375 -19.151 14.416 1.00 89.06 325 GLN A N 1
ATOM 2487 C CA . GLN A 1 325 ? -2.991 -17.756 14.195 1.00 89.06 325 GLN A CA 1
ATOM 2488 C C . GLN A 1 325 ? -4.034 -16.984 13.385 1.00 89.06 325 GLN A C 1
ATOM 2490 O O . GLN A 1 325 ? -4.135 -15.773 13.558 1.00 89.06 325 GLN A O 1
ATOM 2495 N N . GLN A 1 326 ? -4.836 -17.660 12.551 1.00 89.25 326 GLN A N 1
ATOM 2496 C CA . GLN A 1 326 ? -5.772 -17.024 11.611 1.00 89.25 326 GLN A CA 1
ATOM 2497 C C . GLN A 1 326 ? -6.779 -16.087 12.293 1.00 89.25 326 GLN A C 1
ATOM 2499 O O . GLN A 1 326 ? -7.079 -15.026 11.757 1.00 89.25 326 GLN A O 1
ATOM 2504 N N . ALA A 1 327 ? -7.245 -16.424 13.499 1.00 86.56 327 ALA A N 1
ATOM 2505 C CA . ALA A 1 327 ? -8.183 -15.584 14.250 1.00 86.56 327 ALA A CA 1
ATOM 2506 C C . ALA A 1 327 ? -7.562 -14.272 14.765 1.00 86.56 327 ALA A C 1
ATOM 2508 O O . ALA A 1 327 ? -8.286 -13.324 15.042 1.00 86.56 327 ALA A O 1
ATOM 2509 N N . ARG A 1 328 ? -6.232 -14.224 14.904 1.00 88.12 328 ARG A N 1
ATOM 2510 C CA . ARG A 1 328 ? -5.499 -13.123 15.544 1.00 88.12 328 ARG A CA 1
ATOM 2511 C C . ARG A 1 328 ? -4.757 -12.229 14.561 1.00 88.12 328 ARG A C 1
ATOM 2513 O O . ARG A 1 328 ? -4.197 -11.218 14.962 1.00 88.12 328 ARG A O 1
ATOM 2520 N N . ILE A 1 329 ? -4.726 -12.574 13.272 1.00 89.44 329 ILE A N 1
ATOM 2521 C CA . ILE A 1 329 ? -3.941 -11.815 12.284 1.00 89.44 329 ILE A CA 1
ATOM 2522 C C . ILE A 1 329 ? -4.447 -10.385 12.067 1.00 89.44 329 ILE A C 1
ATOM 2524 O O . ILE A 1 329 ? -3.698 -9.546 11.573 1.00 89.44 329 ILE A O 1
ATOM 2528 N N . PHE A 1 330 ? -5.709 -10.121 12.414 1.00 89.50 330 PHE A N 1
ATOM 2529 C CA . PHE A 1 330 ? -6.312 -8.792 12.366 1.00 89.50 330 PHE A CA 1
ATOM 2530 C C . PHE A 1 330 ? -6.186 -8.036 13.696 1.00 89.50 330 PHE A C 1
ATOM 2532 O O . PHE A 1 330 ? -6.527 -6.855 13.745 1.00 89.50 330 PHE A O 1
ATOM 2539 N N . ASP A 1 331 ? -5.674 -8.677 14.754 1.00 84.31 331 ASP A N 1
ATOM 2540 C CA . ASP A 1 331 ? -5.435 -8.013 16.032 1.00 84.31 331 ASP A CA 1
ATOM 2541 C C . ASP A 1 331 ? -4.311 -6.975 15.869 1.00 84.31 331 ASP A C 1
ATOM 2543 O O . ASP A 1 331 ? -3.238 -7.296 15.339 1.00 84.31 331 ASP A O 1
ATOM 2547 N N . PRO A 1 332 ? -4.495 -5.737 16.359 1.00 82.69 332 PRO A N 1
ATOM 2548 C CA . PRO A 1 332 ? -3.433 -4.742 16.350 1.00 82.69 332 PRO A CA 1
ATOM 2549 C C . PRO A 1 332 ? -2.161 -5.256 17.036 1.00 82.69 332 PRO A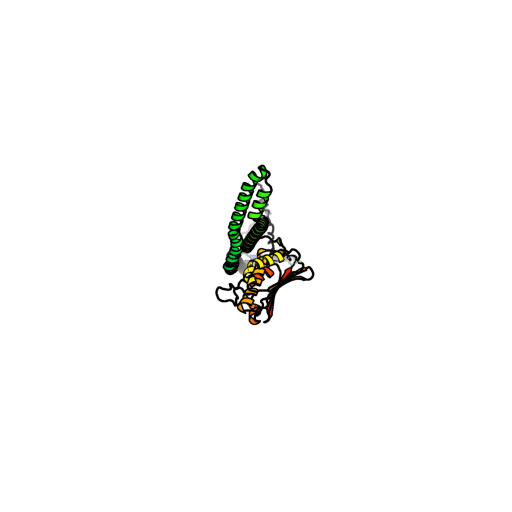 C 1
ATOM 2551 O O . PRO A 1 332 ? -2.214 -5.849 18.114 1.00 82.69 332 PRO A O 1
ATOM 2554 N N . PHE A 1 333 ? -1.009 -4.977 16.424 1.00 80.56 333 PHE A N 1
ATOM 2555 C CA . PHE A 1 333 ? 0.334 -5.355 16.889 1.00 80.56 333 PHE A CA 1
ATOM 2556 C C . PHE A 1 333 ? 0.655 -6.857 16.837 1.00 80.56 333 PHE A C 1
ATOM 2558 O O . PHE A 1 333 ? 1.761 -7.256 17.212 1.00 80.56 333 PHE A O 1
ATOM 2565 N N . PHE A 1 334 ? -0.246 -7.701 16.329 1.00 84.44 334 PHE A N 1
ATOM 2566 C CA . PHE A 1 334 ? 0.066 -9.106 16.095 1.00 84.44 334 PHE A CA 1
ATOM 2567 C C . PHE A 1 334 ? 1.004 -9.263 14.889 1.00 84.44 334 PHE A C 1
ATOM 2569 O O . PHE A 1 334 ? 0.735 -8.791 13.787 1.00 84.44 334 PHE A O 1
ATOM 2576 N N . THR A 1 335 ? 2.135 -9.943 15.083 1.00 85.31 335 THR A N 1
ATOM 2577 C CA . THR A 1 335 ? 3.085 -10.253 14.008 1.00 85.31 335 THR A CA 1
ATOM 2578 C C . THR A 1 335 ? 3.886 -11.506 14.342 1.00 85.31 335 THR A C 1
ATOM 2580 O O . THR A 1 335 ? 4.315 -11.698 15.477 1.00 85.31 335 THR A O 1
ATOM 2583 N N . THR A 1 336 ? 4.126 -12.346 13.337 1.00 84.69 336 THR A N 1
ATOM 2584 C CA . THR A 1 336 ? 5.045 -13.497 13.416 1.00 84.69 336 THR A CA 1
ATOM 2585 C C . THR A 1 336 ? 6.456 -13.154 12.934 1.00 84.69 336 THR A C 1
ATOM 2587 O O . THR A 1 336 ? 7.383 -13.950 13.085 1.00 84.69 336 THR A O 1
ATOM 2590 N N . LYS A 1 337 ? 6.643 -11.960 12.356 1.00 81.50 337 LYS A N 1
ATOM 2591 C CA . LYS A 1 337 ? 7.941 -11.466 11.881 1.00 81.50 337 LYS A CA 1
ATOM 2592 C C . LYS A 1 337 ? 8.840 -11.103 13.069 1.00 81.50 337 LYS A C 1
ATOM 2594 O O . LYS A 1 337 ? 8.356 -10.703 14.125 1.00 81.50 337 LYS A O 1
ATOM 2599 N N . ALA A 1 338 ? 10.157 -11.195 12.872 1.00 76.50 338 ALA A N 1
ATOM 2600 C CA . ALA A 1 338 ? 11.148 -10.835 13.888 1.00 76.50 338 ALA A CA 1
ATOM 2601 C C . ALA A 1 338 ? 10.979 -9.390 14.401 1.00 76.50 338 ALA A C 1
ATOM 2603 O O . ALA A 1 338 ? 10.488 -8.512 13.683 1.00 76.50 338 ALA A O 1
ATOM 2604 N N . VAL A 1 339 ? 11.443 -9.135 15.629 1.00 72.06 339 VAL A N 1
ATOM 2605 C CA . VAL A 1 339 ? 11.393 -7.809 16.269 1.00 72.06 339 VAL A CA 1
ATOM 2606 C C . VAL A 1 339 ? 12.023 -6.754 15.353 1.00 72.06 339 VAL A C 1
ATOM 2608 O O . VAL A 1 339 ? 13.137 -6.929 14.862 1.00 72.06 339 VAL A O 1
ATOM 2611 N N . GLY A 1 340 ? 11.285 -5.672 15.089 1.00 65.50 340 GLY A N 1
ATOM 2612 C CA . GLY A 1 340 ? 11.707 -4.585 14.198 1.00 65.50 340 GLY A CA 1
ATOM 2613 C C . GLY A 1 340 ? 11.455 -4.816 12.700 1.00 65.50 340 GLY A C 1
ATOM 2614 O O . GLY A 1 340 ? 11.636 -3.885 11.921 1.00 65.50 340 GLY A O 1
ATOM 2615 N N . LYS A 1 341 ? 11.001 -6.007 12.274 1.00 66.31 341 LYS A N 1
ATOM 2616 C CA . LYS A 1 341 ? 10.619 -6.295 10.874 1.00 66.31 341 LYS A CA 1
ATOM 2617 C C . LYS A 1 341 ? 9.113 -6.257 10.607 1.00 66.31 341 LYS A C 1
ATOM 2619 O O . LYS A 1 341 ? 8.705 -6.261 9.451 1.00 66.31 341 LYS A O 1
ATOM 2624 N N . GLY A 1 342 ? 8.278 -6.235 11.638 1.00 68.06 342 GLY A N 1
ATOM 2625 C CA . GLY A 1 342 ? 6.830 -6.121 11.490 1.00 68.06 342 GLY A CA 1
ATOM 2626 C C . GLY A 1 342 ? 6.256 -5.240 12.585 1.00 68.06 342 GLY A C 1
ATOM 2627 O O . GLY A 1 342 ? 6.520 -5.477 13.758 1.00 68.06 342 GLY A O 1
ATOM 2628 N N . THR A 1 343 ? 5.476 -4.231 12.202 1.00 73.75 343 THR A N 1
ATOM 2629 C CA . THR A 1 343 ? 4.722 -3.392 13.148 1.00 73.75 343 THR A CA 1
ATOM 2630 C C . THR A 1 343 ? 3.486 -4.111 13.693 1.00 73.75 343 THR A C 1
ATOM 2632 O O . THR A 1 343 ? 2.946 -3.706 14.715 1.00 73.75 343 THR A O 1
ATOM 2635 N N . GLY A 1 344 ? 3.017 -5.156 12.997 1.00 80.12 344 GLY A N 1
ATOM 2636 C CA . GLY A 1 344 ? 1.778 -5.874 13.314 1.00 80.12 344 GLY A CA 1
ATOM 2637 C C . GLY A 1 344 ? 0.509 -5.039 13.124 1.00 80.12 344 GLY A C 1
ATOM 2638 O O . GLY A 1 344 ? -0.559 -5.424 13.577 1.00 80.12 344 GLY A O 1
ATOM 2639 N N . LEU A 1 345 ? 0.614 -3.875 12.480 1.00 82.19 345 LEU A N 1
ATOM 2640 C CA . LEU A 1 345 ? -0.509 -2.956 12.288 1.00 82.19 345 LEU A CA 1
ATOM 2641 C C . LEU A 1 345 ? -1.154 -3.078 10.903 1.00 82.19 345 LEU A C 1
ATOM 2643 O O . LEU A 1 345 ? -2.317 -2.724 10.747 1.00 82.19 345 LEU A O 1
ATOM 2647 N N . GLY A 1 346 ? -0.443 -3.610 9.904 1.00 84.56 346 GLY A N 1
ATOM 2648 C CA . GLY A 1 346 ? -0.891 -3.528 8.512 1.00 84.56 346 GLY A CA 1
ATOM 2649 C C . GLY A 1 346 ? -2.211 -4.242 8.211 1.00 84.56 346 GLY A C 1
ATOM 2650 O O . GLY A 1 346 ? -3.071 -3.673 7.537 1.00 84.56 346 GLY A O 1
ATOM 2651 N N . LEU A 1 347 ? -2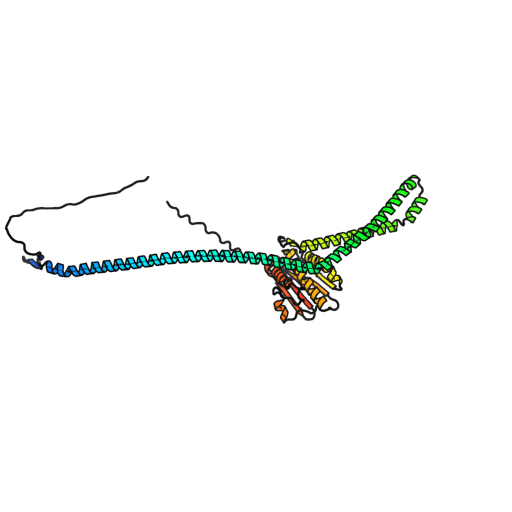.418 -5.459 8.729 1.00 90.25 347 LEU A N 1
ATOM 2652 C CA . LEU A 1 347 ? -3.682 -6.191 8.542 1.00 90.25 347 LEU A CA 1
ATOM 2653 C C . LEU A 1 347 ? -4.825 -5.609 9.383 1.00 90.25 347 LEU A C 1
ATOM 2655 O O . LEU A 1 347 ? -5.946 -5.539 8.887 1.00 90.25 347 LEU A O 1
ATOM 2659 N N . ALA A 1 348 ? -4.544 -5.125 10.595 1.00 86.88 348 ALA A N 1
ATOM 2660 C CA . ALA A 1 348 ? -5.531 -4.436 11.428 1.00 86.88 348 ALA A CA 1
ATOM 2661 C C . ALA A 1 348 ? -6.035 -3.146 10.753 1.00 86.88 348 ALA A C 1
ATOM 2663 O O . ALA A 1 348 ? -7.240 -2.936 10.623 1.00 86.88 348 ALA A O 1
ATOM 2664 N N . ILE A 1 349 ? -5.115 -2.325 10.230 1.00 86.50 349 ILE A N 1
ATOM 2665 C CA . ILE A 1 349 ? -5.448 -1.121 9.453 1.00 86.50 349 ILE A CA 1
ATOM 2666 C C . ILE A 1 349 ? -6.196 -1.501 8.172 1.00 86.50 349 ILE A C 1
ATOM 2668 O O . ILE A 1 349 ? -7.175 -0.850 7.819 1.00 86.50 349 ILE A O 1
ATOM 2672 N N . SER A 1 350 ? -5.786 -2.578 7.495 1.00 91.94 350 SER A N 1
ATOM 2673 C CA . SER A 1 350 ? -6.475 -3.050 6.289 1.00 91.94 350 SER A CA 1
ATOM 2674 C C . SER A 1 350 ? -7.927 -3.426 6.574 1.00 91.94 350 SER A C 1
ATOM 2676 O O . SER A 1 350 ? -8.825 -3.027 5.835 1.00 91.94 350 SER A O 1
ATOM 2678 N N . HIS A 1 351 ? -8.162 -4.147 7.670 1.00 91.69 351 HIS A N 1
ATOM 2679 C CA . HIS A 1 351 ? -9.499 -4.512 8.115 1.00 91.69 351 HIS A CA 1
ATOM 2680 C C . HIS A 1 351 ? -10.331 -3.269 8.448 1.00 91.69 351 HIS A C 1
ATOM 2682 O O . HIS A 1 351 ? -11.449 -3.141 7.959 1.00 91.69 351 HIS A O 1
ATOM 2688 N N . GLN A 1 352 ? -9.773 -2.313 9.197 1.00 88.25 352 GLN A N 1
ATOM 2689 C CA . GLN A 1 352 ? -10.435 -1.043 9.504 1.00 88.25 352 GLN A CA 1
ATOM 2690 C C . GLN A 1 352 ? -10.802 -0.255 8.234 1.00 88.25 352 GLN A C 1
ATOM 2692 O O . GLN A 1 352 ? -11.933 0.204 8.094 1.00 88.25 352 GLN A O 1
ATOM 2697 N N . ILE A 1 353 ? -9.887 -0.130 7.270 1.00 89.88 353 ILE A N 1
ATOM 2698 C CA . ILE A 1 353 ? -10.150 0.575 6.007 1.00 89.88 353 ILE A CA 1
ATOM 2699 C C . ILE A 1 353 ? -11.271 -0.108 5.218 1.00 89.88 353 ILE A C 1
ATOM 2701 O O . ILE A 1 353 ? -12.175 0.563 4.724 1.00 89.88 353 ILE A O 1
ATOM 2705 N N . VAL A 1 354 ? -11.225 -1.432 5.075 1.00 92.88 354 VAL A N 1
ATOM 2706 C CA . VAL A 1 354 ? -12.211 -2.158 4.265 1.00 92.88 354 VAL A CA 1
ATOM 2707 C C . VAL A 1 354 ? -13.576 -2.173 4.953 1.00 92.88 354 VAL A C 1
ATOM 2709 O O . VAL A 1 354 ? -14.577 -1.837 4.323 1.00 92.88 354 VAL A O 1
ATOM 2712 N N . VAL A 1 355 ? -13.627 -2.523 6.238 1.00 91.75 355 VAL A N 1
ATOM 2713 C CA . VAL A 1 355 ? -14.883 -2.743 6.967 1.00 91.75 355 VAL A CA 1
ATOM 2714 C C . VAL A 1 355 ? -15.491 -1.434 7.463 1.00 91.75 355 VAL A C 1
ATOM 2716 O O . VAL A 1 355 ? -16.670 -1.186 7.224 1.00 91.75 355 VAL A O 1
ATOM 2719 N N . GLU A 1 356 ? -14.714 -0.571 8.121 1.00 86.25 356 GLU A N 1
ATOM 2720 C CA . GLU A 1 356 ? -15.255 0.648 8.739 1.00 86.25 356 GLU A CA 1
ATOM 2721 C C . GLU A 1 356 ? -15.396 1.795 7.733 1.00 86.25 356 GLU A C 1
ATOM 2723 O O . GLU A 1 356 ? -16.400 2.502 7.757 1.00 86.25 356 GLU A O 1
ATOM 2728 N N . GLN A 1 357 ? -14.417 1.985 6.838 1.00 85.81 357 GLN A N 1
ATOM 2729 C CA . GLN A 1 357 ? -14.412 3.135 5.915 1.00 85.81 357 GLN A CA 1
ATOM 2730 C C . GLN A 1 357 ? -15.128 2.859 4.587 1.00 85.81 357 GLN A C 1
ATOM 2732 O O . GLN A 1 357 ? -15.647 3.788 3.970 1.00 85.81 357 GLN A O 1
ATOM 2737 N N . HIS A 1 358 ? -15.165 1.601 4.136 1.00 89.88 358 HIS A N 1
ATOM 2738 C CA . HIS A 1 358 ? -15.747 1.225 2.839 1.00 89.88 358 HIS A CA 1
ATOM 2739 C C . HIS A 1 358 ? -16.942 0.269 2.950 1.00 89.88 358 HIS A C 1
ATOM 2741 O O . HIS A 1 358 ? -17.467 -0.147 1.919 1.00 89.88 358 HIS A O 1
ATOM 2747 N N . ALA A 1 359 ? -17.387 -0.069 4.170 1.00 89.56 359 ALA A N 1
ATOM 2748 C CA . ALA A 1 359 ? -18.499 -0.995 4.421 1.00 89.56 359 ALA A CA 1
ATOM 2749 C C . ALA A 1 359 ? -18.360 -2.341 3.675 1.00 89.56 359 ALA A C 1
ATOM 2751 O O . ALA A 1 359 ? -19.346 -2.951 3.259 1.00 89.56 359 ALA A O 1
ATOM 2752 N N . GLY A 1 360 ? -17.118 -2.777 3.468 1.00 92.38 360 GLY A N 1
ATOM 2753 C CA . GLY A 1 360 ? -16.768 -4.021 2.804 1.00 92.38 360 GLY A CA 1
ATOM 2754 C C . GLY A 1 360 ? -16.504 -5.162 3.781 1.00 92.38 360 GLY A C 1
ATOM 2755 O O . GLY A 1 360 ? -16.770 -5.072 4.981 1.00 92.38 360 GLY A O 1
ATOM 2756 N N . LYS A 1 361 ? -15.926 -6.245 3.264 1.00 94.31 361 LYS A N 1
ATOM 2757 C CA . LYS A 1 361 ? -15.424 -7.371 4.059 1.00 94.31 361 LYS A CA 1
ATOM 2758 C C . LYS A 1 361 ? -14.007 -7.716 3.644 1.00 94.31 361 LYS A C 1
ATOM 2760 O O . LYS A 1 361 ? -13.692 -7.702 2.459 1.00 94.31 361 LYS A O 1
ATOM 2765 N N . LEU A 1 362 ? -13.180 -8.068 4.622 1.00 95.12 362 LEU A N 1
ATOM 2766 C CA . LEU A 1 362 ? -11.843 -8.606 4.411 1.00 95.12 362 LEU A CA 1
ATOM 2767 C C . LEU A 1 362 ? -11.737 -9.932 5.160 1.00 95.12 362 LEU A C 1
ATOM 2769 O O . LEU A 1 362 ? -11.885 -9.965 6.378 1.00 95.12 362 LEU A O 1
ATOM 2773 N N . TYR A 1 363 ? -11.482 -11.014 4.435 1.00 94.88 363 TYR A N 1
ATOM 2774 C CA . TYR A 1 363 ? -11.299 -12.347 5.006 1.00 94.88 363 TYR A CA 1
ATOM 2775 C C . TYR A 1 363 ? -10.171 -13.090 4.298 1.00 94.88 363 TYR A C 1
ATOM 2777 O O . TYR A 1 363 ? -9.630 -12.619 3.294 1.00 94.88 363 TYR A O 1
ATOM 2785 N N . LEU A 1 364 ? -9.796 -14.243 4.850 1.00 95.06 364 LEU A N 1
ATOM 2786 C CA . LEU A 1 364 ? -8.772 -15.098 4.276 1.00 95.06 364 LEU A CA 1
ATOM 2787 C C . LEU A 1 364 ? -9.203 -16.555 4.190 1.00 95.06 364 LEU A C 1
ATOM 2789 O O . LEU A 1 364 ? -9.974 -17.045 5.011 1.00 95.06 364 LEU A O 1
ATOM 2793 N N . GLU A 1 365 ? -8.581 -17.245 3.249 1.00 95.00 365 GLU A N 1
ATOM 2794 C CA . GLU A 1 365 ? -8.531 -18.694 3.162 1.00 95.00 365 GLU A CA 1
ATOM 2795 C C . GLU A 1 365 ? -7.058 -19.090 3.100 1.00 95.00 365 GLU A C 1
ATOM 2797 O O . GLU A 1 365 ? -6.322 -18.640 2.220 1.00 95.00 365 GLU A O 1
ATOM 2802 N N . SER A 1 366 ? -6.592 -19.890 4.059 1.00 94.75 366 SER A N 1
ATOM 2803 C CA . SER A 1 366 ? -5.181 -20.267 4.132 1.00 94.75 366 SER A CA 1
ATOM 2804 C C . SER A 1 366 ? -4.998 -21.752 4.386 1.00 94.75 366 SER A C 1
ATOM 2806 O O . SER A 1 366 ? -5.718 -22.369 5.171 1.00 94.75 366 SER A O 1
ATOM 2808 N N . SER A 1 367 ? -4.010 -22.316 3.703 1.00 91.12 367 SER A N 1
ATOM 2809 C CA . SER A 1 367 ? -3.613 -23.716 3.784 1.00 91.12 367 SER A CA 1
ATOM 2810 C C . SER A 1 367 ? -2.095 -23.825 3.599 1.00 91.12 367 SER A C 1
ATOM 2812 O O . SER A 1 367 ? -1.474 -22.862 3.154 1.00 91.12 367 SER A O 1
ATOM 2814 N N . PRO A 1 368 ? -1.466 -24.984 3.858 1.00 89.69 368 PRO A N 1
ATOM 2815 C CA . PRO A 1 368 ? -0.020 -25.147 3.672 1.00 89.69 368 PRO A CA 1
ATOM 2816 C C . PRO A 1 368 ? 0.497 -24.921 2.239 1.00 89.69 368 PRO A C 1
ATOM 2818 O O . PRO A 1 368 ? 1.705 -24.942 2.026 1.00 89.69 368 PRO A O 1
ATOM 2821 N N . VAL A 1 369 ? -0.397 -24.762 1.256 1.00 88.25 369 VAL A N 1
ATOM 2822 C CA . VAL A 1 369 ? -0.052 -24.471 -0.144 1.00 88.25 369 VAL A CA 1
ATOM 2823 C C . VAL A 1 369 ? -0.185 -22.989 -0.510 1.00 88.25 369 VAL A C 1
ATOM 2825 O O . VAL A 1 369 ? 0.080 -22.639 -1.658 1.00 88.25 369 VAL A O 1
ATOM 2828 N N . GLY A 1 370 ? -0.620 -22.133 0.421 1.00 93.38 370 GLY A N 1
ATOM 2829 C CA . GLY A 1 370 ? -0.779 -20.707 0.163 1.00 93.38 370 GLY A CA 1
ATOM 2830 C C . GLY A 1 370 ? -1.860 -20.020 0.989 1.00 93.38 370 GLY A C 1
ATOM 2831 O O . GLY A 1 370 ? -2.672 -20.660 1.666 1.00 93.38 370 GLY A O 1
ATOM 2832 N N . THR A 1 371 ? -1.890 -18.694 0.894 1.00 96.56 371 THR A N 1
ATOM 2833 C CA . THR A 1 371 ? -2.931 -17.855 1.497 1.00 96.56 371 THR A CA 1
ATOM 2834 C C . THR A 1 371 ? -3.618 -17.021 0.432 1.00 96.56 371 THR A C 1
ATOM 2836 O O . THR A 1 371 ? -2.976 -16.474 -0.455 1.00 96.56 371 THR A O 1
ATOM 2839 N N . THR A 1 372 ? -4.937 -16.897 0.537 1.00 97.56 372 THR A N 1
ATOM 2840 C CA . THR A 1 372 ? -5.734 -15.986 -0.278 1.00 97.56 372 THR A CA 1
ATOM 2841 C C . THR A 1 372 ? -6.464 -15.019 0.631 1.00 97.56 372 THR A C 1
ATOM 2843 O O . THR A 1 372 ? -7.284 -15.436 1.442 1.00 97.56 372 THR A O 1
ATOM 2846 N N . PHE A 1 373 ? -6.179 -13.729 0.487 1.00 97.69 373 PHE A N 1
ATOM 2847 C CA . PHE A 1 373 ? -6.977 -12.664 1.084 1.00 97.69 373 PHE A CA 1
ATOM 2848 C C . PHE A 1 373 ? -8.005 -12.174 0.073 1.00 97.69 373 PHE A C 1
ATOM 2850 O O . PHE A 1 373 ? -7.643 -11.858 -1.062 1.00 97.69 373 PHE A O 1
ATOM 2857 N N . THR A 1 374 ? -9.262 -12.062 0.493 1.00 96.94 374 THR A N 1
ATOM 2858 C CA . THR A 1 374 ? -10.363 -11.591 -0.348 1.00 96.94 374 THR A CA 1
ATOM 2859 C C . THR A 1 374 ? -11.003 -10.352 0.261 1.00 96.94 374 THR A C 1
ATOM 2861 O O . THR A 1 374 ? -11.349 -10.326 1.444 1.00 96.94 374 THR A O 1
ATOM 2864 N N . LEU A 1 375 ? -11.145 -9.319 -0.568 1.00 96.00 375 LEU A N 1
ATOM 2865 C CA . LEU A 1 375 ? -11.846 -8.079 -0.277 1.00 96.00 375 LEU A CA 1
ATOM 2866 C C . LEU A 1 375 ? -13.166 -8.084 -1.040 1.00 96.00 375 LEU A C 1
ATOM 2868 O O . LEU A 1 375 ? -13.164 -8.197 -2.265 1.00 96.00 375 LEU A O 1
ATOM 2872 N N . GLU A 1 376 ? -14.267 -7.887 -0.328 1.00 94.69 376 GLU A N 1
ATOM 2873 C CA . GLU A 1 376 ? -15.578 -7.588 -0.902 1.00 94.69 376 GLU A CA 1
ATOM 2874 C C . GLU A 1 376 ? -15.883 -6.115 -0.653 1.00 94.69 376 GLU A C 1
ATOM 2876 O O . GLU A 1 376 ? -15.912 -5.672 0.494 1.00 94.69 376 GLU A O 1
ATOM 2881 N N . LEU A 1 377 ? -16.100 -5.349 -1.715 1.00 92.88 377 LEU A N 1
ATOM 2882 C CA . LEU A 1 377 ? -16.338 -3.913 -1.661 1.00 92.88 377 LEU A CA 1
ATOM 2883 C C . LEU A 1 377 ? -17.672 -3.576 -2.348 1.00 92.88 377 LEU A C 1
ATOM 2885 O O . LEU A 1 377 ? -17.878 -3.984 -3.494 1.00 92.88 377 LEU A O 1
ATOM 2889 N N . PRO A 1 378 ? -18.587 -2.834 -1.701 1.00 89.44 378 PRO A N 1
ATOM 2890 C CA . PRO A 1 378 ? -19.854 -2.454 -2.319 1.00 89.44 378 PRO A CA 1
ATOM 2891 C C . PRO A 1 378 ? -19.635 -1.400 -3.416 1.00 89.44 378 PRO A C 1
ATOM 2893 O O . PRO A 1 378 ? -18.838 -0.481 -3.249 1.00 89.44 378 PRO A O 1
ATOM 2896 N N . LEU A 1 379 ? -20.347 -1.504 -4.543 1.00 80.00 379 LEU A N 1
ATOM 2897 C CA . LEU A 1 379 ? -20.212 -0.550 -5.658 1.00 80.00 379 LEU A CA 1
ATOM 2898 C C . LEU A 1 379 ? -20.677 0.866 -5.322 1.00 80.00 379 LEU A C 1
ATOM 2900 O O . LEU A 1 379 ? -20.134 1.841 -5.838 1.00 80.00 379 LEU A O 1
ATOM 2904 N N . GLN A 1 380 ? -21.680 0.966 -4.456 1.00 70.25 380 GLN A N 1
ATOM 2905 C CA . GLN A 1 380 ? -22.103 2.211 -3.840 1.00 70.25 380 GLN A CA 1
ATOM 2906 C C . GLN A 1 380 ? -21.849 2.079 -2.343 1.00 70.25 380 GLN A C 1
ATOM 2908 O O . GLN A 1 380 ? -22.355 1.122 -1.745 1.00 70.25 380 GLN A O 1
ATOM 2913 N N . PRO A 1 381 ? -21.104 3.004 -1.714 1.00 57.66 381 PRO A N 1
ATOM 2914 C CA . PRO A 1 381 ? -21.042 3.061 -0.266 1.00 57.66 381 PRO A CA 1
ATOM 2915 C C . PRO A 1 381 ? -22.481 3.167 0.234 1.00 57.66 381 PRO A C 1
ATOM 2917 O O . PRO A 1 381 ? -23.163 4.162 -0.016 1.00 57.66 381 PRO A O 1
ATOM 2920 N N . THR A 1 382 ? -22.985 2.123 0.894 1.00 47.84 382 THR A N 1
ATOM 2921 C CA . THR A 1 382 ? -24.251 2.260 1.609 1.00 47.84 382 THR A CA 1
ATOM 2922 C C . THR A 1 382 ? -23.969 3.325 2.651 1.00 47.84 382 THR A C 1
ATOM 2924 O O . THR A 1 382 ? -23.100 3.112 3.495 1.00 47.84 382 THR A O 1
ATOM 2927 N N . GLN A 1 383 ? -24.602 4.498 2.542 1.00 44.44 383 GLN A N 1
ATOM 2928 C CA . GLN A 1 383 ? -24.479 5.526 3.568 1.00 44.44 383 GLN A CA 1
ATOM 2929 C C . GLN A 1 383 ? -24.801 4.850 4.895 1.00 44.44 383 GLN A C 1
ATOM 2931 O O . GLN A 1 383 ? -25.944 4.463 5.141 1.00 44.44 383 GLN A O 1
ATOM 2936 N N . SER A 1 384 ? -23.772 4.634 5.710 1.00 36.97 384 SER A N 1
ATOM 2937 C CA . SER A 1 384 ? -23.947 4.123 7.053 1.00 36.97 384 SER A CA 1
ATOM 2938 C C . SER A 1 384 ? -24.813 5.143 7.778 1.00 36.97 384 SER A C 1
ATOM 2940 O O . SER A 1 384 ? -24.374 6.250 8.092 1.00 36.97 384 SER A O 1
ATOM 2942 N N . LEU A 1 385 ? -26.082 4.796 7.992 1.00 39.94 385 LEU A N 1
ATOM 2943 C CA . LEU A 1 385 ? -26.969 5.473 8.927 1.00 39.94 385 LEU A CA 1
ATOM 2944 C C . LEU A 1 385 ? -26.461 5.168 10.342 1.00 39.94 385 LEU A C 1
ATOM 2946 O O . LEU A 1 385 ? -27.078 4.421 11.094 1.00 39.94 385 LEU A O 1
ATOM 2950 N N . ALA A 1 386 ? -25.311 5.726 10.704 1.00 39.28 386 ALA A N 1
ATOM 2951 C CA . ALA A 1 386 ? -24.788 5.685 12.055 1.00 39.28 386 ALA A CA 1
ATOM 2952 C C . ALA A 1 386 ? -24.289 7.081 12.442 1.00 39.28 386 ALA A C 1
ATOM 2954 O O . ALA A 1 386 ? -23.257 7.557 11.984 1.00 39.28 386 ALA A O 1
ATOM 2955 N N . HIS A 1 387 ? -25.058 7.696 13.344 1.00 39.91 387 HIS A N 1
ATOM 2956 C CA . HIS A 1 387 ? -24.672 8.810 14.213 1.00 39.91 387 HIS A CA 1
ATOM 2957 C C . HIS A 1 387 ? -24.584 10.230 13.630 1.00 39.91 387 HIS A C 1
ATOM 2959 O O . HIS A 1 387 ? -23.712 11.010 13.987 1.00 39.91 387 HIS A O 1
ATOM 2965 N N . ASN A 1 388 ? -25.605 10.637 12.875 1.00 34.09 388 ASN A N 1
ATOM 2966 C CA . ASN A 1 388 ? -26.064 12.031 12.906 1.00 34.09 388 ASN A CA 1
ATOM 2967 C C . ASN A 1 388 ? -27.504 12.084 13.434 1.00 34.09 388 ASN A C 1
ATOM 2969 O O . ASN A 1 388 ? -28.432 12.490 12.739 1.00 34.09 388 ASN A O 1
ATOM 2973 N N . GLN A 1 389 ? -27.706 11.670 14.692 1.00 37.28 389 GLN A N 1
ATOM 2974 C CA . GLN A 1 389 ? -28.819 12.225 15.458 1.00 37.28 389 GLN A CA 1
ATOM 2975 C C . GLN A 1 389 ? -28.439 13.658 15.808 1.00 37.28 389 GLN A C 1
ATOM 2977 O O . GLN A 1 389 ? -27.789 13.950 16.807 1.00 37.28 389 GLN A O 1
ATOM 2982 N N . THR A 1 390 ? -28.831 14.554 14.914 1.00 37.38 390 THR A N 1
ATOM 2983 C CA . THR A 1 390 ? -28.992 15.968 15.196 1.00 37.38 390 THR A CA 1
ATOM 2984 C C . THR A 1 390 ? -29.866 16.061 16.444 1.00 37.38 390 THR A C 1
ATOM 2986 O O . THR A 1 390 ? -31.056 15.747 16.400 1.00 37.38 390 THR A O 1
ATOM 2989 N N . VAL A 1 391 ? -29.289 16.465 17.577 1.00 37.44 391 VAL A N 1
ATOM 2990 C CA . VAL A 1 391 ? -30.082 16.996 18.685 1.00 37.44 391 VAL A CA 1
ATOM 2991 C C . VAL A 1 391 ? -30.684 18.291 18.152 1.00 37.44 391 VAL A C 1
ATOM 2993 O O . VAL A 1 391 ? -30.065 19.351 18.165 1.00 37.44 391 VAL A O 1
ATOM 2996 N N . SER A 1 392 ? -31.874 18.158 17.571 1.00 35.56 392 SER A N 1
ATOM 2997 C CA . SER A 1 392 ? -32.756 19.257 17.225 1.00 35.56 392 SER A CA 1
ATOM 2998 C C . SER A 1 392 ? -33.009 20.045 18.504 1.00 35.56 392 SER A C 1
ATOM 3000 O O . SER A 1 392 ? -33.787 19.624 19.358 1.00 35.56 392 SER A O 1
ATOM 3002 N N . LEU A 1 393 ? -32.321 21.179 18.632 1.00 38.09 393 LEU A N 1
ATOM 3003 C CA . LEU A 1 393 ? -32.617 22.227 19.597 1.00 38.09 393 LEU A CA 1
ATOM 3004 C C . LEU A 1 393 ? -34.123 22.520 19.547 1.00 38.09 393 LEU A C 1
ATOM 3006 O O . LEU A 1 393 ? -34.641 23.009 18.543 1.00 38.09 393 LEU A O 1
ATOM 3010 N N . LEU A 1 394 ? -34.832 22.176 20.622 1.00 36.88 394 LEU A N 1
ATOM 3011 C CA . LEU A 1 394 ? -36.200 22.628 20.857 1.00 36.88 394 LEU A CA 1
ATOM 3012 C C . LEU A 1 394 ? -36.209 24.168 20.872 1.00 36.88 394 LEU A C 1
ATOM 3014 O O . LEU A 1 394 ? -35.355 24.764 21.535 1.00 36.88 394 LEU A O 1
ATOM 3018 N N . PRO A 1 395 ? -37.154 24.837 20.188 1.00 38.78 395 PRO A N 1
ATOM 3019 C CA . PRO A 1 395 ? -37.304 26.273 20.324 1.00 38.78 395 PRO A CA 1
ATOM 3020 C C . PRO A 1 395 ? -37.766 26.614 21.742 1.00 38.78 395 PRO A C 1
ATOM 3022 O O . PRO A 1 395 ? -38.682 26.000 22.292 1.00 38.78 395 PRO A O 1
ATOM 3025 N N . SER A 1 396 ? -37.104 27.612 22.317 1.00 37.22 396 SER A N 1
ATOM 3026 C CA . SER A 1 396 ? -37.398 28.191 23.618 1.00 37.22 396 SER A CA 1
ATOM 3027 C C . SER A 1 396 ? -38.862 28.631 23.719 1.00 37.22 396 SER A C 1
ATOM 3029 O O . SER A 1 396 ? -39.357 29.457 22.952 1.00 37.22 396 SER A O 1
ATOM 3031 N N . LEU A 1 397 ? -39.5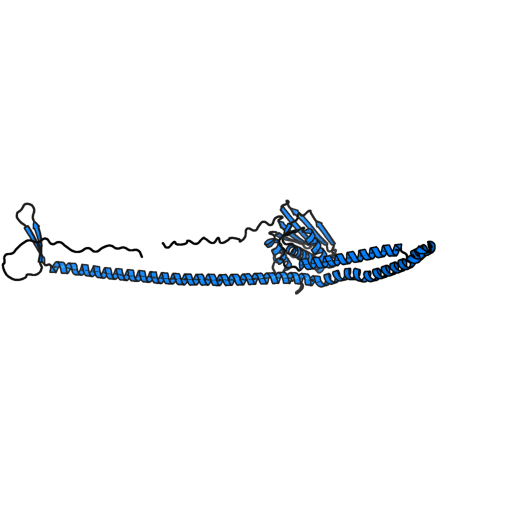55 28.102 24.727 1.00 35.41 397 LEU A N 1
ATOM 3032 C CA . LEU A 1 397 ? -40.794 28.672 25.242 1.00 35.41 397 LEU A CA 1
ATOM 3033 C C . LEU A 1 397 ? -40.464 30.026 25.881 1.00 35.41 397 LEU A C 1
ATOM 3035 O O . LEU A 1 397 ? -40.091 30.116 27.049 1.00 35.41 397 LEU A O 1
ATOM 3039 N N . ALA A 1 398 ? -40.586 31.091 25.091 1.00 36.84 398 ALA A N 1
ATOM 3040 C CA . ALA A 1 398 ? -40.643 32.450 25.599 1.00 36.84 398 ALA A CA 1
ATOM 3041 C C . ALA A 1 398 ? -41.947 32.621 26.393 1.00 36.84 398 ALA A C 1
ATOM 3043 O O . ALA A 1 398 ? -43.031 32.801 25.833 1.00 36.84 398 ALA A O 1
ATOM 3044 N N . VAL A 1 399 ? -41.826 32.556 27.717 1.00 36.56 399 VAL A N 1
ATOM 3045 C CA . VAL A 1 399 ? -42.827 33.050 28.660 1.00 36.56 399 VAL A CA 1
ATOM 3046 C C . VAL A 1 399 ? -43.007 34.545 28.393 1.00 36.56 399 VAL A C 1
ATOM 3048 O O . VAL A 1 399 ? -42.122 35.353 28.667 1.00 36.56 399 VAL A O 1
ATOM 3051 N N . LYS A 1 400 ? -44.156 34.914 27.818 1.00 38.00 400 LYS A N 1
ATOM 3052 C CA . LYS A 1 400 ? -44.624 36.300 27.777 1.00 38.00 400 LYS A CA 1
ATOM 3053 C C . LYS A 1 400 ? -44.957 36.728 29.204 1.00 38.00 400 LYS A C 1
ATOM 3055 O O . LYS A 1 400 ? -45.963 36.297 29.756 1.00 38.00 400 LYS A O 1
ATOM 3060 N N . THR A 1 401 ? -44.132 37.592 29.776 1.00 40.25 401 THR A N 1
ATOM 3061 C CA . THR A 1 401 ? -44.555 38.500 30.843 1.00 40.25 401 THR A CA 1
ATOM 3062 C C . THR A 1 401 ? -45.337 39.645 30.203 1.00 40.25 401 THR A C 1
ATOM 3064 O O . THR A 1 401 ? -44.772 40.410 29.417 1.00 40.25 401 THR A O 1
ATOM 3067 N N . GLY A 1 402 ? -46.626 39.729 30.517 1.00 42.44 402 GLY A N 1
ATOM 3068 C CA . GLY A 1 402 ? -47.528 40.836 30.213 1.00 42.44 402 GLY A CA 1
ATOM 3069 C C . GLY A 1 402 ? -48.562 40.931 31.316 1.00 42.44 402 GLY A C 1
ATOM 3070 O O . GLY A 1 402 ? -49.112 39.858 31.650 1.00 42.44 402 GLY A O 1
#